Protein AF-A0A962HF66-F1 (afdb_monomer)

Secondary structure (DSSP, 8-state):
-----------------------------HHHHHHHHHHHHHHHHHHHHHHHHHHHHHHHIIIIIHHHHHHHHHHHHHHHHHHHHHHHHHHHHHHHHHHHHHT-HHHHHHHHTT-HHHHHHHHHHHHHHSTTEEEEEEEETT-GGGS---HHHHHHHHHHHTTPPP--EEEEETTEEEEEEEEEEEPSS-TTSEEEEEEEEEEGGGGHHHH-SS-TTSEEEEEEEE-TTSPEEEEEEE-SS---S-TTSSEEEE-TTSSEEEEEEE-HHHHH-----HHHHHHHHHHHHHHHHHHHHHHHHHHHHHHHHHHTTSHHHHHHHHTTTHHHHHHHHHHHHHHHTTTTTSS-------------------------------------------------------------------------PPPPPPPPPPPP--PPPP--GGGB-SSSEEEEHHHHS-HHHHHHHHHHHHHHHHHHT--EEEEEE-SBTTHHHHHHHHHHHHHTTT-EEEE--S--HHHHHHHHHHSS-S-EEEE--TTS-TTEEEEEEEETTEE--THHHHHHHHHHHHT--------EEE---HHHHHHHHHTT----S--EEEEE-TTSGGGGTHHHHHHHTT-EEEEES-S--BT--SS-S-TTSGGGGHHHHHHHHHHT-SEEEEB-TTSS-B-

Solvent-accessible surface area (backbone atoms only — not comparable to full-atom values): 39801 Å² total; per-residue (Å²): 132,85,88,88,81,90,87,86,88,88,92,88,88,91,90,89,87,89,88,93,86,87,82,86,82,96,85,86,55,72,71,58,54,53,51,52,51,49,51,51,49,52,51,50,50,54,52,45,54,51,50,50,53,52,49,51,52,49,47,44,46,58,61,48,52,48,45,41,49,56,48,43,53,50,49,45,45,54,50,20,41,50,34,19,49,40,39,42,52,51,54,52,50,54,54,48,55,49,48,56,57,36,66,31,66,72,52,30,51,22,45,73,68,65,37,59,72,57,26,46,52,50,20,56,49,52,36,74,73,37,87,59,44,78,45,48,44,60,36,47,62,93,47,63,84,83,46,102,58,54,76,68,54,46,50,52,52,56,33,45,78,71,69,44,91,83,63,71,47,77,48,76,54,98,94,42,44,28,37,39,44,74,46,71,18,56,24,86,94,36,92,87,42,66,39,20,37,40,38,39,33,27,42,46,70,72,55,51,60,43,63,58,74,57,69,63,68,44,29,34,40,32,39,31,40,40,53,96,94,51,74,76,41,83,70,47,76,54,58,76,76,79,86,81,90,57,102,78,74,52,38,78,17,72,22,76,91,54,50,37,32,30,34,32,35,72,26,72,59,45,71,66,70,49,88,80,49,67,65,61,59,50,48,55,51,50,52,51,52,52,53,51,49,55,51,51,51,53,51,51,52,59,50,51,55,52,49,57,74,69,55,65,80,59,71,77,69,62,74,79,62,56,79,70,53,72,70,59,58,64,72,57,55,68,70,55,61,62,66,58,72,70,60,84,81,75,75,98,78,86,89,90,88,91,87,90,84,92,85,91,83,91,85,88,87,88,87,88,87,86,85,86,84,85,84,90,86,90,78,90,88,88,90,88,81,88,84,86,86,82,90,81,91,82,88,86,79,91,80,90,80,89,79,84,90,82,87,82,87,89,83,84,86,91,83,90,84,89,80,86,87,79,85,77,80,82,74,78,80,75,78,76,86,53,79,38,49,92,70,77,68,82,31,58,41,54,67,37,34,47,43,43,27,82,85,70,43,37,61,68,49,26,18,44,50,16,21,17,49,26,26,50,33,49,74,75,69,46,52,46,33,37,37,31,17,32,38,38,75,56,32,66,62,40,46,56,25,21,52,55,15,18,23,41,20,41,20,28,36,35,37,46,60,70,39,29,52,55,56,46,55,48,46,31,72,74,55,98,29,37,15,29,37,34,31,38,44,48,44,57,62,56,64,40,26,29,38,44,46,30,48,78,72,40,70,44,43,44,69,52,38,51,47,40,52,48,22,31,50,56,35,63,53,48,72,51,70,38,51,84,46,79,42,88,57,68,61,64,56,46,54,58,48,54,73,72,52,81,68,92,70,80,47,35,32,30,37,36,9,36,13,9,25,28,27,82,43,55,58,60,50,41,43,72,49,48,33,50,70,44,81,36,54,32,64,63,37,29,71,35,89,86,43,68,18,39,54,86,43,68,79,60,40,49,68,54,60,49,49,22,63,75,68,69,35,80,38,62,39,32,28,17,18,22,38,79,52,77,81

Nearest PDB structures (foldseek):
  2fkf-assembly1_A  TM=9.964E-01  e=2.216E-33  Pseudomonas aeruginosa
  4il8-assembly1_A  TM=9.936E-01  e=3.710E-33  Pseudomonas aeruginosa PAO1
  1k2y-assembly1_X  TM=9.898E-01  e=3.929E-33  Pseudomonas aeruginosa
  3c04-assembly1_A  TM=9.955E-01  e=9.820E-33  unclassified
  2fkm-assembly1_X  TM=9.941E-01  e=8.270E-33  Pseudomonas aeruginosa

pLDDT: mean 75.36, std 23.47, range [22.97, 98.88]

Sequence (679 aa):
MKLGKKKQPENAEPQKPASPKATAPIAGDENVIKKEARKSFYNMLGMLTLLTAAMTAALYFLFVIQINNNFTDKLSSELAKAQASSLQTHIRILSAHMQDMAASTNIVSALDQRNYPEALLQAEKLQSEMPYAEKVFIIPAGLADDFILSFSELSMVRKIERKETFIPEAIERDGTWFLNMATPIMSEQSFKAIAGTLFISYRIDLLKQPLLSLDPEMGDTTLIQQFPGGEARVVLTTGKAKPENNLKSGVNASVADSHWTVLLTPSPKLKHMSVSSPMVLAASIALYLIILMVILQRFFQQLSSKLRTEVAPIQIASAKSISKVEKIEKSIEEEAEEELKRRQKLEDASIASPIFQHNDMLDVAETEDSAELDDMEDLSDILNLDDSLPEEFDSGDIFSMEASDSTATANTPAAEKSEKIAPAAPAAPAPASRQGRSINPTIFRDYDIRGNADRFIGNDDAYAIGQAIGSEALSKGEKVIAVGGDGRLSTPRIKEHLIKGIISTGCDVEDIGKVTTPLMYFTTTTTTTMSGVMVTASHNPAEDNGFKIVICGRTLASNDIQNIRQRIESGNINSGSGTLKTLNINSAYMDQIAADIALSGNLKVVIDCANGIAGDFAPKLLEELGCEVVPLYCTVDGSFPNHDPDPSLLSNLDDLVEKVKAENADLGIALDGDGDRIV

Mean predicted aligned error: 22.16 Å

Structure (mmCIF, N/CA/C/O backbone):
data_AF-A0A962HF66-F1
#
_entry.id   AF-A0A962HF66-F1
#
loop_
_atom_site.group_PDB
_atom_site.id
_atom_site.type_symbol
_atom_site.label_atom_id
_atom_site.label_alt_id
_atom_site.label_comp_id
_atom_site.label_asym_id
_atom_site.label_entity_id
_atom_site.label_seq_id
_atom_site.pdbx_PDB_ins_code
_atom_site.Cartn_x
_atom_site.Cartn_y
_atom_site.Cartn_z
_atom_site.occupancy
_atom_site.B_iso_or_equiv
_atom_site.auth_seq_id
_atom_site.auth_comp_id
_atom_site.auth_asym_id
_atom_site.auth_atom_id
_atom_site.pdbx_PDB_model_num
ATOM 1 N N . MET A 1 1 ? -50.854 74.968 -10.217 1.00 33.97 1 MET A N 1
ATOM 2 C CA . MET A 1 1 ? -52.048 74.966 -11.102 1.00 33.97 1 MET A CA 1
ATOM 3 C C . MET A 1 1 ? -52.887 73.744 -10.725 1.00 33.97 1 MET A C 1
ATOM 5 O O . MET A 1 1 ? -52.262 72.715 -10.534 1.00 33.97 1 MET A O 1
ATOM 9 N N . LYS A 1 2 ? -54.229 73.845 -10.625 1.00 32.78 2 LYS A N 1
ATOM 10 C CA . LYS A 1 2 ? -55.178 72.795 -10.143 1.00 32.78 2 LYS A CA 1
ATOM 11 C C . LYS A 1 2 ? -54.998 72.394 -8.649 1.00 32.78 2 LYS A C 1
ATOM 13 O O . LYS A 1 2 ? -53.905 72.051 -8.235 1.00 32.78 2 LYS A O 1
ATOM 18 N N . LEU A 1 3 ? -55.980 72.735 -7.791 1.00 31.53 3 LEU A N 1
ATOM 19 C CA . LEU A 1 3 ? -57.013 71.859 -7.162 1.00 31.53 3 LEU A CA 1
ATOM 20 C C . LEU A 1 3 ? -56.448 71.007 -5.996 1.00 31.53 3 LEU A C 1
ATOM 22 O O . LEU A 1 3 ? -55.490 70.292 -6.220 1.00 31.53 3 LEU A O 1
ATOM 26 N N . GLY A 1 4 ? -56.954 70.986 -4.750 1.00 30.72 4 GLY A N 1
ATOM 27 C CA . GLY A 1 4 ? -58.233 71.408 -4.124 1.00 30.72 4 GLY A CA 1
ATOM 28 C C . GLY A 1 4 ? -58.774 70.225 -3.273 1.00 30.72 4 GLY A C 1
ATOM 29 O O . GLY A 1 4 ? -58.605 69.097 -3.707 1.00 30.72 4 GLY A O 1
ATOM 30 N N . LYS A 1 5 ? -59.433 70.334 -2.102 1.00 34.22 5 LYS A N 1
ATOM 31 C CA . LYS A 1 5 ? -60.215 71.413 -1.451 1.00 34.22 5 LYS A CA 1
ATOM 32 C C . LYS A 1 5 ? -60.353 71.184 0.086 1.00 34.22 5 LYS A C 1
ATOM 34 O O . LYS A 1 5 ? -60.598 70.049 0.465 1.00 34.22 5 LYS A O 1
ATOM 39 N N . LYS A 1 6 ? -60.504 72.280 0.863 1.00 32.97 6 LYS A N 1
ATOM 40 C CA . LYS A 1 6 ? -61.329 72.428 2.111 1.00 32.97 6 LYS A CA 1
ATOM 41 C C . LYS A 1 6 ? -60.903 71.623 3.379 1.00 32.97 6 LYS A C 1
ATOM 43 O O . LYS A 1 6 ? -60.214 70.627 3.261 1.00 32.97 6 LYS A O 1
ATOM 48 N N . LYS A 1 7 ? -61.266 72.019 4.620 1.00 29.12 7 LYS A N 1
ATOM 49 C CA . LYS A 1 7 ? -62.205 73.075 5.099 1.00 29.12 7 LYS A CA 1
ATOM 50 C C . LYS A 1 7 ? -61.757 73.738 6.438 1.00 29.12 7 LYS A C 1
ATOM 52 O O . LYS A 1 7 ? -60.924 73.199 7.148 1.00 29.12 7 LYS A O 1
ATOM 57 N N . GLN A 1 8 ? -62.375 74.880 6.754 1.00 28.44 8 GLN A N 1
ATOM 58 C CA . GLN A 1 8 ? -62.289 75.778 7.940 1.00 28.44 8 GLN A CA 1
ATOM 59 C C . GLN A 1 8 ? -63.761 76.248 8.241 1.00 28.44 8 GLN A C 1
ATOM 61 O O . GLN A 1 8 ? -64.631 75.764 7.495 1.00 28.44 8 GLN A O 1
ATOM 66 N N . PRO A 1 9 ? -64.127 77.210 9.140 1.00 52.78 9 PRO A N 1
ATOM 67 C CA . PRO A 1 9 ? -63.444 77.933 10.244 1.00 52.78 9 PRO A CA 1
ATOM 68 C C . PRO A 1 9 ? -64.341 78.082 11.537 1.00 52.78 9 PRO A C 1
ATOM 70 O O . PRO A 1 9 ? -65.095 77.163 11.826 1.00 52.78 9 PRO A O 1
ATOM 73 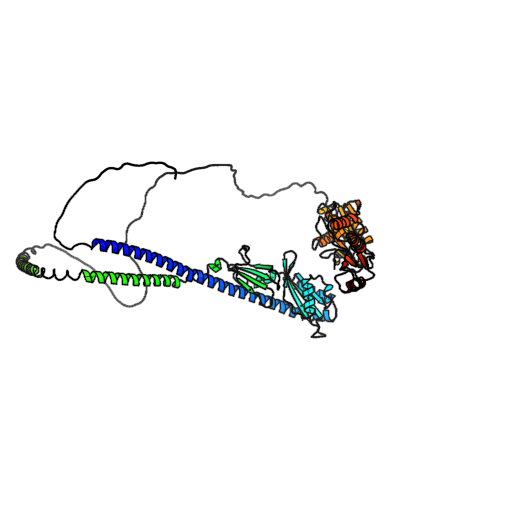N N . GLU A 1 10 ? -64.280 79.250 12.229 1.00 29.16 10 GLU A N 1
ATOM 74 C CA . GLU A 1 10 ? -65.129 79.816 13.334 1.00 29.16 10 GLU A CA 1
ATOM 75 C C . GLU A 1 10 ? -64.719 79.498 14.800 1.00 29.16 10 GLU A C 1
ATOM 77 O O . GLU A 1 10 ? -64.723 78.335 15.181 1.00 29.16 10 GLU A O 1
ATOM 82 N N . ASN A 1 11 ? -64.315 80.412 15.717 1.00 32.66 11 ASN A N 1
ATOM 83 C CA . ASN A 1 11 ? -63.948 81.862 15.754 1.00 32.66 11 ASN A CA 1
ATOM 84 C C . ASN A 1 11 ? -64.965 82.940 16.261 1.00 32.66 11 ASN A C 1
ATOM 86 O O . ASN A 1 11 ? -65.716 83.473 15.451 1.00 32.66 11 ASN A O 1
ATOM 90 N N . ALA A 1 12 ? -64.865 83.347 17.548 1.00 33.12 12 ALA A N 1
ATOM 91 C CA . ALA A 1 12 ? -65.385 84.579 18.217 1.00 33.12 12 ALA A CA 1
ATOM 92 C C . ALA A 1 12 ? -64.882 84.631 19.700 1.00 33.12 12 ALA A C 1
ATOM 94 O O . ALA A 1 12 ? -64.559 83.565 20.218 1.00 33.12 12 ALA A O 1
ATOM 95 N N . GLU A 1 13 ? -64.794 85.721 20.492 1.00 31.36 13 GLU A N 1
ATOM 96 C CA . GLU A 1 13 ? -64.711 87.194 20.299 1.00 31.36 13 GLU A CA 1
ATOM 97 C C . GLU A 1 13 ? -64.068 87.876 21.570 1.00 31.36 13 GLU A C 1
ATOM 99 O O . GLU A 1 13 ? -63.893 87.189 22.578 1.00 31.36 13 GLU A O 1
ATOM 104 N N . PRO A 1 14 ? -63.673 89.181 21.568 1.00 58.03 14 PRO A N 1
ATOM 105 C CA . PRO A 1 14 ? -62.835 89.820 22.620 1.00 58.03 14 PRO A CA 1
ATOM 106 C C . PRO A 1 14 ? -63.481 91.031 23.368 1.00 58.03 14 PRO A C 1
ATOM 108 O O . PRO A 1 14 ? -64.640 91.330 23.096 1.00 58.03 14 PRO A O 1
ATOM 111 N N . GLN A 1 15 ? -62.707 91.760 24.227 1.00 31.69 15 GLN A N 1
ATOM 112 C CA . GLN A 1 15 ? -62.794 93.199 24.700 1.00 31.69 15 GLN A CA 1
ATOM 113 C C . GLN A 1 15 ? -62.517 93.387 26.237 1.00 31.69 15 GLN A C 1
ATOM 115 O O . GLN A 1 15 ? -62.708 92.435 26.979 1.00 31.69 15 GLN A O 1
ATOM 120 N N . LYS A 1 16 ? -62.097 94.539 26.836 1.00 27.66 16 LYS A N 1
ATOM 121 C CA . LYS A 1 16 ? -61.563 95.839 26.318 1.00 27.66 16 LYS A CA 1
ATOM 122 C C . LYS A 1 16 ? -60.378 96.498 27.131 1.00 27.66 16 LYS A C 1
ATOM 124 O O . LYS A 1 16 ? -59.264 96.174 26.729 1.00 27.66 16 LYS A O 1
ATOM 129 N N . PRO A 1 17 ? -60.481 97.465 28.103 1.00 40.75 17 PRO A N 1
ATOM 130 C CA . PRO A 1 17 ? -59.573 98.640 27.992 1.00 40.75 17 PRO A CA 1
ATOM 131 C C . PRO A 1 17 ? -58.904 99.290 29.248 1.00 40.75 17 PRO A C 1
ATOM 133 O O . PRO A 1 17 ? -59.421 99.211 30.355 1.00 40.75 17 PRO A O 1
ATOM 136 N N . ALA A 1 18 ? -57.894 100.147 28.964 1.00 28.78 18 ALA A N 1
ATOM 137 C CA . ALA A 1 18 ? -57.553 101.437 29.635 1.00 28.78 18 ALA A CA 1
ATOM 138 C C . ALA A 1 18 ? -56.916 101.445 31.063 1.00 28.78 18 ALA A C 1
ATOM 140 O O . ALA A 1 18 ? -57.126 100.519 31.828 1.00 28.78 18 ALA A O 1
ATOM 141 N N . SER A 1 19 ? -56.179 102.477 31.548 1.00 22.97 19 SER A N 1
ATOM 142 C CA . SER A 1 19 ? -55.354 103.585 30.962 1.00 22.97 19 SER A CA 1
ATOM 143 C C . SER A 1 19 ? -54.474 104.249 32.107 1.00 22.97 19 SER A C 1
ATOM 145 O O . SER A 1 19 ? -54.393 103.613 33.157 1.00 22.97 19 SER A O 1
ATOM 147 N N . PRO A 1 20 ? -53.732 105.396 31.998 1.00 48.00 20 PRO A N 1
ATOM 148 C CA . PRO A 1 20 ? -52.414 105.541 32.680 1.00 48.00 20 PRO A CA 1
ATOM 149 C C . PRO A 1 20 ? -52.181 106.742 33.649 1.00 48.00 20 PRO A C 1
ATOM 151 O O . PRO A 1 20 ? -52.822 107.780 33.487 1.00 48.00 20 PRO A O 1
ATOM 154 N N . LYS A 1 21 ? -51.140 106.666 34.523 1.00 27.61 21 LYS A N 1
ATOM 155 C CA . LYS A 1 21 ? -50.024 107.661 34.724 1.00 27.61 21 LYS A CA 1
ATOM 156 C C . LYS A 1 21 ? -49.241 107.559 36.070 1.00 27.61 21 LYS A C 1
ATOM 158 O O . LYS A 1 21 ? -49.845 107.469 37.125 1.00 27.61 21 LYS A O 1
ATOM 163 N N . ALA A 1 22 ? -47.922 107.816 35.971 1.00 34.81 22 ALA A N 1
ATOM 164 C CA . ALA A 1 22 ? -47.009 108.502 36.923 1.00 34.81 22 ALA A CA 1
ATOM 165 C C . ALA A 1 22 ? -46.396 107.821 38.190 1.00 34.81 22 ALA A C 1
ATOM 167 O O . ALA A 1 22 ? -47.069 107.210 39.006 1.00 34.81 22 ALA A O 1
ATOM 16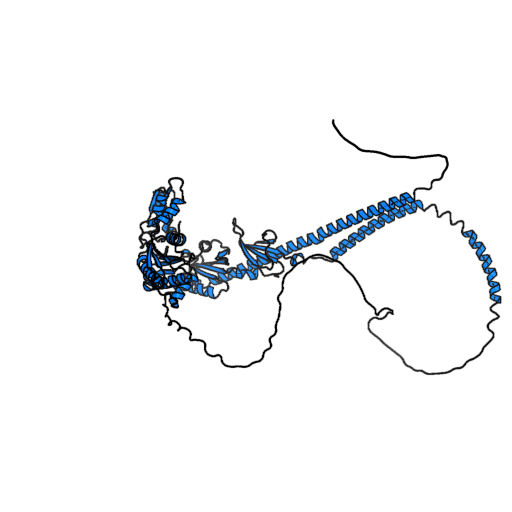8 N N . THR A 1 23 ? -45.087 108.107 38.363 1.00 27.77 23 THR A N 1
ATOM 169 C CA . THR A 1 23 ? -44.240 108.168 39.592 1.00 27.77 23 THR A CA 1
ATOM 170 C C . THR A 1 23 ? -43.978 106.934 40.487 1.00 27.77 23 THR A C 1
ATOM 172 O O . THR A 1 23 ? -44.683 106.741 41.466 1.00 27.77 23 THR A O 1
ATOM 175 N N . ALA A 1 24 ? -42.795 106.315 40.273 1.00 28.36 24 ALA A N 1
ATOM 176 C CA . ALA A 1 24 ? -41.876 105.696 41.268 1.00 28.36 24 ALA A CA 1
ATOM 177 C C . ALA A 1 24 ? -42.369 104.486 42.119 1.00 28.36 24 ALA A C 1
ATOM 179 O O . ALA A 1 24 ? -43.563 104.211 42.152 1.00 28.36 24 ALA A O 1
ATOM 180 N N . PRO A 1 25 ? -41.482 103.761 42.852 1.00 32.31 25 PRO A N 1
ATOM 181 C CA . PRO A 1 25 ? -40.008 103.731 42.835 1.00 32.31 25 PRO A CA 1
ATOM 182 C C . PRO A 1 25 ? -39.431 102.398 42.283 1.00 32.31 25 PRO A C 1
ATOM 184 O O . PRO A 1 25 ? -40.159 101.544 41.784 1.00 32.31 25 PRO A O 1
ATOM 187 N N . ILE A 1 26 ? -38.106 102.211 42.361 1.00 43.31 26 ILE A N 1
ATOM 188 C CA . ILE A 1 26 ? -37.399 101.000 41.896 1.00 43.31 26 ILE A CA 1
ATOM 189 C C . ILE A 1 26 ? -37.459 99.902 42.973 1.00 43.31 26 ILE A C 1
ATOM 191 O O . ILE A 1 26 ? -36.839 100.051 44.023 1.00 43.31 26 ILE A O 1
ATOM 195 N N . ALA A 1 27 ? -38.163 98.797 42.703 1.00 36.41 27 ALA A N 1
ATOM 196 C CA . ALA A 1 27 ? -38.208 97.617 43.578 1.00 36.41 27 ALA A CA 1
ATOM 197 C C . ALA A 1 27 ? -38.634 96.337 42.820 1.00 36.41 27 ALA A C 1
ATOM 199 O O . ALA A 1 27 ? -39.715 95.799 43.056 1.00 36.41 27 ALA A O 1
ATOM 200 N N . GLY A 1 28 ? -37.814 95.837 41.887 1.00 37.09 28 GLY A N 1
ATOM 201 C CA . GLY A 1 28 ? -38.166 94.616 41.151 1.00 37.09 28 GLY A CA 1
ATOM 202 C C . GLY A 1 28 ? -37.052 94.010 40.301 1.00 37.09 28 GLY A C 1
ATOM 203 O O . GLY A 1 28 ? -36.852 94.450 39.178 1.00 37.09 28 GLY A O 1
ATOM 204 N N . ASP A 1 29 ? -36.411 92.959 40.828 1.00 48.25 29 ASP A N 1
ATOM 205 C CA . ASP A 1 29 ? -35.772 91.892 40.022 1.00 48.25 29 ASP A CA 1
ATOM 206 C C . ASP A 1 29 ? -35.498 90.594 40.828 1.00 48.25 29 ASP A C 1
ATOM 208 O O . ASP A 1 29 ? -35.343 89.504 40.279 1.00 48.25 29 ASP A O 1
ATOM 212 N N . GLU A 1 30 ? -35.503 90.676 42.166 1.00 47.72 30 GLU A N 1
ATOM 213 C CA . GLU A 1 30 ? -35.038 89.609 43.071 1.00 47.72 30 GLU A CA 1
ATOM 214 C C . GLU A 1 30 ? -35.613 88.201 42.778 1.00 47.72 30 GLU A C 1
ATOM 216 O O . GLU A 1 30 ? -34.894 87.204 42.847 1.00 47.72 30 GLU A O 1
ATOM 221 N N . ASN A 1 31 ? -36.893 88.094 42.399 1.00 50.28 31 ASN A N 1
ATOM 222 C CA . ASN A 1 31 ? -37.545 86.809 42.105 1.00 50.28 31 ASN A CA 1
ATOM 223 C C . ASN A 1 31 ? -37.284 86.265 40.689 1.00 50.28 31 ASN A C 1
ATOM 225 O O . ASN A 1 31 ? -37.342 85.047 40.500 1.00 50.28 31 ASN A O 1
ATOM 229 N N . VAL A 1 32 ? -36.978 87.117 39.704 1.00 53.56 32 VAL A N 1
ATOM 230 C CA . VAL A 1 32 ? -36.584 86.661 38.359 1.00 53.56 32 VAL A CA 1
ATOM 231 C C . VAL A 1 32 ? -35.153 86.141 38.425 1.00 53.56 32 VAL A C 1
ATOM 233 O O . VAL A 1 32 ? -34.917 84.982 38.079 1.00 53.56 32 VAL A O 1
ATOM 236 N N . ILE A 1 33 ? -34.244 86.917 39.027 1.00 53.72 33 ILE A N 1
ATOM 237 C CA . ILE A 1 33 ? -32.856 86.513 39.294 1.00 53.72 33 ILE A CA 1
ATOM 238 C C . ILE A 1 33 ? -32.809 85.185 40.069 1.00 53.72 33 ILE A C 1
ATOM 240 O O . ILE A 1 33 ? -32.112 84.261 39.649 1.00 53.72 33 ILE A O 1
ATOM 244 N N . LYS A 1 34 ? -33.595 85.017 41.147 1.00 56.00 34 LYS A N 1
ATOM 245 C CA . LYS A 1 34 ? -33.677 83.741 41.894 1.00 56.00 34 LYS A CA 1
ATOM 246 C C . LYS A 1 34 ? -34.153 82.562 41.030 1.00 56.00 34 LYS A C 1
ATOM 248 O O . LYS A 1 34 ? -33.682 81.439 41.225 1.00 56.00 34 LYS A O 1
ATOM 253 N N . LYS A 1 35 ? -35.073 82.779 40.082 1.00 56.94 35 LYS A N 1
ATOM 254 C CA . LYS A 1 35 ? -35.613 81.721 39.209 1.00 56.94 35 LYS A CA 1
ATOM 255 C C . LYS A 1 35 ? -34.636 81.337 38.095 1.00 56.94 35 LYS A C 1
ATOM 257 O O . LYS A 1 35 ? -34.442 80.145 37.853 1.00 56.94 35 LYS A O 1
ATOM 262 N N . GLU A 1 36 ? -33.985 82.310 37.463 1.00 58.72 36 GLU A N 1
ATOM 263 C CA . GLU A 1 36 ? -32.958 82.051 36.449 1.00 58.72 36 GLU A CA 1
ATOM 264 C C . GLU A 1 36 ? -31.686 81.459 37.059 1.00 58.72 36 GLU A C 1
ATOM 266 O O . GLU A 1 36 ? -31.155 80.490 36.518 1.00 58.72 36 GLU A O 1
ATOM 271 N N . ALA A 1 37 ? -31.257 81.932 38.234 1.00 58.56 37 ALA A N 1
ATOM 272 C CA . ALA A 1 37 ? -30.150 81.335 38.979 1.00 58.56 37 ALA A CA 1
ATOM 273 C C . ALA A 1 37 ? -30.424 79.862 39.324 1.00 58.56 37 ALA A C 1
ATOM 275 O O . ALA A 1 37 ? -29.559 79.019 39.098 1.00 58.56 37 ALA A O 1
ATOM 276 N N . ARG A 1 38 ? -31.640 79.520 39.786 1.00 62.00 38 ARG A N 1
ATOM 277 C CA . ARG A 1 38 ? -32.043 78.118 40.012 1.00 62.00 38 ARG A CA 1
ATOM 278 C C . ARG A 1 38 ? -32.038 77.293 38.722 1.00 62.00 38 ARG A C 1
ATOM 280 O O . ARG A 1 38 ? -31.508 76.188 38.728 1.00 62.00 38 ARG A O 1
ATOM 287 N N . LYS A 1 39 ? -32.584 77.807 37.613 1.00 65.62 39 LYS A N 1
ATOM 288 C CA . LYS A 1 39 ? -32.585 77.086 36.324 1.00 65.62 39 LYS A CA 1
ATOM 289 C C . LYS A 1 39 ? -31.162 76.866 35.792 1.00 65.62 39 LYS A C 1
ATOM 291 O O . LYS A 1 39 ? -30.844 75.771 35.343 1.00 65.62 39 LYS A O 1
ATOM 296 N N . SER A 1 40 ? -30.304 77.879 35.891 1.00 64.75 40 SER A N 1
ATOM 297 C CA . SER A 1 40 ? -28.886 77.797 35.530 1.00 64.75 40 SER A CA 1
ATOM 298 C C . SER A 1 40 ? -28.142 76.776 36.400 1.00 64.75 40 SER A C 1
ATOM 300 O O . SER A 1 40 ? -27.431 75.926 35.873 1.00 64.75 40 SER A O 1
ATOM 302 N N . PHE A 1 41 ? -28.392 76.777 37.715 1.00 66.19 41 PHE A N 1
ATOM 303 C CA . PHE A 1 41 ? -27.830 75.808 38.659 1.00 66.19 41 PHE A CA 1
ATOM 304 C C . PHE A 1 41 ? -28.236 74.363 38.333 1.00 66.19 41 PHE A C 1
ATOM 306 O O . PHE A 1 41 ? -27.364 73.507 38.224 1.00 66.19 41 PHE A O 1
ATOM 313 N N . TYR A 1 42 ? -29.525 74.083 38.104 1.00 69.00 42 TYR A N 1
ATOM 314 C CA . TYR A 1 42 ? -29.970 72.731 37.738 1.00 69.00 42 TYR A CA 1
ATOM 315 C C . TYR A 1 42 ? -29.449 72.282 36.366 1.00 69.00 42 TYR A C 1
ATOM 317 O O . TYR A 1 42 ? -29.056 71.126 36.220 1.00 69.00 42 TYR A O 1
ATOM 325 N N . ASN A 1 43 ? -29.365 73.181 35.380 1.00 66.62 43 ASN A N 1
ATOM 326 C CA . ASN A 1 43 ? -28.760 72.867 34.082 1.00 66.62 43 ASN A CA 1
ATOM 327 C C . ASN A 1 43 ? -27.252 72.575 34.209 1.00 66.62 43 ASN A C 1
ATOM 329 O O . ASN A 1 43 ? -26.761 71.627 33.600 1.00 66.62 43 ASN A O 1
ATOM 333 N N . MET A 1 44 ? -26.523 73.353 35.016 1.00 67.44 44 MET A N 1
ATOM 334 C CA . MET A 1 44 ? -25.105 73.119 35.306 1.00 67.44 44 MET A CA 1
ATOM 335 C C . MET A 1 44 ? -24.897 71.796 36.051 1.00 67.44 44 MET A C 1
ATOM 337 O O . MET A 1 44 ? -23.987 71.049 35.708 1.00 67.44 44 MET A O 1
ATOM 341 N N . LEU A 1 45 ? -25.760 71.476 37.019 1.00 66.88 45 LEU A N 1
ATOM 342 C CA . LEU A 1 45 ? -25.721 70.220 37.766 1.00 66.88 45 LEU A CA 1
ATOM 343 C C . LEU A 1 45 ? -26.011 69.011 36.863 1.00 66.88 45 LEU A C 1
ATOM 345 O O . LEU A 1 45 ? -25.291 68.024 36.942 1.00 66.88 45 LEU A O 1
ATOM 349 N N . GLY A 1 46 ? -26.999 69.106 35.965 1.00 67.25 46 GLY A N 1
ATOM 350 C CA . GLY A 1 46 ? -27.308 68.059 34.983 1.00 67.25 46 GLY A CA 1
ATOM 351 C C . GLY A 1 46 ? -26.208 67.856 33.934 1.00 67.25 46 GLY A C 1
ATOM 352 O O . GLY A 1 46 ? -25.897 66.727 33.565 1.00 67.25 46 GLY A O 1
ATOM 353 N N . MET A 1 47 ? -25.568 68.938 33.479 1.00 70.88 47 MET A N 1
ATOM 354 C CA . MET A 1 47 ? -24.411 68.841 32.583 1.00 70.88 47 MET A CA 1
ATOM 355 C C . MET A 1 47 ? -23.184 68.263 33.303 1.00 70.88 47 MET A C 1
ATOM 357 O O . MET A 1 47 ? -22.439 67.485 32.711 1.00 70.88 47 MET A O 1
ATOM 361 N N . LEU A 1 48 ? -22.992 68.601 34.584 1.00 68.62 48 LEU A N 1
ATOM 362 C CA . LEU A 1 48 ? -21.919 68.054 35.410 1.00 68.62 48 LEU A CA 1
ATOM 363 C C . LEU A 1 48 ? -22.115 66.559 35.676 1.00 68.62 48 LEU A C 1
ATOM 365 O O . LEU A 1 48 ? -21.159 65.814 35.504 1.00 68.62 48 LEU A O 1
ATOM 369 N N . THR A 1 49 ? -23.320 66.102 36.035 1.00 71.56 49 THR A N 1
ATOM 370 C CA . THR A 1 49 ? -23.581 64.669 36.266 1.00 71.56 49 THR A CA 1
ATOM 371 C C . THR A 1 49 ? -23.446 63.837 34.991 1.00 71.56 49 THR A C 1
ATOM 373 O O . THR A 1 49 ? -22.931 62.723 35.050 1.00 71.56 49 THR A O 1
ATOM 376 N N . LEU A 1 50 ? -23.816 64.380 33.825 1.00 71.31 50 LEU A N 1
ATOM 377 C CA . LEU A 1 50 ? -23.519 63.758 32.528 1.00 71.31 50 LEU A CA 1
ATOM 378 C C . LEU A 1 50 ? -22.011 63.694 32.243 1.00 71.31 50 LEU A C 1
ATOM 380 O O . LEU A 1 50 ? -21.520 62.651 31.817 1.00 71.31 50 LEU A O 1
ATOM 384 N N . LEU A 1 51 ? -21.263 64.771 32.505 1.00 74.62 51 LEU A N 1
ATOM 385 C CA . LEU A 1 51 ? -19.806 64.790 32.339 1.00 74.62 51 LEU A CA 1
ATOM 386 C C . LEU A 1 51 ? -19.096 63.826 33.295 1.00 74.62 51 LEU A C 1
ATOM 388 O O . LEU A 1 51 ? -18.154 63.155 32.880 1.00 74.62 51 LEU A O 1
ATOM 392 N N . THR A 1 52 ? -19.538 63.713 34.550 1.00 68.75 52 THR A N 1
ATOM 393 C CA . THR A 1 52 ? -18.941 62.773 35.504 1.00 68.75 52 THR A CA 1
ATOM 394 C C . THR A 1 52 ? -19.310 61.333 35.178 1.00 68.75 52 THR A C 1
ATOM 396 O O . THR A 1 52 ? -18.424 60.492 35.254 1.00 68.75 52 THR A O 1
ATOM 399 N N . ALA A 1 53 ? -20.537 61.042 34.729 1.00 71.06 53 ALA A N 1
ATOM 400 C CA . ALA A 1 53 ? -20.919 59.712 34.245 1.00 71.06 53 ALA A CA 1
ATOM 401 C C . ALA A 1 53 ? -20.141 59.300 32.980 1.00 71.06 53 ALA A C 1
ATOM 403 O O . ALA A 1 53 ? -19.655 58.175 32.886 1.00 71.06 53 ALA A O 1
ATOM 404 N N . ALA A 1 54 ? -19.959 60.218 32.024 1.00 73.50 54 ALA A N 1
ATOM 405 C CA . ALA A 1 54 ? -19.134 59.976 30.843 1.00 73.50 54 ALA A CA 1
ATOM 406 C C . ALA A 1 54 ? -17.655 59.760 31.214 1.00 73.50 54 ALA A C 1
ATOM 408 O O . ALA A 1 54 ? -17.000 58.878 30.662 1.00 73.50 54 ALA A O 1
ATOM 409 N N . MET A 1 55 ? -17.131 60.526 32.176 1.00 74.81 55 MET A N 1
ATOM 410 C CA . MET A 1 55 ? -15.742 60.413 32.620 1.00 74.81 55 MET A CA 1
ATOM 411 C C . MET A 1 55 ? -15.488 59.167 33.480 1.00 74.81 55 MET A C 1
ATOM 413 O O . MET A 1 55 ? -14.437 58.554 33.324 1.00 74.81 55 MET A O 1
ATOM 417 N N . THR A 1 56 ? -16.425 58.728 34.329 1.00 71.62 56 THR A N 1
ATOM 418 C CA . THR A 1 56 ? -16.294 57.447 35.047 1.00 71.62 56 THR A CA 1
ATOM 419 C C . THR A 1 56 ? -16.444 56.257 34.107 1.00 71.62 56 THR A C 1
ATOM 421 O O . THR A 1 56 ? -15.672 55.312 34.235 1.00 71.62 56 THR A O 1
ATOM 424 N N . ALA A 1 57 ? -17.336 56.312 33.111 1.00 72.31 57 ALA A N 1
ATOM 425 C CA . ALA A 1 57 ? -17.419 55.290 32.066 1.00 72.31 57 ALA A CA 1
ATOM 426 C C . ALA A 1 57 ? -16.123 55.212 31.234 1.00 72.31 57 ALA A C 1
ATOM 428 O O . ALA A 1 57 ? -15.601 54.121 31.008 1.00 72.31 57 ALA A O 1
ATOM 429 N N . ALA A 1 58 ? -15.556 56.358 30.839 1.00 74.62 58 ALA A N 1
ATOM 430 C CA . ALA A 1 58 ? -14.279 56.417 30.130 1.00 74.62 58 ALA A CA 1
ATOM 431 C C . ALA A 1 58 ? -13.109 55.904 30.988 1.00 74.62 58 ALA A C 1
ATOM 433 O O . ALA A 1 58 ? -12.295 55.121 30.504 1.00 74.62 58 ALA A O 1
ATOM 434 N N . LEU A 1 59 ? -13.037 56.283 32.270 1.00 71.44 59 LEU A N 1
ATOM 435 C CA . LEU A 1 59 ? -12.020 55.772 33.194 1.00 71.44 59 LEU A CA 1
ATOM 436 C C . LEU A 1 59 ? -12.180 54.268 33.442 1.00 71.44 59 LEU A C 1
ATOM 438 O O . LEU A 1 59 ? -11.183 53.559 33.428 1.00 71.44 59 LEU A O 1
ATOM 442 N N . TYR A 1 60 ? -13.401 53.753 33.599 1.00 72.56 60 TYR A N 1
ATOM 443 C CA . TYR A 1 60 ? -13.655 52.315 33.728 1.00 72.56 60 TYR A CA 1
ATOM 444 C C . TYR A 1 60 ? -13.214 51.548 32.471 1.00 72.56 60 TYR A C 1
ATOM 446 O O . TYR A 1 60 ? -12.534 50.526 32.568 1.00 72.56 60 TYR A O 1
ATOM 454 N N . PHE A 1 61 ? -13.512 52.071 31.280 1.00 72.44 61 PHE A N 1
ATOM 455 C CA . PHE A 1 61 ? -13.067 51.476 30.020 1.00 72.44 61 PHE A CA 1
ATOM 456 C C . PHE A 1 61 ? -11.530 51.471 29.887 1.00 72.44 61 PHE A C 1
ATOM 458 O O . PHE A 1 61 ? -10.940 50.436 29.579 1.00 72.44 61 PHE A O 1
ATOM 465 N N . LEU A 1 62 ? -10.868 52.596 30.180 1.00 69.00 62 LEU A N 1
ATOM 466 C CA . LEU A 1 62 ? -9.414 52.753 30.031 1.00 69.00 62 LEU A CA 1
ATOM 467 C C . LEU A 1 62 ? -8.589 52.078 31.146 1.00 69.00 62 LEU A C 1
ATOM 469 O O . LEU A 1 62 ? -7.496 51.591 30.873 1.00 69.00 62 LEU A O 1
ATOM 473 N N . PHE A 1 63 ? -9.080 52.029 32.391 1.00 67.31 63 PHE A N 1
ATOM 474 C CA . PHE A 1 63 ? -8.342 51.469 33.536 1.00 67.31 63 PHE A CA 1
ATOM 475 C C . PHE A 1 63 ? -8.786 50.071 33.968 1.00 67.31 63 PHE A C 1
ATOM 477 O O . PHE A 1 63 ? -7.969 49.357 34.539 1.00 67.31 63 PHE A O 1
ATOM 484 N N . VAL A 1 64 ? -10.032 49.655 33.721 1.00 68.00 64 VAL A N 1
ATOM 485 C CA . VAL A 1 64 ? -10.481 48.291 34.056 1.00 68.00 64 VAL A CA 1
ATOM 486 C C . VAL A 1 64 ? -10.430 47.415 32.813 1.00 68.00 64 VAL A C 1
ATOM 488 O O . VAL A 1 64 ? -9.650 46.471 32.778 1.00 68.00 64 VAL A O 1
ATOM 491 N N . ILE A 1 65 ? -11.185 47.748 31.761 1.00 68.12 65 ILE A N 1
ATOM 492 C CA . ILE A 1 65 ? -11.273 46.890 30.566 1.00 68.12 65 ILE A CA 1
ATOM 493 C C . ILE A 1 65 ? -9.929 46.835 29.827 1.00 68.12 65 ILE A C 1
ATOM 495 O O . ILE A 1 65 ? -9.397 45.749 29.607 1.00 68.12 65 ILE A O 1
ATOM 499 N N . GLN A 1 66 ? -9.334 47.981 29.481 1.00 69.50 66 GLN A N 1
ATOM 500 C CA . GLN A 1 66 ? -8.099 47.988 28.691 1.00 69.50 66 GLN A CA 1
ATOM 501 C C . GLN A 1 66 ? -6.882 47.450 29.466 1.00 69.50 66 GLN A C 1
ATOM 503 O O . GLN A 1 66 ? -6.079 46.723 28.883 1.00 69.50 66 GLN A O 1
ATOM 508 N N . ILE A 1 67 ? -6.746 47.731 30.770 1.00 69.56 67 ILE A N 1
ATOM 509 C CA . ILE A 1 67 ? -5.659 47.141 31.576 1.00 69.56 67 ILE A CA 1
ATOM 510 C C . ILE A 1 67 ? -5.881 45.638 31.769 1.00 69.56 67 ILE A C 1
ATOM 512 O O . ILE A 1 67 ? -4.915 44.886 31.653 1.00 69.56 67 ILE A O 1
ATOM 516 N N . ASN A 1 68 ? -7.119 45.176 31.987 1.00 68.81 68 ASN A N 1
ATOM 517 C CA . ASN A 1 68 ? -7.399 43.743 32.081 1.00 68.81 68 ASN A CA 1
ATOM 518 C C . ASN A 1 68 ? -7.074 43.004 30.782 1.00 68.81 68 ASN A C 1
ATOM 520 O O . ASN A 1 68 ? -6.449 41.950 30.831 1.00 68.81 68 ASN A O 1
ATOM 524 N N . ASN A 1 69 ? -7.452 43.561 29.629 1.00 71.00 69 ASN A N 1
ATOM 525 C CA . ASN A 1 69 ? -7.133 42.972 28.330 1.00 71.00 69 ASN A CA 1
ATOM 526 C C . ASN A 1 69 ? -5.610 42.924 28.130 1.00 71.00 69 ASN A C 1
ATOM 528 O O . ASN A 1 69 ? -5.060 41.845 27.951 1.00 71.00 69 ASN A O 1
ATOM 532 N N . ASN A 1 70 ? -4.904 44.045 28.324 1.00 74.31 70 ASN A N 1
ATOM 533 C CA . ASN A 1 70 ? -3.438 44.092 28.243 1.00 74.31 70 ASN A CA 1
ATOM 534 C C . ASN A 1 70 ? -2.746 43.094 29.199 1.00 74.31 70 ASN A C 1
ATOM 536 O O . ASN A 1 70 ? -1.702 42.535 28.862 1.00 74.31 70 ASN A O 1
ATOM 540 N N . PHE A 1 71 ? -3.297 42.879 30.399 1.00 73.81 71 PHE A N 1
ATOM 541 C CA . PHE A 1 71 ? -2.791 41.907 31.372 1.00 73.81 71 PHE A CA 1
ATOM 542 C C . PHE A 1 71 ? -3.085 40.464 30.942 1.00 73.81 71 PHE A C 1
ATOM 544 O O . PHE A 1 71 ? -2.180 39.636 30.962 1.00 73.81 71 PHE A O 1
ATOM 551 N N . THR A 1 72 ? -4.310 40.188 30.490 1.00 71.44 72 THR A N 1
ATOM 552 C CA . THR A 1 72 ? -4.767 38.899 29.945 1.00 71.44 72 THR A CA 1
ATOM 553 C C . THR A 1 72 ? -3.921 38.483 28.744 1.00 71.44 72 THR A C 1
ATOM 555 O O . THR A 1 72 ? -3.422 37.360 28.708 1.00 71.44 72 THR A O 1
ATOM 558 N N . ASP A 1 73 ? -3.701 39.392 27.794 1.00 75.88 73 ASP A N 1
ATOM 559 C CA . ASP A 1 73 ? -2.932 39.154 26.571 1.00 75.88 73 ASP A CA 1
ATOM 560 C C . ASP A 1 73 ? -1.450 38.926 26.887 1.00 75.88 73 ASP A C 1
ATOM 562 O O . ASP A 1 73 ? -0.836 37.982 26.383 1.00 75.88 73 ASP A O 1
ATOM 566 N N . LYS A 1 74 ? -0.869 39.742 27.781 1.00 80.06 74 LYS A N 1
ATOM 567 C CA . LYS A 1 74 ? 0.524 39.578 28.215 1.00 80.06 74 LYS A CA 1
ATOM 568 C C . LYS A 1 74 ? 0.728 38.277 28.990 1.00 80.06 74 LYS A C 1
ATOM 570 O O . LYS A 1 74 ? 1.683 37.561 28.708 1.00 80.06 74 LYS A O 1
ATOM 575 N N . LEU A 1 75 ? -0.166 37.952 29.925 1.00 77.88 75 LEU A N 1
ATOM 576 C CA . LEU A 1 75 ? -0.127 36.698 30.675 1.00 77.88 75 LEU A CA 1
ATOM 577 C C . LEU A 1 75 ? -0.258 35.506 29.720 1.00 77.88 75 LEU A C 1
ATOM 579 O O . LEU A 1 75 ? 0.590 34.623 29.743 1.00 77.88 75 LEU A O 1
ATOM 583 N N . SER A 1 76 ? -1.235 35.527 28.811 1.00 77.81 76 SER A N 1
ATOM 584 C CA . SER A 1 76 ? -1.413 34.485 27.789 1.00 77.81 76 SER A CA 1
ATOM 585 C C . SER A 1 76 ? -0.178 34.335 26.890 1.00 77.81 76 SER A C 1
ATOM 587 O O . SER A 1 76 ? 0.198 33.217 26.555 1.00 77.81 76 SER A O 1
ATOM 589 N N . SER A 1 77 ? 0.505 35.434 26.548 1.00 82.94 77 SER A N 1
ATOM 590 C CA . SER A 1 77 ? 1.759 35.394 25.785 1.00 82.94 77 SER A CA 1
ATOM 591 C C . SER A 1 77 ? 2.906 34.741 26.559 1.00 82.94 77 SER A C 1
ATOM 593 O O . SER A 1 77 ? 3.600 33.895 25.999 1.00 82.94 77 SER A O 1
ATOM 595 N N . GLU A 1 78 ? 3.108 35.074 27.839 1.00 82.94 78 GLU A N 1
ATOM 596 C CA . GLU A 1 78 ? 4.154 34.425 28.644 1.00 82.94 78 GLU A CA 1
ATOM 597 C C . GLU A 1 78 ? 3.828 32.951 28.952 1.00 82.94 78 GLU A C 1
ATOM 599 O O . GLU A 1 78 ? 4.729 32.115 28.921 1.00 82.94 78 GLU A O 1
ATOM 604 N N . LEU A 1 79 ? 2.553 32.597 29.162 1.00 81.12 79 LEU A N 1
ATOM 605 C CA . LEU A 1 79 ? 2.119 31.203 29.333 1.00 81.12 79 LEU A CA 1
ATOM 606 C C . LEU A 1 79 ? 2.334 30.383 28.047 1.00 81.12 79 LEU A C 1
ATOM 608 O O . LEU A 1 79 ? 2.910 29.297 28.111 1.00 81.12 79 LEU A O 1
ATOM 612 N N . ALA A 1 80 ? 1.975 30.919 26.874 1.00 83.56 80 ALA A N 1
ATOM 613 C CA . ALA A 1 80 ? 2.214 30.259 25.588 1.00 83.56 80 ALA A CA 1
ATOM 614 C C . ALA A 1 80 ? 3.719 30.069 25.301 1.00 83.56 80 ALA A C 1
ATOM 616 O O . ALA A 1 80 ? 4.133 29.003 24.845 1.00 83.56 80 ALA A O 1
ATOM 617 N N . LYS A 1 81 ? 4.567 31.059 25.629 1.00 86.38 81 LYS A N 1
ATOM 618 C CA . LYS A 1 81 ? 6.037 30.921 25.558 1.00 86.38 81 LYS A CA 1
ATOM 619 C C . LYS A 1 81 ? 6.564 29.861 26.525 1.00 86.38 81 LYS A C 1
ATOM 621 O O . LYS A 1 81 ? 7.458 29.104 26.155 1.00 86.38 81 LYS A O 1
ATOM 626 N N . ALA A 1 82 ? 6.027 29.790 27.744 1.00 84.81 82 ALA A N 1
ATOM 627 C CA . ALA A 1 82 ? 6.413 28.777 28.723 1.00 84.81 82 ALA A CA 1
ATOM 628 C C . ALA A 1 82 ? 6.066 27.362 28.230 1.00 84.81 82 ALA A C 1
ATOM 630 O O . ALA A 1 82 ? 6.916 26.476 28.297 1.00 84.81 82 ALA A O 1
ATOM 631 N N . GLN A 1 83 ? 4.879 27.166 27.646 1.00 85.12 83 GLN A N 1
ATOM 632 C CA . GLN A 1 83 ? 4.485 25.902 27.008 1.00 85.12 83 GLN A CA 1
ATOM 633 C C . GLN A 1 83 ? 5.369 25.565 25.799 1.00 85.12 83 GLN A C 1
ATOM 635 O O . GLN A 1 83 ? 5.844 24.437 25.688 1.00 85.12 83 GLN A O 1
ATOM 640 N N . ALA A 1 84 ? 5.666 26.535 24.928 1.00 87.19 84 ALA A N 1
ATOM 641 C CA . ALA A 1 84 ? 6.559 26.330 23.786 1.00 87.19 84 ALA A CA 1
ATOM 642 C C . ALA A 1 84 ? 7.994 25.954 24.216 1.00 87.19 84 ALA A C 1
ATOM 644 O O . ALA A 1 84 ? 8.608 25.073 23.618 1.00 87.19 84 ALA A O 1
ATOM 645 N N . SER A 1 85 ? 8.510 26.567 25.287 1.00 87.56 85 SER A N 1
ATOM 646 C CA . SER A 1 85 ? 9.824 26.263 25.876 1.00 87.56 85 SER A CA 1
ATOM 647 C C . SER A 1 85 ? 9.859 24.900 26.586 1.00 87.56 85 SER A C 1
ATOM 649 O O . SER A 1 85 ? 10.817 24.137 26.431 1.00 87.56 85 SER A O 1
ATOM 651 N N . SER A 1 86 ? 8.786 24.551 27.308 1.00 87.44 86 SER A N 1
ATOM 652 C CA . SER A 1 86 ? 8.564 23.221 27.899 1.00 87.44 86 SER A CA 1
ATOM 653 C C . SER A 1 86 ? 8.592 22.139 26.817 1.00 87.44 86 SER A C 1
ATOM 655 O O . SER A 1 86 ? 9.367 21.183 26.903 1.00 87.44 86 SER A O 1
ATOM 657 N N . LEU A 1 87 ? 7.834 22.345 25.736 1.00 89.06 87 LEU A N 1
ATOM 658 C CA . LEU A 1 87 ? 7.770 21.433 24.600 1.00 89.06 87 LEU A CA 1
ATOM 659 C C . LEU A 1 87 ? 9.124 21.309 23.885 1.00 89.06 87 LEU A C 1
ATOM 661 O O . LEU A 1 87 ? 9.583 20.190 23.669 1.00 89.06 87 LEU A O 1
ATOM 665 N N . GLN A 1 88 ? 9.817 22.421 23.608 1.00 89.44 88 GLN A N 1
ATOM 666 C CA . GLN A 1 88 ? 11.165 22.392 23.026 1.00 89.44 88 GLN A CA 1
ATOM 667 C C . GLN A 1 88 ? 12.150 21.600 23.902 1.00 89.44 88 GLN A C 1
ATOM 669 O O . GLN A 1 88 ? 12.966 20.825 23.402 1.00 89.44 88 GLN A O 1
ATOM 674 N N . THR A 1 89 ? 12.068 21.776 25.222 1.00 90.06 89 THR A N 1
ATOM 675 C CA . THR A 1 89 ? 12.917 21.068 26.187 1.00 90.06 89 THR A CA 1
ATOM 676 C C . THR A 1 89 ? 12.606 19.572 26.208 1.00 90.06 89 THR A C 1
ATOM 678 O O . THR A 1 89 ? 13.534 18.766 26.220 1.00 90.06 89 THR A O 1
ATOM 681 N N . HIS A 1 90 ? 11.331 19.185 26.125 1.00 90.25 90 HIS A N 1
ATOM 682 C CA . HIS A 1 90 ? 10.926 17.782 26.042 1.00 90.25 90 HIS A CA 1
ATOM 683 C C . HIS A 1 90 ? 11.407 17.111 24.744 1.00 90.25 90 HIS A C 1
ATOM 685 O O . HIS A 1 90 ? 12.015 16.044 24.808 1.00 90.25 90 HIS A O 1
ATOM 691 N N . ILE A 1 91 ? 11.245 17.761 23.582 1.00 89.62 91 ILE A N 1
ATOM 692 C CA . ILE A 1 91 ? 11.788 17.271 22.298 1.00 89.62 91 ILE A CA 1
ATOM 693 C C . ILE A 1 91 ? 13.312 17.107 22.393 1.00 89.62 91 ILE A C 1
ATOM 695 O O . ILE A 1 91 ? 13.848 16.086 21.975 1.00 89.62 91 ILE A O 1
ATOM 699 N N . ARG A 1 92 ? 14.022 18.078 22.986 1.00 90.06 92 ARG A N 1
ATOM 700 C CA . ARG A 1 92 ? 15.482 18.017 23.161 1.00 90.06 92 ARG A CA 1
ATOM 701 C C . ARG A 1 92 ? 15.918 16.831 24.031 1.00 90.06 92 ARG A C 1
ATOM 703 O O . ARG A 1 92 ? 16.932 16.214 23.721 1.00 90.06 92 ARG A O 1
ATOM 710 N N . ILE A 1 93 ? 15.157 16.495 25.076 1.00 90.50 93 ILE A N 1
ATOM 711 C CA . ILE A 1 93 ? 15.403 15.313 25.922 1.00 90.50 93 ILE A CA 1
ATOM 712 C C . ILE A 1 93 ? 15.178 14.017 25.130 1.00 90.50 93 ILE A C 1
ATOM 714 O O . ILE A 1 93 ? 16.020 13.124 25.194 1.00 90.50 93 ILE A O 1
ATOM 718 N N . LEU A 1 94 ? 14.099 13.929 24.340 1.00 90.06 94 LEU A N 1
ATOM 719 C CA . LEU A 1 94 ? 13.844 12.779 23.462 1.00 90.06 94 LEU A CA 1
ATOM 720 C C . LEU A 1 94 ? 14.971 12.599 22.432 1.00 90.06 94 LEU A C 1
ATOM 722 O O . LEU A 1 94 ? 15.495 11.498 22.293 1.00 90.06 94 LEU A O 1
ATOM 726 N N . SER A 1 95 ? 15.406 13.678 21.773 1.00 90.06 95 SER A N 1
ATOM 727 C CA . SER A 1 95 ? 16.520 13.648 20.815 1.00 90.06 95 SER A CA 1
ATOM 728 C C . SER A 1 95 ? 17.849 13.237 21.455 1.00 90.06 95 SER A C 1
ATOM 730 O O . SER A 1 95 ? 18.609 12.503 20.831 1.00 90.06 95 SER A O 1
ATOM 732 N N . ALA A 1 96 ? 18.136 13.679 22.685 1.00 90.50 96 ALA A N 1
ATOM 733 C CA . ALA A 1 96 ? 19.347 13.288 23.408 1.00 90.50 96 ALA A CA 1
ATOM 734 C C . ALA A 1 96 ? 19.326 11.794 23.774 1.00 90.50 96 ALA A C 1
ATOM 736 O O . ALA A 1 96 ? 20.251 11.068 23.426 1.00 90.50 96 ALA A O 1
ATOM 737 N N . HIS A 1 97 ? 18.226 11.307 24.358 1.00 90.94 97 HIS A N 1
ATOM 738 C CA . HIS A 1 97 ? 18.051 9.882 24.656 1.00 90.94 97 HIS A CA 1
ATOM 739 C C . HIS A 1 97 ? 18.143 9.015 23.387 1.00 90.94 97 HIS A C 1
ATOM 741 O O . HIS A 1 97 ? 18.735 7.938 23.393 1.00 90.94 97 HIS A O 1
ATOM 747 N N . MET A 1 98 ? 17.611 9.508 22.265 1.00 91.06 98 MET A N 1
ATOM 748 C CA . MET A 1 98 ? 17.718 8.847 20.967 1.00 91.06 98 MET A CA 1
ATOM 749 C C . MET A 1 98 ? 19.164 8.775 20.449 1.00 91.06 98 MET A C 1
ATOM 751 O O . MET A 1 98 ? 19.553 7.754 19.884 1.00 91.06 98 MET A O 1
ATOM 755 N N . GLN A 1 99 ? 19.971 9.818 20.673 1.00 90.12 99 GLN A N 1
ATOM 756 C CA . GLN A 1 99 ? 21.404 9.823 20.359 1.00 90.12 99 GLN A CA 1
ATOM 757 C C . GLN A 1 99 ? 22.187 8.846 21.248 1.00 90.12 99 GLN A C 1
ATOM 759 O O . GLN A 1 99 ? 23.011 8.099 20.725 1.00 90.12 99 GLN A O 1
ATOM 764 N N . ASP A 1 100 ? 21.887 8.780 22.549 1.00 89.25 100 ASP A N 1
ATOM 765 C CA . ASP A 1 100 ? 22.504 7.815 23.472 1.00 89.25 100 ASP A CA 1
ATOM 766 C C . ASP A 1 100 ? 22.219 6.360 23.047 1.00 89.25 100 ASP A C 1
ATOM 768 O O . ASP A 1 100 ? 23.117 5.515 23.051 1.00 89.25 100 ASP A O 1
ATOM 772 N N . MET A 1 101 ? 20.988 6.064 22.608 1.00 90.12 101 MET A N 1
ATOM 773 C CA . MET A 1 101 ? 20.620 4.744 22.076 1.00 90.12 101 MET A CA 1
ATOM 774 C C . MET A 1 101 ? 21.328 4.431 20.748 1.00 90.12 101 MET A C 1
ATOM 776 O O . MET A 1 101 ? 21.846 3.326 20.577 1.00 90.12 101 MET A O 1
ATOM 780 N N . ALA A 1 102 ? 21.409 5.395 19.826 1.00 88.88 102 ALA A N 1
ATOM 781 C CA . ALA A 1 102 ? 22.129 5.242 18.559 1.00 88.88 102 ALA A CA 1
ATOM 782 C C . ALA A 1 102 ? 23.652 5.081 18.738 1.00 88.88 102 ALA A C 1
ATOM 784 O O . ALA A 1 102 ? 24.300 4.457 17.902 1.00 88.88 102 ALA A O 1
ATOM 785 N N . ALA A 1 103 ? 24.217 5.591 19.835 1.00 88.81 103 ALA A N 1
ATOM 786 C CA . ALA A 1 103 ? 25.615 5.399 20.219 1.00 88.81 103 ALA A CA 1
ATOM 787 C C . ALA A 1 103 ? 25.883 4.077 20.972 1.00 88.81 103 ALA A C 1
ATOM 789 O O . ALA A 1 103 ? 27.017 3.825 21.382 1.00 88.81 103 ALA A O 1
ATOM 790 N N . SER A 1 104 ? 24.871 3.225 21.186 1.00 89.31 104 SER A N 1
ATOM 791 C CA . SER A 1 104 ? 25.051 1.973 21.926 1.00 89.31 104 SER A CA 1
ATOM 792 C C . SER A 1 104 ? 25.854 0.934 21.130 1.00 89.31 104 SER A C 1
ATOM 794 O O . SER A 1 104 ? 25.556 0.625 19.974 1.00 89.31 104 SER A O 1
ATOM 796 N N . THR A 1 105 ? 26.867 0.345 21.775 1.00 86.62 105 THR A N 1
ATOM 797 C CA . THR A 1 105 ? 27.832 -0.576 21.144 1.00 86.62 105 THR A CA 1
ATOM 798 C C . THR A 1 105 ? 27.166 -1.759 20.438 1.00 86.62 105 THR A C 1
ATOM 800 O O . THR A 1 105 ? 27.628 -2.170 19.379 1.00 86.62 105 THR A O 1
ATOM 803 N N . ASN A 1 106 ? 26.052 -2.286 20.959 1.00 86.56 106 ASN A N 1
ATOM 804 C CA . ASN A 1 106 ? 25.316 -3.385 20.320 1.00 86.56 106 ASN A CA 1
ATOM 805 C C . ASN A 1 106 ? 24.770 -2.988 18.937 1.00 86.56 106 ASN A C 1
ATOM 807 O O . ASN A 1 106 ? 24.830 -3.776 18.001 1.00 86.56 106 ASN A O 1
ATOM 811 N N . ILE A 1 107 ? 24.252 -1.764 18.799 1.00 87.94 107 ILE A N 1
ATOM 812 C CA . ILE A 1 107 ? 23.655 -1.269 17.552 1.00 87.94 107 ILE A CA 1
ATOM 813 C C . ILE A 1 107 ? 24.750 -0.891 16.551 1.00 87.94 107 ILE A C 1
ATOM 815 O O . ILE A 1 107 ? 24.681 -1.286 15.386 1.00 87.94 107 ILE A O 1
ATOM 819 N N . VAL A 1 108 ? 25.788 -0.182 17.008 1.00 88.62 108 VAL A N 1
ATOM 820 C CA . VAL A 1 108 ? 26.915 0.213 16.150 1.00 88.62 108 VAL A CA 1
ATOM 821 C C . VAL A 1 108 ? 27.665 -1.017 15.634 1.00 88.62 108 VAL A C 1
ATOM 823 O O . VAL A 1 108 ? 27.876 -1.143 14.429 1.00 88.62 108 VAL A O 1
ATOM 826 N N . SER A 1 109 ? 28.004 -1.968 16.511 1.00 86.38 109 SER A N 1
ATOM 827 C CA . SER A 1 109 ? 28.748 -3.171 16.118 1.00 86.38 109 SER A CA 1
ATOM 828 C C . SER A 1 109 ? 27.935 -4.132 15.244 1.00 86.38 109 SER A C 1
ATOM 830 O O . SER A 1 109 ? 28.527 -4.755 14.362 1.00 86.38 109 SER A O 1
ATOM 832 N N . ALA A 1 110 ? 26.608 -4.221 15.410 1.00 86.62 110 ALA A N 1
ATOM 833 C CA . ALA A 1 110 ? 25.749 -4.991 14.507 1.00 86.62 110 ALA A CA 1
ATOM 834 C C . ALA A 1 110 ? 25.741 -4.397 13.086 1.00 86.62 110 ALA A C 1
ATOM 836 O O . ALA A 1 110 ? 25.841 -5.143 12.111 1.00 86.62 110 ALA A O 1
ATOM 837 N N . LEU A 1 111 ? 25.693 -3.065 12.944 1.00 86.75 111 LEU A N 1
ATOM 838 C CA . LEU A 1 111 ? 25.758 -2.406 11.634 1.00 86.75 111 LEU A CA 1
ATOM 839 C C . LEU A 1 111 ? 27.156 -2.467 11.000 1.00 86.75 111 LEU A C 1
ATOM 841 O O . LEU A 1 111 ? 27.268 -2.834 9.830 1.00 86.75 111 LEU A O 1
ATOM 845 N N . ASP A 1 112 ? 28.223 -2.195 11.758 1.00 86.19 112 ASP A N 1
ATOM 846 C CA . ASP A 1 112 ? 29.611 -2.260 11.266 1.00 86.19 112 ASP A CA 1
ATOM 847 C C . ASP A 1 112 ? 30.026 -3.691 10.852 1.00 86.19 112 ASP A C 1
ATOM 849 O O . ASP A 1 112 ? 30.860 -3.860 9.958 1.00 86.19 112 ASP A O 1
ATOM 853 N N . GLN A 1 113 ? 29.423 -4.728 11.450 1.00 86.31 113 GLN A N 1
ATOM 854 C CA . GLN A 1 113 ? 29.579 -6.137 11.047 1.00 86.31 113 GLN A CA 1
ATOM 855 C C . GLN A 1 113 ? 28.574 -6.593 9.972 1.00 86.31 113 GLN A C 1
ATOM 857 O O . GLN A 1 113 ? 28.664 -7.727 9.502 1.00 86.31 113 GLN A O 1
ATOM 862 N N . ARG A 1 114 ? 27.627 -5.733 9.565 1.00 83.38 114 ARG A N 1
ATOM 863 C CA . ARG A 1 114 ? 26.501 -6.048 8.659 1.00 83.38 114 ARG A CA 1
ATOM 864 C C . ARG A 1 114 ? 25.598 -7.193 9.147 1.00 83.38 114 ARG A C 1
ATOM 866 O O . ARG A 1 114 ? 24.982 -7.895 8.347 1.00 83.38 114 ARG A O 1
ATOM 873 N N . ASN A 1 115 ? 25.489 -7.376 10.462 1.00 85.88 115 ASN A N 1
ATOM 874 C CA . ASN A 1 115 ? 24.607 -8.359 11.086 1.00 85.88 115 ASN A CA 1
ATOM 875 C C . ASN A 1 115 ? 23.170 -7.817 11.196 1.00 85.88 115 ASN A C 1
ATOM 877 O O . ASN A 1 115 ? 22.662 -7.534 12.281 1.00 85.88 115 ASN A O 1
ATOM 881 N N . TYR A 1 116 ? 22.506 -7.643 10.051 1.00 84.25 116 TYR A N 1
ATOM 882 C CA . TYR A 1 116 ? 21.159 -7.062 9.981 1.00 84.25 116 TYR A CA 1
ATOM 883 C C . TYR A 1 116 ? 20.094 -7.788 10.838 1.00 84.25 116 TYR A C 1
ATOM 885 O O . TYR A 1 116 ? 19.277 -7.091 11.439 1.00 84.25 116 TYR A O 1
ATOM 893 N N . PRO A 1 117 ? 20.107 -9.132 11.003 1.00 83.50 117 PRO A N 1
ATOM 894 C CA . PRO A 1 117 ? 19.208 -9.813 11.942 1.00 83.50 117 PRO A CA 1
ATOM 895 C C . PRO A 1 117 ? 19.401 -9.398 13.409 1.00 83.50 117 PRO A C 1
ATOM 897 O O . PRO A 1 117 ? 18.432 -9.321 14.159 1.00 83.50 117 PRO A O 1
ATOM 900 N N . GLU A 1 118 ? 20.633 -9.099 13.829 1.00 86.62 118 GLU A N 1
ATOM 901 C CA . GLU A 1 118 ? 20.909 -8.592 15.178 1.00 86.62 118 GLU A CA 1
ATOM 902 C C . GLU A 1 118 ? 20.485 -7.127 15.323 1.00 86.62 118 GLU A C 1
ATOM 904 O O . GLU A 1 118 ? 19.894 -6.767 16.339 1.00 86.62 118 GLU A O 1
ATOM 909 N N . ALA A 1 119 ? 20.694 -6.300 14.293 1.00 83.50 119 ALA A N 1
ATOM 910 C CA . ALA A 1 119 ? 20.187 -4.928 14.267 1.00 83.50 119 ALA A CA 1
ATOM 911 C C . ALA A 1 119 ? 18.648 -4.881 14.376 1.00 83.50 119 ALA A C 1
ATOM 913 O O . ALA A 1 119 ? 18.116 -4.084 15.149 1.00 83.50 119 ALA A O 1
ATOM 914 N N . LEU A 1 120 ? 17.932 -5.777 13.684 1.00 84.69 120 LEU A N 1
ATOM 915 C CA . LEU A 1 120 ? 16.477 -5.917 13.811 1.00 84.69 120 LEU A CA 1
ATOM 916 C C . LEU A 1 120 ? 16.065 -6.324 15.236 1.00 84.69 120 LEU A C 1
ATOM 918 O O . LEU A 1 120 ? 15.178 -5.701 15.813 1.00 84.69 120 LEU A O 1
ATOM 922 N N . LEU A 1 121 ? 16.758 -7.292 15.845 1.00 87.38 121 LEU A N 1
ATOM 923 C CA . LEU A 1 121 ? 16.492 -7.718 17.223 1.00 87.38 121 LEU A CA 1
ATOM 924 C C . LEU A 1 121 ? 16.722 -6.591 18.251 1.00 87.38 121 LEU A C 1
ATOM 926 O O . LEU A 1 121 ? 15.963 -6.475 19.215 1.00 87.38 121 LEU A O 1
ATOM 930 N N . GLN A 1 122 ? 17.729 -5.727 18.055 1.00 88.94 122 GLN A N 1
ATOM 931 C CA . GLN A 1 122 ? 17.892 -4.532 18.897 1.00 88.94 122 GLN A CA 1
ATOM 932 C C . GLN A 1 122 ? 16.751 -3.520 18.674 1.00 88.94 122 GLN A C 1
ATOM 934 O O . GLN A 1 122 ? 16.313 -2.897 19.639 1.00 88.94 122 GLN A O 1
ATOM 939 N N . ALA A 1 123 ? 16.236 -3.370 17.447 1.00 87.00 123 ALA A N 1
ATOM 940 C CA . ALA A 1 123 ? 15.107 -2.480 17.154 1.00 87.00 123 ALA A CA 1
ATOM 941 C C . ALA A 1 123 ? 13.804 -2.960 17.821 1.00 87.00 123 ALA A C 1
ATOM 943 O O . ALA A 1 123 ? 13.151 -2.177 18.512 1.00 87.00 123 ALA A O 1
ATOM 944 N N . GLU A 1 124 ? 13.475 -4.253 17.705 1.00 87.25 124 GLU A N 1
ATOM 945 C CA . GLU A 1 124 ? 12.341 -4.880 18.403 1.00 87.25 124 GLU A CA 1
ATOM 946 C C . GLU A 1 124 ? 12.458 -4.720 19.926 1.00 87.25 124 GLU A C 1
ATOM 948 O O . GLU A 1 124 ? 11.494 -4.347 20.603 1.00 87.25 124 GLU A O 1
ATOM 953 N N . LYS A 1 125 ? 13.662 -4.936 20.478 1.00 89.75 125 LYS A N 1
ATOM 954 C CA . LYS A 1 125 ? 13.926 -4.734 21.906 1.00 89.75 125 LYS A CA 1
ATOM 955 C C . LYS A 1 125 ? 13.672 -3.283 22.319 1.00 89.75 125 LYS A C 1
ATOM 957 O O . LYS A 1 125 ? 12.915 -3.054 23.262 1.00 89.75 125 LYS A O 1
ATOM 962 N N . LEU A 1 126 ? 14.253 -2.316 21.606 1.00 88.50 126 LEU A N 1
ATOM 963 C CA . LEU A 1 126 ? 14.057 -0.888 21.864 1.00 88.50 126 LEU A CA 1
ATOM 964 C C . LEU A 1 126 ? 12.577 -0.485 21.792 1.00 88.50 126 LEU A C 1
ATOM 966 O O . LEU A 1 126 ? 12.118 0.293 22.627 1.00 88.50 126 LEU A O 1
ATOM 970 N N . GLN A 1 127 ? 11.816 -1.041 20.846 1.00 88.25 127 GLN A N 1
ATOM 971 C CA . GLN A 1 127 ? 10.372 -0.827 20.749 1.00 88.25 127 GLN A CA 1
ATOM 972 C C . GLN A 1 127 ? 9.627 -1.370 21.977 1.00 88.25 127 GLN A C 1
ATOM 974 O O . GLN A 1 127 ? 8.734 -0.703 22.491 1.00 88.25 127 GLN A O 1
ATOM 979 N N . SER A 1 128 ? 10.018 -2.542 22.491 1.00 85.25 128 SER A N 1
ATOM 980 C CA . SER A 1 128 ? 9.412 -3.124 23.699 1.00 85.25 128 SER A CA 1
ATOM 981 C C . SER A 1 128 ? 9.743 -2.364 24.994 1.00 85.25 128 SER A C 1
ATOM 983 O O . SER A 1 128 ? 8.952 -2.386 25.937 1.00 85.25 128 SER A O 1
ATOM 985 N N . GLU A 1 129 ? 10.888 -1.673 25.042 1.00 86.56 129 GLU A N 1
ATOM 986 C CA . GLU A 1 129 ? 11.342 -0.893 26.202 1.00 86.56 129 GLU A CA 1
ATOM 987 C C . GLU A 1 129 ? 10.803 0.557 26.204 1.00 86.56 129 GLU A C 1
ATOM 989 O O . GLU A 1 129 ? 10.844 1.220 27.244 1.00 86.56 129 GLU A O 1
ATOM 994 N N . MET A 1 130 ? 10.261 1.059 25.083 1.00 84.81 130 MET A N 1
ATOM 995 C CA . MET A 1 130 ? 9.805 2.450 24.944 1.00 84.81 130 MET A CA 1
ATOM 996 C C . MET A 1 130 ? 8.275 2.630 25.007 1.00 84.81 130 MET A C 1
ATOM 998 O O . MET A 1 130 ? 7.567 2.259 24.069 1.00 84.81 130 MET A O 1
ATOM 1002 N N . PRO A 1 131 ? 7.726 3.314 26.034 1.00 80.44 131 PRO A N 1
ATOM 1003 C CA . PRO A 1 131 ? 6.321 3.705 26.023 1.00 80.44 131 PRO A CA 1
ATOM 1004 C C . PRO A 1 131 ? 6.039 4.709 24.891 1.00 80.44 131 PRO A C 1
ATOM 1006 O O . PRO A 1 131 ? 6.836 5.604 24.618 1.00 80.44 131 PRO A O 1
ATOM 1009 N N . TYR A 1 132 ? 4.865 4.580 24.268 1.00 83.62 132 TYR A N 1
ATOM 1010 C CA . TYR A 1 132 ? 4.383 5.375 23.124 1.00 83.62 132 TYR A CA 1
ATOM 1011 C C . TYR A 1 132 ? 5.136 5.208 21.790 1.00 83.62 132 TYR A C 1
ATOM 1013 O O . TYR A 1 132 ? 4.689 5.801 20.808 1.00 83.62 132 TYR A O 1
ATOM 1021 N N . ALA A 1 133 ? 6.206 4.410 21.699 1.00 88.00 133 ALA A N 1
ATOM 1022 C CA . ALA A 1 133 ? 6.808 4.059 20.410 1.00 88.00 133 ALA A CA 1
ATOM 1023 C C . ALA A 1 133 ? 5.903 3.067 19.653 1.00 88.00 133 ALA A C 1
ATOM 1025 O O . ALA A 1 133 ? 5.580 2.000 20.170 1.00 88.00 133 ALA A O 1
ATOM 1026 N N . GLU A 1 134 ? 5.480 3.415 18.435 1.00 86.00 134 GLU A N 1
ATOM 1027 C CA . GLU A 1 134 ? 4.719 2.513 17.555 1.00 86.00 134 GLU A CA 1
ATOM 1028 C C . GLU A 1 134 ? 5.640 1.735 16.612 1.00 86.00 134 GLU A C 1
ATOM 1030 O O . GLU A 1 134 ? 5.412 0.553 16.369 1.00 86.00 134 GLU A O 1
ATOM 1035 N N . LYS A 1 135 ? 6.680 2.392 16.084 1.00 88.19 135 LYS A N 1
ATOM 1036 C CA . LYS A 1 135 ? 7.652 1.790 15.161 1.00 88.19 135 LYS A CA 1
ATOM 1037 C C . LYS A 1 135 ? 9.061 2.219 15.544 1.00 88.19 135 LYS A C 1
ATOM 1039 O O . LYS A 1 135 ? 9.296 3.413 15.738 1.00 88.19 135 LYS A O 1
ATOM 1044 N N . VAL A 1 136 ? 9.985 1.265 15.612 1.00 91.19 136 VAL A N 1
ATOM 1045 C CA . VAL A 1 136 ? 11.428 1.508 15.744 1.00 91.19 136 VAL A CA 1
ATOM 1046 C C . VAL A 1 136 ? 12.133 0.767 14.615 1.00 91.19 136 VAL A C 1
ATOM 1048 O O . VAL A 1 136 ? 11.939 -0.433 14.451 1.00 91.19 136 VAL A O 1
ATOM 1051 N N . PHE A 1 137 ? 12.971 1.466 13.853 1.00 91.19 137 PHE A N 1
ATOM 1052 C CA . PHE A 1 137 ? 13.789 0.867 12.801 1.00 91.19 137 PHE A CA 1
ATOM 1053 C C . PHE A 1 137 ? 15.256 1.261 12.971 1.00 91.19 137 PHE A C 1
ATOM 1055 O O . PHE A 1 137 ? 15.579 2.421 13.228 1.00 91.19 137 PHE A O 1
ATOM 1062 N N . ILE A 1 138 ? 16.147 0.289 12.792 1.00 91.62 138 ILE A N 1
ATOM 1063 C CA . ILE A 1 138 ? 17.592 0.497 12.674 1.00 91.62 138 ILE A CA 1
ATOM 1064 C C . ILE A 1 138 ? 17.935 0.216 11.214 1.00 91.62 138 ILE A C 1
ATOM 1066 O O . ILE A 1 138 ? 18.007 -0.936 10.793 1.00 91.62 138 ILE A O 1
ATOM 1070 N N . ILE A 1 139 ? 18.060 1.288 10.437 1.00 90.88 139 ILE A N 1
ATOM 1071 C CA . ILE A 1 139 ? 18.140 1.252 8.975 1.00 90.88 139 ILE A CA 1
ATOM 1072 C C . ILE A 1 139 ? 19.616 1.349 8.572 1.00 90.88 139 ILE A C 1
ATOM 1074 O O . ILE A 1 139 ? 20.228 2.385 8.841 1.00 90.88 139 ILE A O 1
ATOM 1078 N N . PRO A 1 140 ? 20.227 0.325 7.952 1.00 88.81 140 PRO A N 1
ATOM 1079 C CA . PRO A 1 140 ? 21.605 0.411 7.473 1.00 88.81 140 PRO A CA 1
ATOM 1080 C C . PRO A 1 140 ? 21.750 1.461 6.366 1.00 88.81 140 PRO A C 1
ATOM 1082 O O . PRO A 1 140 ? 20.851 1.626 5.541 1.00 88.81 140 PRO A O 1
ATOM 1085 N N . ALA A 1 141 ? 22.889 2.154 6.323 1.00 86.06 141 ALA A N 1
ATOM 1086 C CA . ALA A 1 141 ? 23.118 3.210 5.339 1.00 86.06 141 ALA A CA 1
ATOM 1087 C C . ALA A 1 141 ? 23.066 2.660 3.900 1.00 86.06 141 ALA A C 1
ATOM 1089 O O . ALA A 1 141 ? 23.792 1.724 3.558 1.00 86.06 141 ALA A O 1
ATOM 1090 N N . GLY A 1 142 ? 22.218 3.257 3.061 1.00 80.44 142 GLY A N 1
ATOM 1091 C CA . GLY A 1 142 ? 21.962 2.835 1.684 1.00 80.44 142 GLY A CA 1
ATOM 1092 C C . GLY A 1 142 ? 20.939 1.704 1.518 1.00 80.44 142 GLY A C 1
ATOM 1093 O O . GLY A 1 142 ? 20.661 1.348 0.379 1.00 80.44 142 GLY A O 1
ATOM 1094 N N . LEU A 1 143 ? 20.362 1.169 2.603 1.00 83.94 143 LEU A N 1
ATOM 1095 C CA . LEU A 1 143 ? 19.287 0.160 2.571 1.00 83.94 143 LEU A CA 1
ATOM 1096 C C . LEU A 1 143 ? 17.929 0.735 3.020 1.00 83.94 143 LEU A C 1
ATOM 1098 O O . LEU A 1 143 ? 17.052 0.006 3.466 1.00 83.94 143 LEU A O 1
ATOM 1102 N N . ALA A 1 144 ? 17.739 2.056 2.934 1.00 79.44 144 ALA A N 1
ATOM 1103 C CA . ALA A 1 144 ? 16.507 2.717 3.377 1.00 79.44 144 ALA A CA 1
ATOM 1104 C C . ALA A 1 144 ? 15.255 2.307 2.579 1.00 79.44 144 ALA A C 1
ATOM 1106 O O . ALA A 1 144 ? 14.148 2.394 3.105 1.00 79.44 144 ALA A O 1
ATOM 1107 N N . ASP A 1 145 ? 15.440 1.842 1.342 1.00 75.88 145 ASP A N 1
ATOM 1108 C CA . ASP A 1 145 ? 14.364 1.415 0.444 1.00 75.88 145 ASP A CA 1
ATOM 1109 C C . ASP A 1 145 ? 13.863 -0.019 0.740 1.00 75.88 145 ASP A C 1
ATOM 1111 O O . ASP A 1 145 ? 12.750 -0.364 0.355 1.00 75.88 145 ASP A O 1
ATOM 1115 N N . ASP A 1 146 ? 14.616 -0.819 1.513 1.00 75.56 146 ASP A N 1
ATOM 1116 C CA . ASP A 1 146 ? 14.197 -2.157 1.979 1.00 75.56 146 ASP A CA 1
ATOM 1117 C C . ASP A 1 146 ? 13.162 -2.098 3.131 1.00 75.56 146 ASP A C 1
ATOM 1119 O O . ASP A 1 146 ? 12.610 -3.123 3.543 1.00 75.56 146 ASP A O 1
ATOM 1123 N N . PHE A 1 147 ? 12.912 -0.911 3.698 1.00 77.00 147 PHE A N 1
ATOM 1124 C CA . PHE A 1 147 ? 12.059 -0.709 4.874 1.00 77.00 147 PHE A CA 1
ATOM 1125 C C . PHE A 1 147 ? 10.702 -0.104 4.494 1.00 77.00 147 PHE A C 1
ATOM 1127 O O . PHE A 1 147 ? 10.600 0.771 3.637 1.00 77.00 147 PHE A O 1
ATOM 1134 N N . ILE A 1 148 ? 9.640 -0.514 5.199 1.00 76.94 148 ILE A N 1
ATOM 1135 C CA . ILE A 1 148 ? 8.269 -0.021 4.975 1.00 76.94 148 ILE A CA 1
ATOM 1136 C C . ILE A 1 148 ? 8.115 1.390 5.575 1.00 76.94 148 ILE A C 1
ATOM 1138 O O . ILE A 1 148 ? 7.578 1.574 6.670 1.00 76.94 148 ILE A O 1
ATOM 1142 N N . LEU A 1 149 ? 8.619 2.385 4.844 1.00 80.50 149 LEU A N 1
ATOM 1143 C CA . LEU A 1 149 ? 8.634 3.806 5.194 1.00 80.50 149 LEU A CA 1
ATOM 1144 C C . LEU A 1 149 ? 7.688 4.597 4.281 1.00 80.50 149 LEU A C 1
ATOM 1146 O O . LEU A 1 149 ? 7.623 4.353 3.078 1.00 80.50 149 LEU A O 1
ATOM 1150 N N . SER A 1 150 ? 6.983 5.593 4.822 1.00 79.62 150 SER A N 1
ATOM 1151 C CA . SER A 1 150 ? 6.274 6.566 3.980 1.00 79.62 150 SER A CA 1
ATOM 1152 C C . SER A 1 150 ? 7.246 7.550 3.310 1.00 79.62 150 SER A C 1
ATOM 1154 O O . SER A 1 150 ? 8.382 7.718 3.751 1.00 79.62 150 SER A O 1
ATOM 1156 N N . PHE A 1 151 ? 6.797 8.264 2.271 1.00 77.50 151 PHE A N 1
ATOM 1157 C CA . PHE A 1 151 ? 7.630 9.218 1.515 1.00 77.50 151 PHE A CA 1
ATOM 1158 C C . PHE A 1 151 ? 8.349 10.266 2.389 1.00 77.50 151 PHE A C 1
ATOM 1160 O O . PHE A 1 151 ? 9.491 10.635 2.105 1.00 77.50 151 PHE A O 1
ATOM 1167 N N . SER A 1 152 ? 7.705 10.743 3.458 1.00 79.19 152 SER A N 1
ATOM 1168 C CA . SER A 1 152 ? 8.301 11.682 4.414 1.00 79.19 152 SER A CA 1
ATOM 1169 C C . SER A 1 152 ? 9.366 11.019 5.291 1.00 79.19 152 SER A C 1
ATOM 1171 O O . SER A 1 152 ? 10.430 11.602 5.484 1.00 79.19 152 SER A O 1
ATOM 1173 N N . GLU A 1 153 ? 9.138 9.787 5.749 1.00 86.19 153 GLU A N 1
ATOM 1174 C CA . GLU A 1 153 ? 10.104 8.994 6.528 1.00 86.19 153 GLU A CA 1
ATOM 1175 C C . GLU A 1 153 ? 11.336 8.624 5.693 1.00 86.19 153 GLU A C 1
ATOM 1177 O O . GLU A 1 153 ? 12.470 8.801 6.137 1.00 86.19 153 GLU A O 1
ATOM 1182 N N . LEU A 1 154 ? 11.131 8.208 4.442 1.00 85.06 154 LEU A N 1
ATOM 1183 C CA . LEU A 1 154 ? 12.213 7.905 3.510 1.00 85.06 154 LEU A CA 1
ATOM 1184 C C . LEU A 1 154 ? 13.023 9.163 3.144 1.00 85.06 154 LEU A C 1
ATOM 1186 O O . LEU A 1 154 ? 14.253 9.128 3.121 1.00 85.06 154 LEU A O 1
ATOM 1190 N N . SER A 1 155 ? 12.361 10.307 2.921 1.00 83.19 155 SER A N 1
ATOM 1191 C CA . SER A 1 155 ? 13.043 11.598 2.729 1.00 83.19 155 SER A CA 1
ATOM 1192 C C . SER A 1 155 ? 13.876 11.996 3.953 1.00 83.19 155 SER A C 1
ATOM 1194 O O . SER A 1 155 ? 14.994 12.486 3.813 1.00 83.19 155 SER A O 1
ATOM 1196 N N . MET A 1 156 ? 13.347 11.763 5.151 1.00 84.25 156 MET A N 1
ATOM 1197 C CA . MET A 1 156 ? 13.975 12.045 6.440 1.00 84.25 156 MET A CA 1
ATOM 1198 C C . MET A 1 156 ? 15.225 11.190 6.694 1.00 84.25 156 MET A C 1
ATOM 1200 O O . MET A 1 156 ? 16.258 11.738 7.081 1.00 84.25 156 MET A O 1
ATOM 1204 N N . VAL A 1 157 ? 15.184 9.889 6.391 1.00 87.19 157 VAL A N 1
ATOM 1205 C CA . VAL A 1 157 ? 16.366 9.008 6.442 1.00 87.19 157 VAL A CA 1
ATOM 1206 C C . VAL A 1 157 ? 17.410 9.440 5.405 1.00 87.19 157 VAL A C 1
ATOM 1208 O O . VAL A 1 157 ? 18.558 9.705 5.764 1.00 87.19 157 VAL A O 1
ATOM 1211 N N . ARG A 1 158 ? 17.006 9.638 4.141 1.00 85.25 158 ARG A N 1
ATOM 1212 C CA . ARG A 1 158 ? 17.908 10.063 3.052 1.00 85.25 158 ARG A CA 1
ATOM 1213 C C . ARG A 1 158 ? 18.570 11.431 3.313 1.00 85.25 158 ARG A C 1
ATOM 1215 O O . ARG A 1 158 ? 19.713 11.638 2.907 1.00 85.25 158 ARG A O 1
ATOM 1222 N N . LYS A 1 159 ? 17.908 12.362 4.018 1.00 86.12 159 LYS A N 1
ATOM 1223 C CA . LYS A 1 159 ? 18.510 13.628 4.505 1.00 86.12 159 LYS A CA 1
ATOM 1224 C C . LYS A 1 159 ? 19.632 13.372 5.519 1.00 86.12 159 LYS A C 1
ATOM 1226 O O . LYS A 1 159 ? 20.707 13.960 5.408 1.00 86.12 159 LYS A O 1
ATOM 1231 N N . ILE A 1 160 ? 19.407 12.476 6.483 1.00 86.94 160 ILE A N 1
ATOM 1232 C CA . ILE A 1 160 ? 20.391 12.138 7.523 1.00 86.94 160 ILE A CA 1
ATOM 1233 C C . ILE A 1 160 ? 21.630 11.472 6.913 1.00 86.94 160 ILE A C 1
ATOM 1235 O O . ILE A 1 160 ? 22.748 11.878 7.229 1.00 86.94 160 ILE A O 1
ATOM 1239 N N . GLU A 1 161 ? 21.460 10.540 5.971 1.00 85.06 161 GLU A N 1
ATOM 1240 C CA . GLU A 1 161 ? 22.571 9.921 5.225 1.00 85.06 161 GLU A CA 1
ATOM 1241 C C . GLU A 1 161 ? 23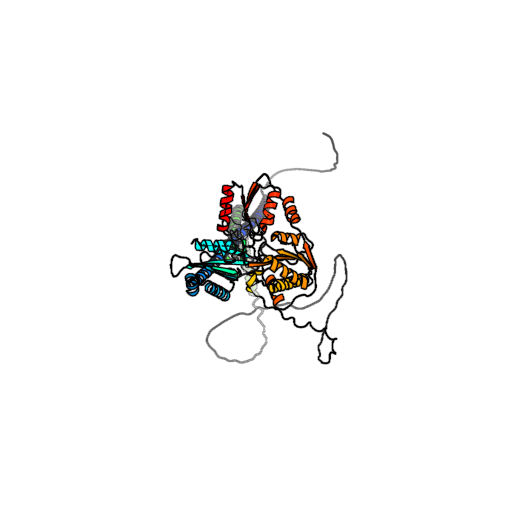.428 10.958 4.475 1.00 85.06 161 GLU A C 1
ATOM 1243 O O . GLU A 1 161 ? 24.660 10.873 4.455 1.00 85.06 161 GLU A O 1
ATOM 1248 N N . ARG A 1 162 ? 22.784 11.995 3.920 1.00 84.38 162 ARG A N 1
ATOM 1249 C CA . ARG A 1 162 ? 23.434 13.145 3.263 1.00 84.38 162 ARG A CA 1
ATOM 1250 C C . ARG A 1 162 ? 24.066 14.147 4.234 1.00 84.38 162 ARG A C 1
ATOM 1252 O O . ARG A 1 162 ? 24.741 15.071 3.783 1.00 84.38 162 ARG A O 1
ATOM 1259 N N . LYS A 1 163 ? 23.906 13.948 5.549 1.00 81.38 163 LYS A N 1
ATOM 1260 C CA . LYS A 1 163 ? 24.333 14.852 6.637 1.00 81.38 163 LYS A CA 1
ATOM 1261 C C . LYS A 1 163 ? 23.628 16.214 6.610 1.00 81.38 163 LYS A C 1
ATOM 1263 O O . LYS A 1 163 ? 24.166 17.208 7.097 1.00 81.38 163 LYS A O 1
ATOM 1268 N N . GLU A 1 164 ? 22.417 16.251 6.060 1.00 80.69 164 GLU A N 1
ATOM 1269 C CA . GLU A 1 164 ? 21.515 17.397 6.140 1.00 80.69 164 GLU A CA 1
ATOM 1270 C C . GLU A 1 164 ? 20.848 17.446 7.528 1.00 80.69 164 GLU A C 1
ATOM 1272 O O . GLU A 1 164 ? 20.637 16.421 8.179 1.00 80.69 164 GLU A O 1
ATOM 1277 N N . THR A 1 165 ? 20.510 18.643 8.011 1.00 70.38 165 THR A N 1
ATOM 1278 C CA . THR A 1 165 ? 19.846 18.815 9.311 1.00 70.38 165 THR A CA 1
ATOM 1279 C C . THR A 1 165 ? 18.373 18.418 9.232 1.00 70.38 165 THR A C 1
ATOM 1281 O O . THR A 1 165 ? 17.603 19.050 8.508 1.00 70.38 165 THR A O 1
ATOM 1284 N N . PHE A 1 166 ? 17.973 17.419 10.018 1.00 76.12 166 PHE A N 1
ATOM 1285 C CA . PHE A 1 166 ? 16.576 17.031 10.211 1.00 76.12 166 PHE A CA 1
ATOM 1286 C C . PHE A 1 166 ? 15.953 17.724 11.442 1.00 76.12 166 PHE A C 1
ATOM 1288 O O . PHE A 1 166 ? 16.644 18.009 12.420 1.00 76.12 166 PHE A O 1
ATOM 1295 N N . ILE A 1 167 ? 14.641 17.974 11.388 1.00 82.44 167 ILE A N 1
ATOM 1296 C CA . ILE A 1 167 ? 13.810 18.582 12.437 1.00 82.44 167 ILE A CA 1
ATOM 1297 C C . ILE A 1 167 ? 12.614 17.645 12.667 1.00 82.44 167 ILE A C 1
ATOM 1299 O O . ILE A 1 167 ? 11.965 17.328 11.679 1.00 82.44 167 ILE A O 1
ATOM 1303 N N . PRO A 1 168 ? 12.278 17.225 13.905 1.00 87.69 168 PRO A N 1
ATOM 1304 C CA . PRO A 1 168 ? 11.141 16.336 14.164 1.00 87.69 168 PRO A CA 1
ATOM 1305 C C . PRO A 1 168 ? 9.813 16.821 13.563 1.00 87.69 168 PRO A C 1
ATOM 1307 O O . PRO A 1 168 ? 9.422 17.977 13.737 1.00 87.69 168 PRO A O 1
ATOM 1310 N N . GLU A 1 169 ? 9.105 15.914 12.889 1.00 89.06 169 GLU A N 1
ATOM 1311 C CA . GLU A 1 169 ? 7.860 16.188 12.162 1.00 89.06 169 GLU A CA 1
ATOM 1312 C C . GLU A 1 169 ? 6.719 15.325 12.714 1.00 89.06 169 GLU A C 1
ATOM 1314 O O . GLU A 1 169 ? 6.888 14.129 12.959 1.00 89.06 169 GLU A O 1
ATOM 1319 N N . ALA A 1 170 ? 5.537 15.920 12.885 1.00 89.44 170 ALA A N 1
ATOM 1320 C CA . ALA A 1 170 ? 4.304 15.197 13.161 1.00 89.44 170 ALA A CA 1
ATOM 1321 C C . ALA A 1 170 ? 3.575 14.856 11.850 1.00 89.44 170 ALA A C 1
ATOM 1323 O O . ALA A 1 170 ? 3.404 15.718 10.984 1.00 89.44 170 ALA A O 1
ATOM 1324 N N . ILE A 1 171 ? 3.137 13.606 11.711 1.00 87.31 171 ILE A N 1
ATOM 1325 C CA . ILE A 1 171 ? 2.469 13.044 10.530 1.00 87.31 171 ILE A CA 1
ATOM 1326 C C . ILE A 1 171 ? 1.202 12.304 10.974 1.00 87.31 171 ILE A C 1
ATOM 1328 O O . ILE A 1 171 ? 1.179 11.664 12.024 1.00 87.31 171 ILE A O 1
ATOM 1332 N N . GLU A 1 172 ? 0.142 12.401 10.177 1.00 84.44 172 GLU A N 1
ATOM 1333 C CA . GLU A 1 172 ? -1.142 11.740 10.420 1.00 84.44 172 GLU A CA 1
ATOM 1334 C C . GLU A 1 172 ? -1.222 10.412 9.652 1.00 84.44 172 GLU A C 1
ATOM 1336 O O . GLU A 1 172 ? -0.868 10.354 8.473 1.00 84.44 172 GLU A O 1
ATOM 1341 N N . ARG A 1 173 ? -1.692 9.352 10.317 1.00 80.94 173 ARG A N 1
ATOM 1342 C CA . ARG A 1 173 ? -2.021 8.041 9.735 1.00 80.94 173 ARG A CA 1
ATOM 1343 C C . ARG A 1 173 ? -3.312 7.547 10.377 1.00 80.94 173 ARG A C 1
ATOM 1345 O O . ARG A 1 173 ? -3.428 7.594 11.598 1.00 80.94 173 ARG A O 1
ATOM 1352 N N . ASP A 1 174 ? -4.286 7.117 9.580 1.00 76.25 174 ASP A N 1
ATOM 1353 C CA . ASP A 1 174 ? -5.551 6.530 10.060 1.00 76.25 174 ASP A CA 1
ATOM 1354 C C . ASP A 1 174 ? -6.279 7.370 11.140 1.00 76.25 174 ASP A C 1
ATOM 1356 O O . ASP A 1 174 ? -6.851 6.850 12.099 1.00 76.25 174 ASP A O 1
ATOM 1360 N N . GLY A 1 175 ? -6.225 8.704 11.007 1.00 76.62 175 GLY A N 1
ATOM 1361 C CA . GLY A 1 175 ? -6.803 9.666 11.960 1.00 76.62 175 GLY A CA 1
ATOM 1362 C C . GLY A 1 175 ? -6.046 9.808 13.290 1.00 76.62 175 GLY A C 1
ATOM 1363 O O . GLY A 1 175 ? -6.542 10.446 14.219 1.00 76.62 175 GLY A O 1
ATOM 1364 N N . THR A 1 176 ? -4.855 9.216 13.406 1.00 84.12 176 THR A N 1
ATOM 1365 C CA . THR A 1 176 ? -3.955 9.319 14.562 1.00 84.12 176 THR A CA 1
ATOM 1366 C C . THR A 1 176 ? -2.673 10.054 14.171 1.00 84.12 176 THR A C 1
ATOM 1368 O O . THR A 1 176 ? -2.117 9.845 13.096 1.00 84.12 176 THR A O 1
ATOM 1371 N N . TRP A 1 177 ? -2.183 10.923 15.054 1.00 88.88 177 TRP A N 1
ATOM 1372 C CA . TRP A 1 177 ? -0.949 11.680 14.839 1.00 88.88 177 TRP A CA 1
ATOM 1373 C C . TRP A 1 177 ? 0.260 11.001 15.488 1.00 88.88 177 TRP A C 1
ATOM 1375 O O . TRP A 1 177 ? 0.195 10.519 16.625 1.00 88.88 177 TRP A O 1
ATOM 1385 N N . PHE A 1 178 ? 1.384 11.036 14.777 1.00 91.12 178 PHE A N 1
ATOM 1386 C CA . PHE A 1 178 ? 2.654 10.429 15.158 1.00 91.12 178 PHE A CA 1
ATOM 1387 C C . PHE A 1 178 ? 3.797 11.429 15.014 1.00 91.12 178 PHE A C 1
ATOM 1389 O O . PHE A 1 178 ? 3.905 12.102 13.994 1.00 91.12 178 PHE A O 1
ATOM 1396 N N . LEU A 1 179 ? 4.653 11.516 16.027 1.00 91.75 179 LEU A N 1
ATOM 1397 C CA . LEU A 1 179 ? 5.911 12.250 16.005 1.00 91.75 179 LEU A CA 1
ATOM 1398 C C . LEU A 1 179 ? 7.016 11.340 15.465 1.00 91.75 179 LEU A C 1
ATOM 1400 O O . LEU A 1 179 ? 7.408 10.381 16.132 1.00 91.75 179 LEU A O 1
ATOM 1404 N N . ASN A 1 180 ? 7.547 11.670 14.293 1.00 92.69 180 ASN A N 1
ATOM 1405 C CA . ASN A 1 180 ? 8.679 10.967 13.708 1.00 92.69 180 ASN A CA 1
ATOM 1406 C C . ASN A 1 180 ? 9.990 11.647 14.121 1.00 92.69 180 ASN A C 1
ATOM 1408 O O . ASN A 1 180 ? 10.169 12.860 13.968 1.00 92.69 180 ASN A O 1
ATOM 1412 N N . MET A 1 181 ? 10.927 10.845 14.626 1.00 91.31 181 MET A N 1
ATOM 1413 C CA . MET A 1 181 ? 12.275 11.252 15.019 1.00 91.31 181 MET A CA 1
ATOM 1414 C C . MET A 1 181 ? 13.304 10.308 14.390 1.00 91.31 181 MET A C 1
ATOM 1416 O O . MET A 1 181 ? 13.039 9.122 14.210 1.00 91.31 181 MET A O 1
ATOM 1420 N N . ALA A 1 182 ? 14.476 10.829 14.027 1.00 91.50 182 ALA A N 1
ATOM 1421 C CA . ALA A 1 182 ? 15.576 10.025 13.505 1.00 91.50 182 ALA A CA 1
ATOM 1422 C C . ALA A 1 182 ? 16.929 10.641 13.859 1.00 91.50 182 ALA A C 1
ATOM 1424 O O . ALA A 1 182 ? 17.051 11.858 14.024 1.00 91.50 182 ALA A O 1
ATOM 1425 N N . THR A 1 183 ? 17.952 9.796 13.969 1.00 91.62 183 THR A N 1
ATOM 1426 C CA . THR A 1 183 ? 19.321 10.208 14.284 1.00 91.62 183 THR A CA 1
ATOM 1427 C C . THR A 1 183 ? 20.341 9.299 13.581 1.00 91.62 183 THR A C 1
ATOM 1429 O O . THR A 1 183 ? 20.085 8.097 13.447 1.00 91.62 183 THR A O 1
ATOM 1432 N N . PRO A 1 184 ? 21.480 9.829 13.095 1.00 92.19 184 PRO A N 1
ATOM 1433 C CA . PRO A 1 184 ? 22.523 9.005 12.494 1.00 92.19 184 PRO A CA 1
ATOM 1434 C C . PRO A 1 184 ? 23.192 8.100 13.533 1.00 92.19 184 PRO A C 1
ATOM 1436 O O . PRO A 1 184 ? 23.564 8.544 14.618 1.00 92.19 184 PRO A O 1
ATOM 1439 N N . ILE A 1 185 ? 23.425 6.850 13.149 1.00 91.44 185 ILE A N 1
ATOM 1440 C CA . ILE A 1 185 ? 24.314 5.913 13.832 1.00 91.44 185 ILE A CA 1
ATOM 1441 C C . ILE A 1 185 ? 25.686 6.033 13.161 1.00 91.44 185 ILE A C 1
ATOM 1443 O O . ILE A 1 185 ? 25.813 5.848 11.947 1.00 91.44 185 ILE A O 1
ATOM 1447 N N . MET A 1 186 ? 26.716 6.368 13.934 1.00 89.38 186 MET A N 1
ATOM 1448 C CA . MET A 1 186 ? 28.079 6.570 13.428 1.00 89.38 186 MET A CA 1
ATOM 1449 C C . MET A 1 186 ? 28.876 5.264 13.508 1.00 89.38 186 MET A C 1
ATOM 1451 O O . MET A 1 186 ? 28.721 4.512 14.464 1.00 89.38 186 MET A O 1
ATOM 1455 N N . SER A 1 187 ? 29.732 5.006 12.520 1.00 83.12 187 SER A N 1
ATOM 1456 C CA . SER A 1 187 ? 30.592 3.813 12.481 1.00 83.12 187 SER A CA 1
ATOM 1457 C C . SER A 1 187 ? 31.744 3.905 13.492 1.00 83.12 187 SER A C 1
ATOM 1459 O O . SER A 1 187 ? 32.427 4.932 13.557 1.00 83.12 187 SER A O 1
ATOM 1461 N N . GLU A 1 188 ? 32.024 2.820 14.223 1.00 77.56 188 GLU A N 1
ATOM 1462 C CA . GLU A 1 188 ? 33.225 2.702 15.069 1.00 77.56 188 GLU A CA 1
ATOM 1463 C C . GLU A 1 188 ? 34.489 2.637 14.198 1.00 77.56 188 GLU A C 1
ATOM 1465 O O . GLU A 1 188 ? 35.515 3.237 14.530 1.00 77.56 188 GLU A O 1
ATOM 1470 N N . GLN A 1 189 ? 34.407 1.975 13.038 1.00 69.56 189 GLN A N 1
ATOM 1471 C CA . GLN A 1 189 ? 35.512 1.884 12.075 1.00 69.56 189 GLN A CA 1
ATOM 1472 C C . GLN A 1 189 ? 35.844 3.230 11.410 1.00 69.56 189 GLN A C 1
ATOM 1474 O O . GLN A 1 189 ? 36.964 3.427 10.930 1.00 69.56 189 GLN A O 1
ATOM 1479 N N . SER A 1 190 ? 34.896 4.174 11.361 1.00 72.44 190 SER A N 1
ATOM 1480 C CA . SER A 1 190 ? 35.114 5.501 10.783 1.00 72.44 190 SER A CA 1
ATOM 1481 C C . SER A 1 190 ? 34.209 6.565 11.404 1.00 72.44 190 SER A C 1
ATOM 1483 O O . SER A 1 190 ? 33.074 6.766 10.979 1.00 72.44 190 SER A O 1
ATOM 1485 N N . PHE A 1 191 ? 34.784 7.375 12.299 1.00 61.50 191 PHE A N 1
ATOM 1486 C CA . PHE A 1 191 ? 34.169 8.534 12.979 1.00 61.50 191 PHE A CA 1
ATOM 1487 C C . PHE A 1 191 ? 33.562 9.633 12.066 1.00 61.50 191 PHE A C 1
ATOM 1489 O O . PHE A 1 191 ? 33.089 10.660 12.553 1.00 61.50 191 PHE A O 1
ATOM 1496 N N . LYS A 1 192 ? 33.608 9.471 10.737 1.00 65.62 192 LYS A N 1
ATOM 1497 C CA . LYS A 1 192 ? 32.968 10.355 9.743 1.00 65.62 192 LYS A CA 1
ATOM 1498 C C . LYS A 1 192 ? 31.998 9.625 8.803 1.00 65.62 192 LYS A C 1
ATOM 1500 O O . LYS A 1 192 ? 31.408 10.283 7.939 1.00 65.62 192 LYS A O 1
ATOM 1505 N N . ALA A 1 193 ? 31.839 8.312 8.935 1.00 79.75 193 ALA A N 1
ATOM 1506 C CA . ALA A 1 193 ? 30.871 7.512 8.196 1.00 79.75 193 ALA A CA 1
ATOM 1507 C C . ALA A 1 193 ? 29.614 7.278 9.044 1.00 79.75 193 ALA A C 1
ATOM 1509 O O . ALA A 1 193 ? 29.694 7.045 10.249 1.00 79.75 193 ALA A O 1
ATOM 1510 N N . ILE A 1 194 ? 28.461 7.335 8.385 1.00 85.12 194 ILE A N 1
ATOM 1511 C CA . ILE A 1 194 ? 27.181 6.922 8.954 1.00 85.12 194 ILE A CA 1
ATOM 1512 C C . ILE A 1 194 ? 27.047 5.429 8.639 1.00 85.12 194 ILE A C 1
ATOM 1514 O O . ILE A 1 194 ? 27.129 5.051 7.472 1.00 85.12 194 ILE A O 1
ATOM 1518 N N . ALA A 1 195 ? 26.902 4.595 9.667 1.00 85.81 195 ALA A N 1
ATOM 1519 C CA . ALA A 1 195 ? 26.658 3.158 9.525 1.00 85.81 195 ALA A CA 1
ATOM 1520 C C . ALA A 1 195 ? 25.171 2.868 9.246 1.00 85.81 195 ALA A C 1
ATOM 1522 O O . ALA A 1 195 ? 24.828 1.895 8.574 1.00 85.81 195 ALA A O 1
ATOM 1523 N N . GLY A 1 196 ? 24.287 3.744 9.729 1.00 89.88 196 GLY A N 1
ATOM 1524 C CA . GLY A 1 196 ? 22.850 3.686 9.498 1.00 89.88 196 GLY A CA 1
ATOM 1525 C C . GLY A 1 196 ? 22.104 4.839 10.160 1.00 89.88 196 GLY A C 1
ATOM 1526 O O . GLY A 1 196 ? 22.710 5.778 10.670 1.00 89.88 196 GLY A O 1
ATOM 1527 N N . THR A 1 197 ? 20.781 4.758 10.179 1.00 92.31 197 THR A N 1
ATOM 1528 C CA . THR A 1 197 ? 19.888 5.708 10.847 1.00 92.31 197 THR A CA 1
ATOM 1529 C C . THR A 1 197 ? 19.006 4.949 11.830 1.00 92.31 197 THR A C 1
ATOM 1531 O O . THR A 1 197 ? 18.328 3.996 11.448 1.00 92.31 197 THR A O 1
ATOM 1534 N N . LEU A 1 198 ? 18.988 5.377 13.094 1.00 92.12 198 LEU A N 1
ATOM 1535 C CA . LEU A 1 198 ? 17.932 4.987 14.025 1.00 92.12 198 LEU A CA 1
ATOM 1536 C C . LEU A 1 198 ? 16.720 5.871 13.719 1.00 92.12 198 LEU A C 1
ATOM 1538 O O . LEU A 1 198 ? 16.844 7.096 13.698 1.00 92.12 198 LEU A O 1
ATOM 1542 N N . PHE A 1 199 ? 15.563 5.262 13.488 1.00 93.12 199 PHE A N 1
ATOM 1543 C CA . PHE A 1 199 ? 14.289 5.927 13.230 1.00 93.12 199 PHE A CA 1
ATOM 1544 C C . PHE A 1 199 ? 13.252 5.457 14.257 1.00 93.12 199 PHE A C 1
ATOM 1546 O O . PHE A 1 199 ? 13.155 4.260 14.532 1.00 93.12 199 PHE A O 1
ATOM 1553 N N . ILE A 1 200 ? 12.470 6.382 14.821 1.00 92.31 200 ILE A N 1
ATOM 1554 C CA . ILE A 1 200 ? 11.392 6.077 15.770 1.00 92.31 200 ILE A CA 1
ATOM 1555 C C . ILE A 1 200 ? 10.152 6.918 15.444 1.00 92.31 200 ILE A C 1
ATOM 1557 O O . ILE A 1 200 ? 10.236 8.133 15.263 1.00 92.31 200 ILE A O 1
ATOM 1561 N N . SER A 1 201 ? 8.989 6.267 15.430 1.00 92.50 201 SER A N 1
ATOM 1562 C CA . SER A 1 201 ? 7.674 6.901 15.325 1.00 92.50 201 SER A CA 1
ATOM 1563 C C . SER A 1 201 ? 6.936 6.761 16.660 1.00 92.50 201 SER A C 1
ATOM 1565 O O . SER A 1 201 ? 6.596 5.650 17.073 1.00 92.50 201 SER A O 1
ATOM 1567 N N . TYR A 1 202 ? 6.713 7.878 17.357 1.00 92.12 202 TYR A N 1
ATOM 1568 C CA . TYR A 1 202 ? 5.999 7.933 18.637 1.00 92.12 202 TYR A CA 1
ATOM 1569 C C . TYR A 1 202 ? 4.555 8.409 18.446 1.00 92.12 202 TYR A C 1
ATOM 1571 O O . TYR A 1 202 ? 4.313 9.366 17.716 1.00 92.12 202 TYR A O 1
ATOM 1579 N N . ARG A 1 203 ? 3.580 7.845 19.165 1.00 91.56 203 ARG A N 1
ATOM 1580 C CA . ARG A 1 203 ? 2.218 8.413 19.238 1.00 91.56 203 ARG A CA 1
ATOM 1581 C C . ARG A 1 203 ? 2.244 9.817 19.845 1.00 91.56 203 ARG A C 1
ATOM 1583 O O . ARG A 1 203 ? 2.786 9.987 20.936 1.00 91.56 203 ARG A O 1
ATOM 1590 N N . ILE A 1 204 ? 1.567 10.792 19.223 1.00 89.56 204 ILE A N 1
ATOM 1591 C CA . ILE A 1 204 ? 1.577 12.209 19.658 1.00 89.56 204 ILE A CA 1
ATOM 1592 C C . ILE A 1 204 ? 1.125 12.427 21.113 1.00 89.56 204 ILE A C 1
ATOM 1594 O O . ILE A 1 204 ? 1.420 13.461 21.712 1.00 89.56 204 ILE A O 1
ATOM 1598 N N . ASP A 1 205 ? 0.426 11.447 21.697 1.00 87.69 205 ASP A N 1
ATOM 1599 C CA . ASP A 1 205 ? 0.031 11.397 23.105 1.00 87.69 205 ASP A CA 1
ATOM 1600 C C . ASP A 1 205 ? 1.166 11.753 24.079 1.00 87.69 205 ASP A C 1
ATOM 1602 O O . ASP A 1 205 ? 0.889 12.384 25.101 1.00 87.69 205 ASP A O 1
ATOM 1606 N N . LEU A 1 206 ? 2.429 11.428 23.756 1.00 87.56 206 LEU A N 1
ATOM 1607 C CA . LEU A 1 206 ? 3.578 11.767 24.606 1.00 87.56 206 LEU A CA 1
ATOM 1608 C C . LEU A 1 206 ? 3.725 13.285 24.847 1.00 87.56 206 LEU A C 1
ATOM 1610 O O . LEU A 1 206 ? 4.131 13.707 25.929 1.00 87.56 206 LEU A O 1
ATOM 1614 N N . LEU A 1 207 ? 3.301 14.121 23.889 1.00 87.69 207 LEU A N 1
ATOM 1615 C CA . LEU A 1 207 ? 3.373 15.584 23.982 1.00 87.69 207 LEU A CA 1
ATOM 1616 C C . LEU A 1 207 ? 2.252 16.204 24.831 1.00 87.69 207 LEU A C 1
ATOM 1618 O O . LEU A 1 207 ? 2.300 17.400 25.122 1.00 87.69 207 LEU A O 1
ATOM 1622 N N . LYS A 1 208 ? 1.257 15.424 25.278 1.00 84.56 208 LYS A N 1
ATOM 1623 C CA . LYS A 1 208 ? 0.175 15.939 26.137 1.00 84.56 208 LYS A CA 1
ATOM 1624 C C . LYS A 1 208 ? 0.709 16.464 27.470 1.00 84.56 208 LYS A C 1
ATOM 1626 O O . LYS A 1 208 ? 0.277 17.519 27.916 1.00 84.56 208 LYS A O 1
ATOM 1631 N N . GLN A 1 209 ? 1.670 15.771 28.085 1.00 81.88 209 GLN A N 1
ATOM 1632 C CA . GLN A 1 209 ? 2.235 16.163 29.383 1.00 81.88 209 GLN A CA 1
ATOM 1633 C C . GLN A 1 209 ? 2.991 17.510 29.354 1.00 81.88 209 GLN A C 1
ATOM 1635 O O . GLN A 1 209 ? 2.648 18.373 30.160 1.00 81.88 209 GLN A O 1
ATOM 1640 N N . PRO A 1 210 ? 3.953 17.771 28.439 1.00 79.25 210 PRO A N 1
ATOM 1641 C CA . PRO A 1 210 ? 4.629 19.073 28.383 1.00 79.25 210 PRO A CA 1
ATOM 1642 C C . PRO A 1 210 ? 3.716 20.246 27.982 1.00 79.25 210 PRO A C 1
ATOM 1644 O O . PRO A 1 210 ? 4.038 21.381 28.331 1.00 79.25 210 PRO A O 1
ATOM 1647 N N . LEU A 1 211 ? 2.592 19.997 27.291 1.00 75.31 211 LEU A N 1
ATOM 1648 C CA . LEU A 1 211 ? 1.566 21.012 26.994 1.00 75.31 211 LEU A CA 1
ATOM 1649 C C . LEU A 1 211 ? 0.651 21.302 28.199 1.00 75.31 211 LEU A C 1
ATOM 1651 O O . LEU A 1 211 ? 0.286 22.455 28.429 1.00 75.31 211 LEU A O 1
ATOM 1655 N N . LEU A 1 212 ? 0.335 20.283 29.007 1.00 69.50 212 LEU A N 1
ATOM 1656 C CA . LEU A 1 212 ? -0.445 20.371 30.252 1.00 69.50 212 LEU A CA 1
ATOM 1657 C C . LEU A 1 212 ? 0.359 20.918 31.453 1.00 69.50 212 LEU A C 1
ATOM 1659 O O . LEU A 1 212 ? -0.032 20.731 32.603 1.00 69.50 212 LEU A O 1
ATOM 1663 N N . SER A 1 213 ? 1.469 21.625 31.222 1.00 57.19 213 SER A N 1
ATOM 1664 C CA . SER A 1 213 ? 2.359 22.150 32.270 1.00 57.19 213 SER A CA 1
ATOM 1665 C C . SER A 1 213 ? 1.782 23.320 33.097 1.00 57.19 213 SER A C 1
ATOM 1667 O O . SER A 1 213 ? 2.523 23.980 33.825 1.00 57.19 213 SER A O 1
ATOM 1669 N N . LEU A 1 214 ? 0.486 23.622 32.958 1.00 58.78 214 LEU A N 1
ATOM 1670 C CA . LEU A 1 214 ? -0.255 24.732 33.572 1.00 58.78 214 LEU A CA 1
ATOM 1671 C C . LEU A 1 214 ? -1.709 24.295 33.859 1.00 58.78 214 LEU A C 1
ATOM 1673 O O . LEU A 1 214 ? -2.193 23.351 33.239 1.00 58.78 214 LEU A O 1
ATOM 1677 N N . ASP A 1 215 ? -2.409 24.984 34.775 1.00 62.72 215 ASP A N 1
ATOM 1678 C CA . ASP A 1 215 ? -3.804 24.677 35.169 1.00 62.72 215 ASP A CA 1
ATOM 1679 C C . ASP A 1 215 ? -4.732 24.532 33.933 1.00 62.72 215 ASP A C 1
ATOM 1681 O O . ASP A 1 215 ? -4.937 25.522 33.222 1.00 62.72 215 ASP A O 1
ATOM 1685 N N . PRO A 1 216 ? -5.341 23.348 33.686 1.00 62.19 216 PRO A N 1
ATOM 1686 C CA . PRO A 1 216 ? -6.259 23.110 32.565 1.00 62.19 216 PRO A CA 1
ATOM 1687 C C . PRO A 1 216 ? -7.521 23.987 32.542 1.00 62.19 216 PRO A C 1
ATOM 1689 O O . PRO A 1 216 ? -8.299 23.916 31.594 1.00 62.19 216 PRO A O 1
ATOM 1692 N N . GLU A 1 217 ? -7.774 24.788 33.578 1.00 63.66 217 GLU A N 1
ATOM 1693 C CA . GLU A 1 217 ? -8.864 25.767 33.611 1.00 63.66 217 GLU A CA 1
ATOM 1694 C C . GLU A 1 217 ? -8.448 27.163 33.106 1.00 63.66 217 GLU A C 1
ATOM 1696 O O . GLU A 1 217 ? -9.292 28.058 33.006 1.00 63.66 217 GLU A O 1
ATOM 1701 N N . MET A 1 218 ? -7.173 27.370 32.756 1.00 65.56 218 MET A N 1
ATOM 1702 C CA . MET A 1 218 ? -6.639 28.648 32.257 1.00 65.56 218 MET A CA 1
ATOM 1703 C C . MET A 1 218 ? -6.906 28.880 30.761 1.00 65.56 218 MET A C 1
ATOM 1705 O O . MET A 1 218 ? -7.013 30.028 30.328 1.00 65.56 218 MET A O 1
ATOM 1709 N N . GLY A 1 219 ? -7.065 27.820 29.966 1.00 71.50 219 GLY A N 1
ATOM 1710 C CA . GLY A 1 219 ? -7.336 27.912 28.531 1.00 71.50 219 GLY A CA 1
ATOM 1711 C C . GLY A 1 219 ? -7.143 26.588 27.797 1.00 71.50 219 GLY A C 1
ATOM 1712 O O . GLY A 1 219 ? -6.645 25.624 28.374 1.00 71.50 219 GLY A O 1
ATOM 1713 N N . ASP A 1 220 ? -7.503 26.566 26.515 1.00 75.44 220 ASP A N 1
ATOM 1714 C CA . ASP A 1 220 ? -7.212 25.437 25.631 1.00 75.44 220 ASP A CA 1
ATOM 1715 C C . ASP A 1 220 ? -5.909 25.708 24.867 1.00 75.44 220 ASP A C 1
ATOM 1717 O O . ASP A 1 220 ? -5.726 26.770 24.263 1.00 75.44 220 ASP A O 1
ATOM 1721 N N . THR A 1 221 ? -5.000 24.738 24.873 1.00 80.31 221 THR A N 1
ATOM 1722 C CA . THR A 1 221 ? -3.729 24.784 24.144 1.00 80.31 221 THR A CA 1
ATOM 1723 C C . THR A 1 221 ? -3.830 23.920 22.894 1.00 80.31 221 THR A C 1
ATOM 1725 O O . THR A 1 221 ? -4.203 22.752 22.977 1.00 80.31 221 THR A O 1
ATOM 1728 N N . THR A 1 222 ? -3.496 24.474 21.731 1.00 83.88 222 THR A N 1
ATOM 1729 C CA . THR A 1 222 ? -3.460 23.745 20.457 1.00 83.88 222 THR A CA 1
ATOM 1730 C C . THR A 1 222 ? -2.066 23.815 19.845 1.00 83.88 222 THR A C 1
ATOM 1732 O O . THR A 1 222 ? -1.529 24.898 19.626 1.00 83.88 222 THR A O 1
ATOM 1735 N N . LEU A 1 223 ? -1.487 22.652 19.563 1.00 86.62 223 LEU A N 1
ATOM 1736 C CA . LEU A 1 223 ? -0.245 22.489 18.824 1.00 86.62 223 LEU A CA 1
ATOM 1737 C C . LEU A 1 223 ? -0.551 22.477 17.323 1.00 86.62 223 LEU A C 1
ATOM 1739 O O . LEU A 1 223 ? -1.328 21.648 16.842 1.00 86.62 223 LEU A O 1
ATOM 1743 N N . ILE A 1 224 ? 0.071 23.399 16.596 1.00 87.44 224 ILE A N 1
ATOM 1744 C CA . ILE A 1 224 ? -0.078 23.577 15.152 1.00 87.44 224 ILE A CA 1
ATOM 1745 C C . ILE A 1 224 ? 1.280 23.338 14.493 1.00 87.44 224 ILE A C 1
ATOM 1747 O O . ILE A 1 224 ? 2.272 23.934 14.910 1.00 87.44 224 ILE A O 1
ATOM 1751 N N . GLN A 1 225 ? 1.327 22.513 13.449 1.00 88.06 225 GLN A N 1
ATOM 1752 C CA . GLN A 1 225 ? 2.502 22.357 12.589 1.00 88.06 225 GLN A CA 1
ATOM 1753 C C . GLN A 1 225 ? 2.284 23.100 11.271 1.00 88.06 225 GLN A C 1
ATOM 1755 O O . GLN A 1 225 ? 1.241 22.943 10.635 1.00 88.06 225 GLN A O 1
ATOM 1760 N N . GLN A 1 226 ? 3.273 23.884 10.843 1.00 85.44 226 GLN A N 1
ATOM 1761 C CA . GLN A 1 226 ? 3.259 24.549 9.544 1.00 85.44 226 GLN A CA 1
ATOM 1762 C C . GLN A 1 226 ? 4.645 24.515 8.890 1.00 85.44 226 GLN A C 1
ATOM 1764 O O . GLN A 1 226 ? 5.624 25.039 9.422 1.00 85.44 226 GLN A O 1
ATOM 1769 N N . PHE A 1 227 ? 4.710 23.923 7.699 1.00 83.75 227 PHE A N 1
ATOM 1770 C CA . PHE A 1 227 ? 5.908 23.920 6.862 1.00 83.75 227 PHE A CA 1
ATOM 1771 C C . PHE A 1 227 ? 6.052 25.240 6.079 1.00 83.75 227 PHE A C 1
ATOM 1773 O O . PHE A 1 227 ? 5.044 25.899 5.808 1.00 83.75 227 PHE A O 1
ATOM 1780 N N . PRO A 1 228 ? 7.269 25.639 5.657 1.00 75.94 228 PRO A N 1
ATOM 1781 C CA . PRO A 1 228 ? 7.471 26.830 4.831 1.00 75.94 228 PRO A CA 1
ATOM 1782 C C . PRO A 1 228 ? 6.661 26.766 3.525 1.00 75.94 228 PRO A C 1
ATOM 1784 O O . PRO A 1 228 ? 6.902 25.911 2.680 1.00 75.94 228 PRO A O 1
ATOM 1787 N N . GLY A 1 229 ? 5.684 27.665 3.370 1.00 70.69 229 GLY A N 1
ATOM 1788 C CA . GLY A 1 229 ? 4.766 27.686 2.221 1.00 70.69 229 GLY A CA 1
ATOM 1789 C C . GLY A 1 229 ? 3.621 26.661 2.268 1.00 70.69 229 GLY A C 1
ATOM 1790 O O . GLY A 1 229 ? 2.802 26.647 1.355 1.00 70.69 229 GLY A O 1
ATOM 1791 N N . GLY A 1 230 ? 3.539 25.833 3.313 1.00 74.62 230 GLY A N 1
ATOM 1792 C CA . GLY A 1 230 ? 2.469 24.853 3.512 1.00 74.62 230 GLY A CA 1
ATOM 1793 C C . GLY A 1 230 ? 1.302 25.371 4.359 1.00 74.62 230 GLY A C 1
ATOM 1794 O O . GLY A 1 230 ? 1.396 26.393 5.047 1.00 74.62 230 GLY A O 1
ATOM 1795 N N . GLU A 1 231 ? 0.197 24.628 4.338 1.00 78.44 231 GLU A N 1
ATOM 1796 C CA . GLU A 1 231 ? -0.953 24.867 5.214 1.00 78.44 231 GLU A CA 1
ATOM 1797 C C . GLU A 1 231 ? -0.643 24.518 6.678 1.00 78.44 231 GLU A C 1
ATOM 1799 O O . GLU A 1 231 ? 0.152 23.623 6.976 1.00 78.44 231 GLU A O 1
ATOM 1804 N N . ALA A 1 232 ? -1.291 25.227 7.603 1.00 82.06 232 ALA A N 1
ATOM 1805 C CA . ALA A 1 232 ? -1.170 24.992 9.036 1.00 82.06 232 ALA A CA 1
ATOM 1806 C C . ALA A 1 232 ? -2.114 23.860 9.478 1.00 82.06 232 ALA A C 1
ATOM 1808 O O . ALA A 1 232 ? -3.331 23.980 9.340 1.00 82.06 232 ALA A O 1
ATOM 1809 N N . ARG A 1 233 ? -1.565 22.773 10.034 1.00 85.19 233 ARG A N 1
ATOM 1810 C CA . ARG A 1 233 ? -2.328 21.605 10.506 1.00 85.19 233 ARG A CA 1
ATOM 1811 C C . ARG A 1 233 ? -2.376 21.552 12.029 1.00 85.19 233 ARG A C 1
ATOM 1813 O O . ARG A 1 233 ? -1.363 21.771 12.691 1.00 85.19 233 ARG A O 1
ATOM 1820 N N . VAL A 1 234 ? -3.546 21.238 12.584 1.00 84.75 234 VAL A N 1
ATOM 1821 C CA . VAL A 1 234 ? -3.725 20.997 14.023 1.00 84.75 234 VAL A CA 1
ATOM 1822 C C . VAL A 1 234 ? -3.276 19.574 14.344 1.00 84.75 234 VAL A C 1
ATOM 1824 O O . VAL A 1 234 ? -3.836 18.622 13.815 1.00 84.75 234 VAL A O 1
ATOM 1827 N N . VAL A 1 235 ? -2.270 19.451 15.208 1.00 85.19 235 VAL A N 1
ATOM 1828 C CA . VAL A 1 235 ? -1.606 18.182 15.552 1.00 85.19 235 VAL A CA 1
ATOM 1829 C C . VAL A 1 235 ? -2.129 17.609 16.871 1.00 85.19 235 VAL A C 1
ATOM 1831 O O . VAL A 1 235 ? -2.262 16.398 17.028 1.00 85.19 235 VAL A O 1
ATOM 1834 N N . LEU A 1 236 ? -2.415 18.477 17.848 1.00 83.00 236 LEU A N 1
ATOM 1835 C CA . LEU A 1 236 ? -2.890 18.083 19.175 1.00 83.00 236 LEU A CA 1
ATOM 1836 C C . LEU A 1 236 ? -3.578 19.264 19.872 1.00 83.00 236 LEU A C 1
ATOM 1838 O O . LEU A 1 236 ? -3.031 20.363 19.897 1.00 83.00 236 LEU A O 1
ATOM 1842 N N . THR A 1 237 ? -4.729 19.032 20.503 1.00 79.31 237 THR A N 1
ATOM 1843 C CA . THR A 1 237 ? -5.394 20.007 21.387 1.00 79.31 237 THR A CA 1
ATOM 1844 C C . THR A 1 237 ? -5.534 19.426 22.794 1.00 79.31 237 THR A C 1
ATOM 1846 O O . THR A 1 237 ? -5.938 18.276 22.965 1.00 79.31 237 THR A O 1
ATOM 1849 N N . THR A 1 238 ? -5.212 20.227 23.809 1.00 72.12 238 THR A N 1
ATOM 1850 C CA . THR A 1 238 ? -5.336 19.899 25.235 1.00 72.12 238 THR A CA 1
ATOM 1851 C C . THR A 1 238 ? -6.069 21.029 25.953 1.00 72.12 238 THR A C 1
ATOM 1853 O O . THR A 1 238 ? -5.587 22.161 25.968 1.00 72.12 238 THR A O 1
ATOM 1856 N N . GLY A 1 239 ? -7.228 20.739 26.543 1.00 67.75 239 GLY A N 1
ATOM 1857 C CA . GLY A 1 239 ? -8.101 21.751 27.137 1.00 67.75 239 GLY A CA 1
ATOM 1858 C C . GLY A 1 239 ? -9.426 21.169 27.634 1.00 67.75 239 GLY A C 1
ATOM 1859 O O . GLY A 1 239 ? -9.591 19.947 27.684 1.00 67.75 239 GLY A O 1
ATOM 1860 N N . LYS A 1 240 ? -10.366 22.043 28.005 1.00 60.69 240 LYS A N 1
ATOM 1861 C CA . LYS A 1 240 ? -11.713 21.679 28.495 1.00 60.69 240 LYS A CA 1
ATOM 1862 C C . LYS A 1 240 ? -12.848 22.448 27.813 1.00 60.69 240 LYS A C 1
ATOM 1864 O O . LYS A 1 240 ? -13.996 22.021 27.942 1.00 60.69 240 LYS A O 1
ATOM 1869 N N . ALA A 1 241 ? -12.579 23.554 27.119 1.00 50.56 241 ALA A N 1
ATOM 1870 C CA . ALA A 1 241 ? -13.591 24.204 26.296 1.00 50.56 241 ALA A CA 1
ATOM 1871 C C . ALA A 1 241 ? -13.601 23.600 24.877 1.00 50.56 241 ALA A C 1
ATOM 1873 O O . ALA A 1 241 ? -12.724 22.832 24.478 1.00 50.56 241 ALA A O 1
ATOM 1874 N N . LYS A 1 242 ? -14.683 23.862 24.135 1.00 47.62 242 LYS A N 1
ATOM 1875 C CA . LYS A 1 242 ? -14.806 23.454 22.731 1.00 47.62 242 LYS A CA 1
ATOM 1876 C C . LYS A 1 242 ? -14.293 24.592 21.844 1.00 47.62 242 LYS A C 1
ATOM 1878 O O . LYS A 1 242 ? -14.685 25.734 22.085 1.00 47.62 242 LYS A O 1
ATOM 1883 N N . PRO A 1 243 ? -13.500 24.313 20.796 1.00 46.25 243 PRO A N 1
ATOM 1884 C CA . PRO A 1 243 ? -13.053 25.350 19.877 1.00 46.25 243 PRO A CA 1
ATOM 1885 C C . PRO A 1 243 ? -14.226 25.883 19.040 1.00 46.25 243 PRO A C 1
ATOM 1887 O O . PRO A 1 243 ? -14.751 25.188 18.173 1.00 46.25 243 PRO A O 1
ATOM 1890 N N . GLU A 1 244 ? -14.614 27.144 19.249 1.00 41.72 244 GLU A N 1
ATOM 1891 C CA . GLU A 1 244 ? -15.544 27.865 18.365 1.00 41.72 244 GLU A CA 1
ATOM 1892 C C . GLU A 1 244 ? -14.861 28.280 17.044 1.00 41.72 244 GLU A C 1
ATOM 1894 O O . GLU A 1 244 ? -14.603 29.463 16.826 1.00 41.72 244 GLU A O 1
ATOM 1899 N N . ASN A 1 245 ? -14.558 27.308 16.169 1.00 40.28 245 ASN A N 1
ATOM 1900 C CA . ASN A 1 245 ? -14.257 27.414 14.721 1.00 40.28 245 ASN A CA 1
ATOM 1901 C C . ASN A 1 245 ? -13.349 28.561 14.194 1.00 40.28 245 ASN A C 1
ATOM 1903 O O . ASN A 1 245 ? -13.266 28.776 12.986 1.00 40.28 245 ASN A O 1
ATOM 1907 N N . ASN A 1 246 ? -12.628 29.286 15.051 1.00 44.38 246 ASN A N 1
ATOM 1908 C CA . ASN A 1 246 ? -11.850 30.470 14.696 1.00 44.38 246 ASN A CA 1
ATOM 1909 C C . ASN A 1 246 ? -10.409 30.345 15.200 1.00 44.38 246 ASN A C 1
ATOM 1911 O O . ASN A 1 246 ? -10.097 30.748 16.320 1.00 44.38 246 ASN A O 1
ATOM 1915 N N . LEU A 1 247 ? -9.491 29.916 14.324 1.00 48.84 247 LEU A N 1
ATOM 1916 C CA . LEU A 1 247 ? -8.030 29.910 14.549 1.00 48.84 247 LEU A CA 1
ATOM 1917 C C . LEU A 1 247 ? -7.418 31.338 14.646 1.00 48.84 247 LEU A C 1
ATOM 1919 O O . LEU A 1 247 ? -6.266 31.563 14.288 1.00 48.84 247 LEU A O 1
ATOM 1923 N N . LYS A 1 248 ? -8.201 32.340 15.069 1.00 48.84 248 LYS A N 1
ATOM 1924 C CA . LYS A 1 248 ? -7.876 33.778 15.027 1.00 48.84 248 LYS A CA 1
ATOM 1925 C C . LYS A 1 248 ? -7.970 34.488 16.385 1.00 48.84 248 LYS A C 1
ATOM 1927 O O . LYS A 1 248 ? -7.736 35.690 16.432 1.00 48.84 248 LYS A O 1
ATOM 1932 N N . SER A 1 249 ? -8.339 33.788 17.464 1.00 56.53 249 SER A N 1
ATOM 1933 C CA . SER A 1 249 ? -8.683 34.405 18.762 1.00 56.53 249 SER A CA 1
ATOM 1934 C C . SER A 1 249 ? -7.840 33.921 19.958 1.00 56.53 249 SER A C 1
ATOM 1936 O O . SER A 1 249 ? -8.283 34.028 21.104 1.00 56.53 249 SER A O 1
ATOM 1938 N N . GLY A 1 250 ? -6.636 33.398 19.711 1.00 65.50 250 GLY A N 1
ATOM 1939 C CA . GLY A 1 250 ? -5.675 33.008 20.749 1.00 65.50 250 GLY A CA 1
ATOM 1940 C C . GLY A 1 250 ? -4.273 33.559 20.475 1.00 65.50 250 GLY A C 1
ATOM 1941 O O . GLY A 1 250 ? -4.022 34.148 19.423 1.00 65.50 250 GLY A O 1
ATOM 1942 N N . VAL A 1 251 ? -3.360 33.382 21.431 1.00 77.44 251 VAL A N 1
ATOM 1943 C CA . VAL A 1 251 ? -1.983 33.892 21.355 1.00 77.44 251 VAL A CA 1
ATOM 1944 C C . VAL A 1 251 ? -1.039 32.801 20.854 1.00 77.44 251 VAL A C 1
ATOM 1946 O O . VAL A 1 251 ? -1.007 31.705 21.409 1.00 77.44 251 VAL A O 1
ATOM 1949 N N . ASN A 1 252 ? -0.253 33.122 19.824 1.00 83.94 252 ASN A N 1
ATOM 1950 C CA . ASN A 1 252 ? 0.728 32.219 19.222 1.00 83.94 252 ASN A CA 1
ATOM 1951 C C . ASN A 1 252 ? 2.116 32.367 19.865 1.00 83.94 252 ASN A C 1
ATOM 1953 O O . ASN A 1 252 ? 2.625 33.482 20.001 1.00 83.94 252 ASN A O 1
ATOM 1957 N N . ALA A 1 253 ? 2.768 31.242 20.153 1.00 83.94 253 ALA A N 1
ATOM 1958 C CA . ALA A 1 253 ? 4.188 31.153 20.481 1.00 83.94 253 ALA A CA 1
ATOM 1959 C C . ALA A 1 253 ? 4.867 30.092 19.600 1.00 83.94 253 ALA A C 1
ATOM 1961 O O . ALA A 1 253 ? 4.479 28.926 19.613 1.00 83.94 253 ALA A O 1
ATOM 1962 N N . SER A 1 254 ? 5.878 30.493 18.826 1.00 86.56 254 SER A N 1
ATOM 1963 C CA . SER A 1 254 ? 6.661 29.562 18.003 1.00 86.56 254 SER A CA 1
ATOM 1964 C C . SER A 1 254 ? 7.606 28.731 18.875 1.00 86.56 254 SER A C 1
ATOM 1966 O O . SER A 1 254 ? 8.245 29.263 19.787 1.00 86.56 254 SER A O 1
ATOM 1968 N N . VAL A 1 255 ? 7.702 27.433 18.593 1.00 84.69 255 VAL A N 1
ATOM 1969 C CA . VAL A 1 255 ? 8.644 26.510 19.231 1.00 84.69 255 VAL A CA 1
ATOM 1970 C C . VAL A 1 255 ? 9.948 26.563 18.436 1.00 84.69 255 VAL A C 1
ATOM 1972 O O . VAL A 1 255 ? 9.991 26.173 17.269 1.00 84.69 255 VAL A O 1
ATOM 1975 N N . ALA A 1 256 ? 11.018 27.070 19.050 1.00 81.06 256 ALA A N 1
ATOM 1976 C CA . ALA A 1 256 ? 12.306 27.225 18.375 1.00 81.06 256 ALA A CA 1
ATOM 1977 C C . ALA A 1 256 ? 12.886 25.875 17.906 1.00 81.06 256 ALA A C 1
ATOM 1979 O O . ALA A 1 256 ? 12.652 24.837 18.523 1.00 81.06 256 ALA A O 1
ATOM 1980 N N . ASP A 1 257 ? 13.656 25.909 16.816 1.00 78.31 257 ASP A N 1
ATOM 1981 C CA . ASP A 1 257 ? 14.242 24.735 16.149 1.00 78.31 257 ASP A CA 1
ATOM 1982 C C . ASP A 1 257 ? 13.200 23.709 15.641 1.00 78.31 257 ASP A C 1
ATOM 1984 O O . ASP A 1 257 ? 13.491 22.519 15.534 1.00 78.31 257 ASP A O 1
ATOM 1988 N N . SER A 1 258 ? 11.973 24.156 15.330 1.00 84.50 258 SER A N 1
ATOM 1989 C CA . SER A 1 258 ? 10.876 23.294 14.868 1.00 84.50 258 SER A CA 1
ATOM 1990 C C . SER A 1 258 ? 9.935 23.969 13.856 1.00 84.50 258 SER A C 1
ATOM 1992 O O . SER A 1 258 ? 9.987 25.181 13.644 1.00 84.50 258 SER A O 1
ATOM 1994 N N . HIS A 1 259 ? 9.019 23.186 13.277 1.00 85.50 259 HIS A N 1
ATOM 1995 C CA . HIS A 1 259 ? 7.894 23.673 12.465 1.00 85.50 259 HIS A CA 1
ATOM 1996 C C . HIS A 1 259 ? 6.611 23.930 13.283 1.00 85.50 259 HIS A C 1
ATOM 1998 O O . HIS A 1 259 ? 5.515 23.965 12.718 1.00 85.50 259 HIS A O 1
ATOM 2004 N N . TRP A 1 260 ? 6.710 24.054 14.613 1.00 88.38 260 TRP A N 1
ATOM 2005 C CA . TRP A 1 260 ? 5.554 24.070 15.514 1.00 88.38 260 TRP A CA 1
ATOM 2006 C C . TRP A 1 260 ? 5.256 25.442 16.121 1.00 88.38 260 TRP A C 1
ATOM 2008 O O . TRP A 1 260 ? 6.141 26.207 16.497 1.00 88.38 260 TRP A O 1
ATOM 2018 N N . THR A 1 261 ? 3.966 25.731 16.274 1.00 87.12 261 THR A N 1
ATOM 2019 C CA . THR A 1 261 ? 3.432 26.886 17.000 1.00 87.12 261 THR A CA 1
ATOM 2020 C C . THR A 1 261 ? 2.412 26.410 18.027 1.00 87.12 261 THR A C 1
ATOM 2022 O O . THR A 1 261 ? 1.517 25.626 17.717 1.00 87.12 261 THR A O 1
ATOM 2025 N N . VAL A 1 262 ? 2.538 26.907 19.254 1.00 86.19 262 VAL A N 1
ATOM 2026 C CA . VAL A 1 262 ? 1.557 26.735 20.325 1.00 86.19 262 VAL A CA 1
ATOM 2027 C C . VAL A 1 262 ? 0.568 27.898 20.264 1.00 86.19 262 VAL A C 1
ATOM 2029 O O . VAL A 1 262 ? 0.960 29.052 20.432 1.00 86.19 262 VAL A O 1
ATOM 2032 N N . LEU A 1 263 ? -0.707 27.592 20.027 1.00 84.38 263 LEU A N 1
ATOM 2033 C CA . LEU A 1 263 ? -1.837 28.518 20.097 1.00 84.38 263 LEU A CA 1
ATOM 2034 C C . LEU A 1 263 ? -2.540 28.338 21.450 1.00 84.38 263 LEU A C 1
ATOM 2036 O O . LEU A 1 263 ? -3.149 27.295 21.694 1.00 84.38 263 LEU A O 1
ATOM 2040 N N . LEU A 1 264 ? -2.490 29.351 22.318 1.00 82.00 264 LEU A N 1
ATOM 2041 C CA . LEU A 1 264 ? -3.214 29.363 23.594 1.00 82.00 264 LEU A CA 1
ATOM 2042 C C . LEU A 1 264 ? -4.492 30.205 23.486 1.00 82.00 264 LEU A C 1
ATOM 2044 O O . LEU A 1 264 ? -4.433 31.400 23.194 1.00 82.00 264 LEU A O 1
ATOM 2048 N N . THR A 1 265 ? -5.645 29.597 23.766 1.00 78.44 265 THR A N 1
ATOM 2049 C CA . THR A 1 265 ? -6.953 30.273 23.798 1.00 78.44 265 THR A CA 1
ATOM 2050 C C . THR A 1 265 ? -7.393 30.469 25.256 1.00 78.44 265 THR A C 1
ATOM 2052 O O . THR A 1 265 ? -7.741 29.484 25.910 1.00 78.44 265 THR A O 1
ATOM 2055 N N . PRO A 1 266 ? -7.363 31.700 25.808 1.00 70.75 266 PRO A N 1
ATOM 2056 C CA . PRO A 1 266 ? -7.582 31.933 27.236 1.00 70.75 266 PRO A CA 1
ATOM 2057 C C . PRO A 1 266 ? -9.047 31.752 27.650 1.00 70.75 266 PRO A C 1
ATOM 2059 O O . PRO A 1 266 ? -9.967 32.284 27.017 1.00 70.75 266 PRO A O 1
ATOM 2062 N N . SER A 1 267 ? -9.257 31.043 28.761 1.00 69.50 267 SER A N 1
ATOM 2063 C CA . SER A 1 267 ? -10.587 30.736 29.290 1.00 69.50 267 SER A CA 1
ATOM 2064 C C . SER A 1 267 ? -11.288 31.972 29.887 1.00 69.50 267 SER A C 1
ATOM 2066 O O . SER A 1 267 ? -10.643 32.981 30.202 1.00 69.50 267 SER A O 1
ATOM 2068 N N . PRO A 1 268 ? -12.613 31.908 30.131 1.00 65.25 268 PRO A N 1
ATOM 2069 C CA . PRO A 1 268 ? -13.314 32.934 30.903 1.00 65.25 268 PRO A CA 1
ATOM 2070 C C . PRO A 1 268 ? -12.722 33.142 32.308 1.00 65.25 268 PRO A C 1
ATOM 2072 O O . PRO A 1 268 ? -12.649 34.277 32.771 1.00 65.25 268 PRO A O 1
ATOM 2075 N N . LYS A 1 269 ? -12.231 32.077 32.966 1.00 63.28 269 LYS A N 1
ATOM 2076 C CA . LYS A 1 269 ? -11.596 32.142 34.298 1.00 63.28 269 LYS A CA 1
ATOM 2077 C C . LYS A 1 269 ? -10.367 33.058 34.280 1.00 63.28 269 LYS A C 1
ATOM 2079 O O . LYS A 1 269 ? -10.220 33.885 35.175 1.00 63.28 269 LYS A O 1
ATOM 2084 N N . LEU A 1 270 ? -9.541 32.979 33.232 1.00 64.94 270 LEU A N 1
ATOM 2085 C CA . LEU A 1 270 ? -8.354 33.827 33.072 1.00 64.94 270 LEU A CA 1
ATOM 2086 C C . LEU A 1 270 ? -8.739 35.300 32.838 1.00 64.94 270 LEU A C 1
ATOM 2088 O O . LEU A 1 270 ? -8.182 36.184 33.483 1.00 64.94 270 LEU A O 1
ATOM 2092 N N . LYS A 1 271 ? -9.773 35.565 32.024 1.00 60.66 271 LYS A N 1
ATOM 2093 C CA . LYS A 1 271 ? -10.326 36.921 31.799 1.00 60.66 271 LYS A CA 1
ATOM 2094 C C . LYS A 1 271 ? -10.934 37.552 33.061 1.00 60.66 271 LYS A C 1
ATOM 2096 O O . LYS A 1 271 ? -10.986 38.779 33.162 1.00 60.66 271 LYS A O 1
ATOM 2101 N N . HIS A 1 272 ? -11.390 36.735 34.013 1.00 56.59 272 HIS A N 1
ATOM 2102 C CA . HIS A 1 272 ? -11.928 37.176 35.304 1.00 56.59 272 HIS A CA 1
ATOM 2103 C C . HIS A 1 272 ? -10.893 37.221 36.440 1.00 56.59 272 HIS A C 1
ATOM 2105 O O . HIS A 1 272 ? -11.193 37.789 37.487 1.00 56.59 272 HIS A O 1
ATOM 2111 N N . MET A 1 273 ? -9.658 36.745 36.236 1.00 57.66 273 MET A N 1
ATOM 2112 C CA . MET A 1 273 ? -8.540 36.866 37.193 1.00 57.66 273 MET A CA 1
ATOM 2113 C C . MET A 1 273 ? -7.939 38.293 37.217 1.00 57.66 273 MET A C 1
ATOM 2115 O O . MET A 1 273 ? -6.738 38.497 37.386 1.00 57.66 273 MET A O 1
ATOM 2119 N N . SER A 1 274 ? -8.787 39.299 36.996 1.00 53.41 274 SER A N 1
ATOM 2120 C CA . SER A 1 274 ? -8.405 40.694 36.812 1.00 53.41 274 SER A CA 1
ATOM 2121 C C . SER A 1 274 ? -8.061 41.387 38.124 1.00 53.41 274 SER A C 1
ATOM 2123 O O . SER A 1 274 ? -8.699 41.166 39.154 1.00 53.41 274 SER A O 1
ATOM 2125 N N . VAL A 1 275 ? -7.118 42.327 38.067 1.00 54.53 275 VAL A N 1
ATOM 2126 C CA . VAL A 1 275 ? -6.788 43.212 39.188 1.00 54.53 275 VAL A CA 1
ATOM 2127 C C . VAL A 1 275 ? -7.860 44.300 39.334 1.00 54.53 275 VAL A C 1
ATOM 2129 O O . VAL A 1 275 ? -7.632 45.474 39.040 1.00 54.53 275 VAL A O 1
ATOM 2132 N N . SER A 1 276 ? -9.026 43.938 39.873 1.00 54.06 276 SER A N 1
ATOM 2133 C CA . SER A 1 276 ? -9.989 44.894 40.434 1.00 54.06 276 SER A CA 1
ATOM 2134 C C . SER A 1 276 ? -9.475 45.438 41.776 1.00 54.06 276 SER A C 1
ATOM 2136 O O . SER A 1 276 ? -10.110 45.272 42.818 1.00 54.06 276 SER A O 1
ATOM 2138 N N . SER A 1 277 ? -8.282 46.047 41.774 1.00 56.97 277 SER A N 1
ATOM 2139 C CA . SER A 1 277 ? -7.680 46.611 42.983 1.00 56.97 277 SER A CA 1
ATOM 2140 C C . SER A 1 277 ? -8.598 47.697 43.552 1.00 56.97 277 SER A C 1
ATOM 2142 O O . SER A 1 277 ? -8.873 48.677 42.844 1.00 56.97 277 SER A O 1
ATOM 2144 N N . PRO A 1 278 ? -9.034 47.593 44.825 1.00 61.06 278 PRO A N 1
ATOM 2145 C CA . PRO A 1 278 ? -9.889 48.599 45.450 1.00 61.06 278 PRO A CA 1
ATOM 2146 C C . PRO A 1 278 ? -9.294 50.010 45.388 1.00 61.06 278 PRO A C 1
ATOM 2148 O O . PRO A 1 278 ? -10.039 50.983 45.327 1.00 61.06 278 PRO A O 1
ATOM 2151 N N . MET A 1 279 ? -7.961 50.130 45.316 1.00 59.44 279 MET A N 1
ATOM 2152 C CA . MET A 1 279 ? -7.262 51.408 45.163 1.00 59.44 279 MET A CA 1
ATOM 2153 C C . MET A 1 279 ? -7.619 52.150 43.869 1.00 59.44 279 MET A C 1
ATOM 2155 O O . MET A 1 279 ? -7.685 53.374 43.894 1.00 59.44 279 MET A O 1
ATOM 2159 N N . VAL A 1 280 ? -7.857 51.459 42.747 1.00 63.44 280 VAL A N 1
ATOM 2160 C CA . VAL A 1 280 ? -8.185 52.121 41.466 1.00 63.44 280 VAL A CA 1
ATOM 2161 C C . VAL A 1 280 ? -9.601 52.692 41.517 1.00 63.44 280 VAL A C 1
ATOM 2163 O O . VAL A 1 280 ? -9.827 53.845 41.142 1.00 63.44 280 VAL A O 1
ATOM 2166 N N . LEU A 1 281 ? -10.545 51.921 42.067 1.00 62.28 281 LEU A N 1
ATOM 2167 C CA . LEU A 1 281 ? -11.913 52.382 42.291 1.00 62.28 281 LEU A CA 1
ATOM 2168 C C . LEU A 1 281 ? -11.932 53.547 43.297 1.00 62.28 281 LEU A C 1
ATOM 2170 O O . LEU A 1 281 ? -12.473 54.609 42.990 1.00 62.28 281 LEU A O 1
ATOM 2174 N N . ALA A 1 282 ? -11.257 53.400 44.441 1.00 65.19 282 ALA A N 1
ATOM 2175 C CA . ALA A 1 282 ? -11.136 54.440 45.462 1.00 65.19 282 ALA A CA 1
ATOM 2176 C C . ALA A 1 282 ? -10.460 55.718 44.936 1.00 65.19 282 ALA A C 1
ATOM 2178 O O . ALA A 1 282 ? -10.930 56.812 45.234 1.00 65.19 282 ALA A O 1
ATOM 2179 N N . ALA A 1 283 ? -9.419 55.610 44.103 1.00 69.12 283 ALA A N 1
ATOM 2180 C CA . ALA A 1 283 ? -8.777 56.762 43.469 1.00 69.12 283 ALA A CA 1
ATOM 2181 C C . ALA A 1 283 ? -9.721 57.489 42.495 1.00 69.12 283 ALA A C 1
ATOM 2183 O O . ALA A 1 283 ? -9.748 58.720 42.479 1.00 69.12 283 ALA A O 1
ATOM 2184 N N . SER A 1 284 ? -10.541 56.756 41.729 1.00 66.56 284 SER A N 1
ATOM 2185 C CA . SER A 1 284 ? -11.551 57.364 40.848 1.00 66.56 284 SER A CA 1
ATOM 2186 C C . SER A 1 284 ? -12.648 58.099 41.638 1.00 66.56 284 SER A C 1
ATOM 2188 O O . SER A 1 284 ? -13.036 59.210 41.270 1.00 66.56 284 SER A O 1
ATOM 2190 N N . ILE A 1 285 ? -13.075 57.540 42.778 1.00 69.94 285 ILE A N 1
ATOM 2191 C CA . ILE A 1 285 ? -14.039 58.158 43.701 1.00 69.94 285 ILE A CA 1
ATOM 2192 C C . ILE A 1 285 ? -13.426 59.395 44.376 1.00 69.94 285 ILE A C 1
ATOM 2194 O O . ILE A 1 285 ? -14.060 60.448 44.424 1.00 69.94 285 ILE A O 1
ATOM 2198 N N . ALA A 1 286 ? -12.176 59.315 44.838 1.00 73.94 286 ALA A N 1
ATOM 2199 C CA . ALA A 1 286 ? -11.463 60.444 45.432 1.00 73.94 286 ALA A CA 1
ATOM 2200 C C . ALA A 1 286 ? -11.284 61.599 44.432 1.00 73.94 286 ALA A C 1
ATOM 2202 O O . ALA A 1 286 ? -11.534 62.755 44.775 1.00 73.94 286 ALA A O 1
ATOM 2203 N N . LEU A 1 287 ? -10.931 61.301 43.176 1.00 75.62 287 LEU A N 1
ATOM 2204 C CA . LEU A 1 287 ? -10.820 62.303 42.115 1.00 75.62 287 LEU A CA 1
ATOM 2205 C C . LEU A 1 287 ? -12.173 62.976 41.819 1.00 75.62 287 LEU A C 1
ATOM 2207 O O . LEU A 1 287 ? -12.228 64.199 41.680 1.00 75.62 287 LEU A O 1
ATOM 2211 N N . TYR A 1 288 ? -13.268 62.209 41.790 1.00 74.25 288 TYR A N 1
ATOM 2212 C CA . TYR A 1 288 ? -14.626 62.750 41.675 1.00 74.25 288 TYR A CA 1
ATOM 2213 C C . TYR A 1 288 ? -14.972 63.700 42.837 1.00 74.25 288 TYR A C 1
ATOM 2215 O O . TYR A 1 288 ? -15.443 64.813 42.595 1.00 74.25 288 TYR A O 1
ATOM 2223 N N . LEU A 1 289 ? -14.682 63.310 44.085 1.00 76.44 289 LEU A N 1
ATOM 2224 C CA . LEU A 1 289 ? -14.924 64.143 45.269 1.00 76.44 289 LEU A CA 1
ATOM 2225 C C . LEU A 1 289 ? -14.105 65.445 45.246 1.00 76.44 289 LEU A C 1
ATOM 2227 O O . LEU A 1 289 ? -14.642 66.506 45.561 1.00 76.44 289 LEU A O 1
ATOM 2231 N N . ILE A 1 290 ? -12.841 65.396 44.810 1.00 78.81 290 ILE A N 1
ATOM 2232 C CA . ILE A 1 290 ? -11.982 66.582 44.652 1.00 78.81 290 ILE A CA 1
ATOM 2233 C C . ILE A 1 290 ? -12.555 67.540 43.595 1.00 78.81 290 ILE A C 1
ATOM 2235 O O . ILE A 1 290 ? -12.652 68.744 43.839 1.00 78.81 290 ILE A O 1
ATOM 2239 N N . ILE A 1 291 ? -12.984 67.026 42.437 1.00 75.25 291 ILE A N 1
ATOM 2240 C CA . ILE A 1 291 ? -13.586 67.845 41.371 1.00 75.25 291 ILE A CA 1
ATOM 2241 C C . ILE A 1 291 ? -14.894 68.491 41.856 1.00 75.25 291 ILE A C 1
ATOM 2243 O O . ILE A 1 291 ? -15.095 69.694 41.670 1.00 75.25 291 ILE A O 1
ATOM 2247 N N . LEU A 1 292 ? -15.753 67.725 42.535 1.00 75.00 292 LEU A N 1
ATOM 2248 C CA . LEU A 1 292 ? -17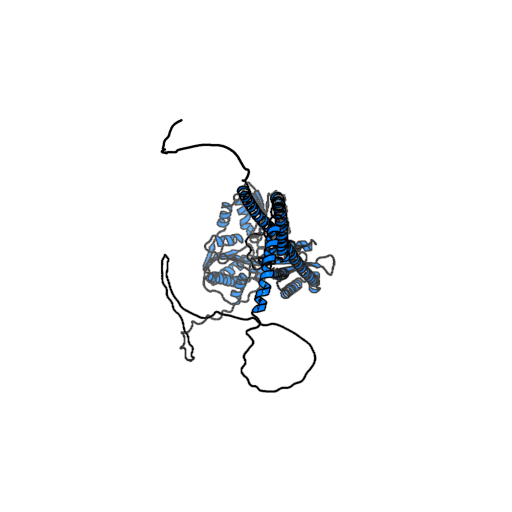.000 68.220 43.121 1.00 75.00 292 LEU A CA 1
ATOM 2249 C C . LEU A 1 292 ? -16.742 69.320 44.167 1.00 75.00 292 LEU A C 1
ATOM 2251 O O . LEU A 1 292 ? -17.398 70.363 44.136 1.00 75.00 292 LEU A O 1
ATOM 2255 N N . MET A 1 293 ? -15.747 69.133 45.041 1.00 75.81 293 MET A N 1
ATOM 2256 C CA . MET A 1 293 ? -15.335 70.114 46.050 1.00 75.81 293 MET A CA 1
ATOM 2257 C C . MET A 1 293 ? -14.858 71.431 45.418 1.00 75.81 293 MET A C 1
ATOM 2259 O O . MET A 1 293 ? -15.297 72.501 45.840 1.00 75.81 293 MET A O 1
ATOM 2263 N N . VAL A 1 294 ? -14.012 71.379 44.382 1.00 77.81 294 VAL A N 1
ATOM 2264 C CA . VAL A 1 294 ? -13.514 72.581 43.681 1.00 77.81 294 VAL A CA 1
ATOM 2265 C C . VAL A 1 294 ? -14.652 73.350 42.995 1.00 77.81 294 VAL A C 1
ATOM 2267 O O . VAL A 1 294 ? -14.671 74.585 43.014 1.00 77.81 294 VAL A O 1
ATOM 2270 N N . ILE A 1 295 ? -15.630 72.644 42.419 1.00 73.00 295 ILE A N 1
ATOM 2271 C CA . ILE A 1 295 ? -16.805 73.263 41.787 1.00 73.00 295 ILE A CA 1
ATOM 2272 C C . ILE A 1 295 ? -17.714 73.910 42.841 1.00 73.00 295 ILE A C 1
ATOM 2274 O O . ILE A 1 295 ? -18.087 75.075 42.683 1.00 73.00 295 ILE A O 1
ATOM 2278 N N . LEU A 1 296 ? -18.008 73.214 43.946 1.00 73.81 296 LEU A N 1
ATOM 2279 C CA . LEU A 1 296 ? -18.769 73.769 45.072 1.00 73.81 296 LEU A CA 1
ATOM 2280 C C . LEU A 1 296 ? -18.080 75.007 45.663 1.00 73.81 296 LEU A C 1
ATOM 2282 O O . LEU A 1 296 ? -18.737 76.024 45.883 1.00 73.81 296 LEU A O 1
ATOM 2286 N N . GLN A 1 297 ? -16.758 74.971 45.847 1.00 75.62 297 GLN A N 1
ATOM 2287 C CA . GLN A 1 297 ? -15.983 76.108 46.344 1.00 75.62 297 GLN A CA 1
ATOM 2288 C C . GLN A 1 297 ? -16.104 77.328 45.416 1.00 75.62 297 GLN A C 1
ATOM 2290 O O . GLN A 1 297 ? -16.354 78.437 45.893 1.00 75.62 297 GLN A O 1
ATOM 2295 N N . ARG A 1 298 ? -15.998 77.141 44.091 1.00 75.50 298 ARG A N 1
ATOM 2296 C CA . ARG A 1 298 ? -16.196 78.231 43.117 1.00 75.50 298 ARG A CA 1
ATOM 2297 C C . ARG A 1 298 ? -17.637 78.745 43.088 1.00 75.50 298 ARG A C 1
ATOM 2299 O O . ARG A 1 298 ? -17.835 79.954 42.981 1.00 75.50 298 ARG A O 1
ATOM 2306 N N . PHE A 1 299 ? -18.635 77.874 43.239 1.00 76.19 299 PHE A N 1
ATOM 2307 C CA . PHE A 1 299 ? -20.035 78.290 43.354 1.00 76.19 299 PHE A CA 1
ATOM 2308 C C . PHE A 1 299 ? -20.271 79.142 44.612 1.00 76.19 299 PHE A C 1
ATOM 2310 O O . PHE A 1 299 ? -20.827 80.237 44.518 1.00 76.19 299 PHE A O 1
ATOM 2317 N N . PHE A 1 300 ? -19.763 78.720 45.775 1.00 71.31 300 PHE A N 1
ATOM 2318 C CA . PHE A 1 300 ? -19.833 79.508 47.010 1.00 71.31 300 PHE A CA 1
ATOM 2319 C C . PHE A 1 300 ? -19.068 80.837 46.917 1.00 71.31 300 PHE A C 1
ATOM 2321 O O . PHE A 1 300 ? -19.538 81.842 47.453 1.00 71.31 300 PHE A O 1
ATOM 2328 N N . GLN A 1 301 ? -17.943 80.904 46.198 1.00 73.38 301 GLN A N 1
ATOM 2329 C CA . 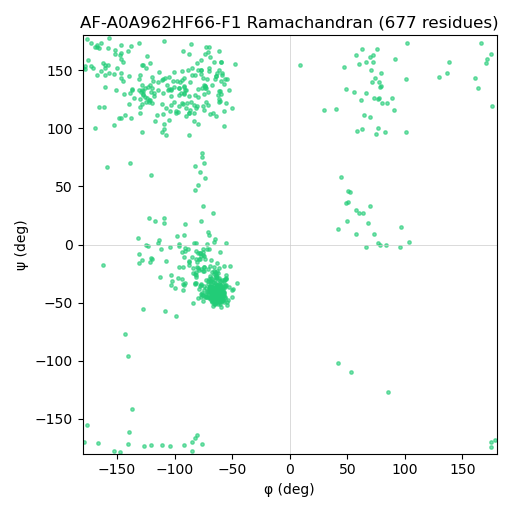GLN A 1 301 ? -17.241 82.167 45.917 1.00 73.38 301 GLN A CA 1
ATOM 2330 C C . GLN A 1 301 ? -18.084 83.119 45.044 1.00 73.38 301 GLN A C 1
ATOM 2332 O O . GLN A 1 301 ? -18.171 84.312 45.341 1.00 73.38 301 GLN A O 1
ATOM 2337 N N . GLN A 1 302 ? -18.764 82.614 44.009 1.00 73.38 302 GLN A N 1
ATOM 2338 C CA . GLN A 1 302 ? -19.669 83.422 43.177 1.00 73.38 302 GLN A CA 1
ATOM 2339 C C . GLN A 1 302 ? -20.940 83.862 43.924 1.00 73.38 302 GLN A C 1
ATOM 2341 O O . GLN A 1 302 ? -21.420 84.977 43.724 1.00 73.38 302 GLN A O 1
ATOM 2346 N N . LEU A 1 303 ? -21.477 83.020 44.810 1.00 70.44 303 LEU A N 1
ATOM 2347 C CA . LEU A 1 303 ? -22.661 83.345 45.605 1.00 70.44 303 LEU A CA 1
ATOM 2348 C C . LEU A 1 303 ? -22.341 84.361 46.714 1.00 70.44 303 LEU A C 1
ATOM 2350 O O . LEU A 1 303 ? -23.059 85.343 46.885 1.00 70.44 303 LEU A O 1
ATOM 2354 N N . SER A 1 304 ? -21.234 84.167 47.437 1.00 66.56 304 SER A N 1
ATOM 2355 C CA . SER A 1 304 ? -20.816 85.062 48.527 1.00 66.56 304 SER A CA 1
ATOM 2356 C C . SER A 1 304 ? -20.326 86.428 48.045 1.00 66.56 304 SER A C 1
ATOM 2358 O O . SER A 1 304 ? -20.554 87.419 48.737 1.00 66.56 304 SER A O 1
ATOM 2360 N N . SER A 1 305 ? -19.715 86.519 46.858 1.00 67.81 305 SER A N 1
ATOM 2361 C CA . SER A 1 305 ? -19.378 87.814 46.247 1.00 67.81 305 SER A CA 1
ATOM 2362 C C . SER A 1 305 ? -20.636 88.621 45.908 1.00 67.81 305 SER A C 1
ATOM 2364 O O . SER A 1 305 ? -20.715 89.779 46.313 1.00 67.81 305 SER A O 1
ATOM 2366 N N . LYS A 1 306 ? -21.654 88.001 45.290 1.00 67.31 306 LYS A N 1
ATOM 2367 C CA . LYS A 1 306 ? -22.952 88.651 45.016 1.00 67.31 306 LYS A CA 1
ATOM 2368 C C . LYS A 1 306 ? -23.684 89.088 46.291 1.00 67.31 306 LYS A C 1
ATOM 2370 O O . LYS A 1 306 ? -24.082 90.246 46.402 1.00 67.31 306 LYS A O 1
ATOM 2375 N N . LEU A 1 307 ? -23.785 88.206 47.290 1.00 58.88 307 LEU A N 1
ATOM 2376 C CA . LEU A 1 307 ? -24.421 88.528 48.576 1.00 58.88 307 LEU A CA 1
ATOM 2377 C C . LEU A 1 307 ? -23.719 89.690 49.303 1.00 58.88 307 LEU A C 1
ATOM 2379 O O . LEU A 1 307 ? -24.386 90.549 49.878 1.00 58.88 307 LEU A O 1
ATOM 2383 N N . ARG A 1 308 ? -22.380 89.767 49.247 1.00 59.50 308 ARG A N 1
ATOM 2384 C CA . ARG A 1 308 ? -21.622 90.880 49.845 1.00 59.50 308 ARG A CA 1
ATOM 2385 C C . ARG A 1 308 ? -21.871 92.222 49.154 1.00 59.50 308 ARG A C 1
ATOM 2387 O O . ARG A 1 308 ? -21.854 93.238 49.842 1.00 59.50 308 ARG A O 1
ATOM 2394 N N . THR A 1 309 ? -22.123 92.245 47.843 1.00 60.38 309 THR A N 1
ATOM 2395 C CA . THR A 1 309 ? -22.470 93.486 47.125 1.00 60.38 309 THR A CA 1
ATOM 2396 C C . THR A 1 309 ? -23.893 93.983 47.388 1.00 60.38 309 THR A C 1
ATOM 2398 O O . THR A 1 309 ? -24.132 95.177 47.242 1.00 60.38 309 THR A O 1
ATOM 2401 N N . GLU A 1 310 ? -24.824 93.119 47.807 1.00 59.94 310 GLU A N 1
ATOM 2402 C CA . GLU A 1 310 ? -26.244 93.482 47.968 1.00 59.94 310 GLU A CA 1
ATOM 2403 C C . GLU A 1 310 ? -26.667 93.734 49.431 1.00 59.94 310 GLU A C 1
ATOM 2405 O O . GLU A 1 310 ? -27.522 94.581 49.681 1.00 59.94 310 GLU A O 1
ATOM 2410 N N . VAL A 1 311 ? -26.057 93.064 50.420 1.00 55.62 311 VAL A N 1
ATOM 2411 C CA . VAL A 1 311 ? -26.487 93.141 51.840 1.00 55.62 311 VAL A CA 1
ATOM 2412 C C . VAL A 1 311 ? -25.850 94.308 52.621 1.00 55.62 311 VAL A C 1
ATOM 2414 O O . VAL A 1 311 ? -26.375 94.731 53.654 1.00 55.62 311 VAL A O 1
ATOM 2417 N N . ALA A 1 312 ? -24.755 94.887 52.116 1.00 51.94 312 ALA A N 1
ATOM 2418 C CA . ALA A 1 312 ? -23.979 95.934 52.792 1.00 51.94 312 ALA A CA 1
ATOM 2419 C C . ALA A 1 312 ? -24.766 97.156 53.348 1.00 51.94 312 ALA A C 1
ATOM 2421 O O . ALA A 1 312 ? -24.423 97.599 54.446 1.00 51.94 312 ALA A O 1
ATOM 2422 N N . PRO A 1 313 ? -25.800 97.724 52.685 1.00 54.00 313 PRO A N 1
ATOM 2423 C CA . PRO A 1 313 ? -26.434 98.958 53.166 1.00 54.00 313 PRO A CA 1
ATOM 2424 C C . PRO A 1 313 ? -27.403 98.781 54.351 1.00 54.00 313 PRO A C 1
ATOM 2426 O O . PRO A 1 313 ? -27.836 99.778 54.925 1.00 54.00 313 PRO A O 1
ATOM 2429 N N . ILE A 1 314 ? -27.766 97.551 54.739 1.00 54.94 314 ILE A N 1
ATOM 2430 C CA . ILE A 1 314 ? -28.872 97.312 55.691 1.00 54.94 314 ILE A CA 1
ATOM 2431 C C . ILE A 1 314 ? -28.439 97.463 57.164 1.00 54.94 314 ILE A C 1
ATOM 2433 O O . ILE A 1 314 ? -29.213 97.945 57.993 1.00 54.94 314 ILE A O 1
ATOM 2437 N N . GLN A 1 315 ? -27.199 97.103 57.515 1.00 49.75 315 GLN A N 1
ATOM 2438 C CA . GLN A 1 315 ? -26.764 97.000 58.921 1.00 49.75 315 GLN A CA 1
ATOM 2439 C C . GLN A 1 315 ? -26.642 98.343 59.669 1.00 49.75 315 GLN A C 1
ATOM 2441 O O . GLN A 1 315 ? -26.648 98.360 60.897 1.00 49.75 315 GLN A O 1
ATOM 2446 N N . ILE A 1 316 ? -26.563 99.473 58.961 1.00 54.53 316 ILE A N 1
ATOM 2447 C CA . ILE A 1 316 ? -26.356 100.799 59.575 1.00 54.53 316 ILE A CA 1
ATOM 2448 C C . ILE A 1 316 ? -27.650 101.346 60.220 1.00 54.53 316 ILE A C 1
ATOM 2450 O O . ILE A 1 316 ? -27.592 102.198 61.107 1.00 54.53 316 ILE A O 1
ATOM 2454 N N . ALA A 1 317 ? -28.826 100.852 59.816 1.00 47.44 317 ALA A N 1
ATOM 2455 C CA . ALA A 1 317 ? -30.113 101.407 60.239 1.00 47.44 317 ALA A CA 1
ATOM 2456 C C . ALA A 1 317 ? -30.607 100.921 61.620 1.00 47.44 317 ALA A C 1
ATOM 2458 O O . ALA A 1 317 ? -31.266 101.679 62.330 1.00 47.44 317 ALA A O 1
ATOM 2459 N N . SER A 1 318 ? -30.313 99.678 62.015 1.00 47.88 318 SER A N 1
ATOM 2460 C CA . SER A 1 318 ? -30.943 99.028 63.180 1.00 47.88 318 SER A CA 1
ATOM 2461 C C . SER A 1 318 ? -30.333 99.410 64.533 1.00 47.88 318 SER A C 1
ATOM 2463 O O . SER A 1 318 ? -31.053 99.522 65.527 1.00 47.88 318 SER A O 1
ATOM 2465 N N . ALA A 1 319 ? -29.021 99.661 64.585 1.00 50.66 319 ALA A N 1
ATOM 2466 C CA . ALA A 1 319 ? -28.279 99.882 65.831 1.00 50.66 319 ALA A CA 1
ATOM 2467 C C . ALA A 1 319 ? -28.749 101.104 66.651 1.00 50.66 319 ALA A C 1
ATOM 2469 O O . ALA A 1 319 ? -28.487 101.190 67.849 1.00 50.66 319 ALA A O 1
ATOM 2470 N N . LYS A 1 320 ? -29.448 102.058 66.024 1.00 53.12 320 LYS A N 1
ATOM 2471 C CA . LYS A 1 320 ? -29.832 103.337 66.645 1.00 53.12 320 LYS A CA 1
ATOM 2472 C C . LYS A 1 320 ? -31.123 103.282 67.474 1.00 53.12 320 LYS A C 1
ATOM 2474 O O . LYS A 1 320 ? -31.423 104.244 68.176 1.00 53.12 320 LYS A O 1
ATOM 2479 N N . SER A 1 321 ? -31.878 102.186 67.383 1.00 52.31 321 SER A N 1
ATOM 2480 C CA . SER A 1 321 ? -33.194 102.037 68.027 1.00 52.31 321 SER A CA 1
ATOM 2481 C C . SER A 1 321 ? -33.132 101.371 69.406 1.00 52.31 321 SER A C 1
ATOM 2483 O O . SER A 1 321 ? -33.970 101.648 70.260 1.00 52.31 321 SER A O 1
ATOM 2485 N N . ILE A 1 322 ? -32.151 100.489 69.620 1.00 56.09 322 ILE A N 1
ATOM 2486 C CA . ILE A 1 322 ? -32.140 99.510 70.722 1.00 56.09 322 ILE A CA 1
ATOM 2487 C C . ILE A 1 322 ? -31.817 100.169 72.075 1.00 56.09 322 ILE A C 1
ATOM 2489 O O . ILE A 1 322 ? -32.530 99.955 73.053 1.00 56.09 322 ILE A O 1
ATOM 2493 N N . SER A 1 323 ? -30.825 101.065 72.113 1.00 58.16 323 SER A N 1
ATOM 2494 C CA . SER A 1 323 ? -30.316 101.721 73.335 1.00 58.16 323 SER A CA 1
ATOM 2495 C C . SER A 1 323 ? -31.300 102.665 74.049 1.00 58.16 323 SER A C 1
ATOM 2497 O O . SER A 1 323 ? -30.949 103.301 75.044 1.00 58.16 323 SER A O 1
ATOM 2499 N N . LYS A 1 324 ? -32.536 102.789 73.547 1.00 54.50 324 LYS A N 1
ATOM 2500 C CA . LYS A 1 324 ? -33.614 103.565 74.174 1.00 54.50 324 LYS A CA 1
ATOM 2501 C C . LYS A 1 324 ? -34.558 102.709 75.033 1.00 54.50 324 LYS A C 1
ATOM 2503 O O . LYS A 1 324 ? -35.258 103.274 75.868 1.00 54.50 324 LYS A O 1
ATOM 2508 N N . VAL A 1 325 ? -34.584 101.387 74.838 1.00 60.66 325 VAL A N 1
ATOM 2509 C CA . VAL A 1 325 ? -35.471 100.456 75.568 1.00 60.66 325 VAL A CA 1
ATOM 2510 C C . VAL A 1 325 ? -34.854 100.057 76.912 1.00 60.66 325 VAL A C 1
ATOM 2512 O O . VAL A 1 325 ? -35.464 100.254 77.959 1.00 60.66 325 VAL A O 1
ATOM 2515 N N . GLU A 1 326 ? -33.589 99.637 76.871 1.00 64.19 326 GLU A N 1
ATOM 2516 C CA . GLU A 1 326 ? -32.745 99.133 77.974 1.00 64.19 326 GLU A CA 1
ATOM 2517 C C . GLU A 1 326 ? -32.675 100.048 79.221 1.00 64.19 326 GLU A C 1
ATOM 2519 O O . GLU A 1 326 ? -32.326 99.613 80.316 1.00 64.19 326 GLU A O 1
ATOM 2524 N N . LYS A 1 327 ? -33.027 101.335 79.084 1.00 61.19 327 LYS A N 1
ATOM 2525 C CA . LYS A 1 327 ? -33.065 102.308 80.191 1.00 61.19 327 LYS A CA 1
ATOM 2526 C C . LYS A 1 327 ? -34.376 102.365 80.980 1.00 61.19 327 LYS A C 1
ATOM 2528 O O . LYS A 1 327 ? -34.381 102.993 82.033 1.00 61.19 327 LYS A O 1
ATOM 2533 N N . ILE A 1 328 ? -35.464 101.790 80.470 1.00 63.81 328 ILE A N 1
ATOM 2534 C CA . ILE A 1 328 ? -36.783 101.796 81.134 1.00 63.81 328 ILE A CA 1
ATOM 2535 C C . ILE A 1 328 ? -36.956 100.537 81.993 1.00 63.81 328 ILE A C 1
ATOM 2537 O O . ILE A 1 328 ? -37.559 100.582 83.059 1.00 63.81 328 ILE A O 1
ATOM 2541 N N . GLU A 1 329 ? -36.381 99.427 81.539 1.00 64.62 329 GLU A N 1
ATOM 2542 C CA . GLU A 1 329 ? -36.461 98.102 82.161 1.00 64.62 329 GLU A CA 1
ATOM 2543 C C . GLU A 1 329 ? -35.880 98.109 83.590 1.00 64.62 329 GLU A C 1
ATOM 2545 O O . GLU A 1 329 ? -36.547 97.715 84.546 1.00 64.62 329 GLU A O 1
ATOM 2550 N N . LYS A 1 330 ? -34.693 98.708 83.763 1.00 67.56 330 LYS A N 1
ATOM 2551 C CA . LYS A 1 330 ? -33.970 98.746 85.045 1.00 67.56 330 LYS A CA 1
ATOM 2552 C C . LYS A 1 330 ? -34.649 99.484 86.199 1.00 67.56 330 LYS A C 1
ATOM 2554 O O . LYS A 1 330 ? -34.317 99.201 87.342 1.00 67.56 330 LYS A O 1
ATOM 2559 N N . SER A 1 331 ? -35.567 100.419 85.945 1.00 63.94 331 SER A N 1
ATOM 2560 C CA . SER A 1 331 ? -36.280 101.111 87.034 1.00 63.94 331 SER A CA 1
ATOM 2561 C C . SER A 1 331 ? -37.463 100.316 87.595 1.00 63.94 331 SER A C 1
ATOM 2563 O O . SER A 1 331 ? -38.087 100.772 88.544 1.00 63.94 331 SER A O 1
ATOM 2565 N N . ILE A 1 332 ? -37.798 99.166 87.000 1.00 67.25 332 ILE A N 1
ATOM 2566 C CA . ILE A 1 332 ? -38.923 98.318 87.424 1.00 67.25 332 ILE A CA 1
ATOM 2567 C C . ILE A 1 332 ? -38.437 97.179 88.340 1.00 67.25 332 ILE A C 1
ATOM 2569 O O . ILE A 1 332 ? -39.177 96.735 89.214 1.00 67.25 332 ILE A O 1
ATOM 2573 N N . GLU A 1 333 ? -37.187 96.728 88.187 1.00 68.12 333 GLU A N 1
ATOM 2574 C CA . GLU A 1 333 ? -36.615 95.635 88.989 1.00 68.12 333 GLU A CA 1
ATOM 2575 C C . GLU A 1 333 ? -36.376 96.032 90.460 1.00 68.12 333 GLU A C 1
ATOM 2577 O O . GLU A 1 333 ? -36.725 95.269 91.360 1.00 68.12 333 GLU A O 1
ATOM 2582 N N . GLU A 1 334 ? -35.838 97.231 90.725 1.00 70.00 334 GLU A N 1
ATOM 2583 C CA . GLU A 1 334 ? -35.511 97.677 92.095 1.00 70.00 334 GLU A CA 1
ATOM 2584 C C . GLU A 1 334 ? -36.756 97.788 93.000 1.00 70.00 334 GLU A C 1
ATOM 2586 O O . GLU A 1 334 ? -36.691 97.458 94.184 1.00 70.00 334 GLU A O 1
ATOM 2591 N N . GLU A 1 335 ? -37.909 98.183 92.448 1.00 67.50 335 GLU A N 1
ATOM 2592 C CA . GLU A 1 335 ? -39.165 98.354 93.198 1.00 67.50 335 GLU A CA 1
ATOM 2593 C C . GLU A 1 335 ? -39.821 97.004 93.576 1.00 67.50 335 GLU A C 1
ATOM 2595 O O . GLU A 1 335 ? -40.610 96.927 94.518 1.00 67.50 335 GLU A O 1
ATOM 2600 N N . ALA A 1 336 ? -39.458 95.906 92.897 1.00 66.62 336 ALA A N 1
ATOM 2601 C CA . ALA A 1 336 ? -39.977 94.562 93.172 1.00 66.62 336 ALA A CA 1
ATOM 2602 C C . ALA A 1 336 ? -39.232 93.827 94.310 1.00 66.62 336 ALA A C 1
ATOM 2604 O O . ALA A 1 336 ? -39.791 92.936 94.956 1.00 66.62 336 ALA A O 1
ATOM 2605 N N . GLU A 1 337 ? -37.974 94.190 94.576 1.00 68.62 337 GLU A N 1
ATOM 2606 C CA . GLU A 1 337 ? -37.096 93.488 95.523 1.00 68.62 337 GLU A CA 1
ATOM 2607 C C . GLU A 1 337 ? -37.400 93.744 97.011 1.00 68.62 337 GLU A C 1
ATOM 2609 O O . GLU A 1 337 ? -37.000 92.940 97.867 1.00 68.62 337 GLU A O 1
ATOM 2614 N N . GLU A 1 338 ? -38.058 94.855 97.357 1.00 67.69 338 GLU A N 1
ATOM 2615 C CA . GLU A 1 338 ? -38.398 95.173 98.753 1.00 67.69 338 GLU A CA 1
ATOM 2616 C C . GLU A 1 338 ? -39.587 94.346 99.265 1.00 67.69 338 GLU A C 1
ATOM 2618 O O . GLU A 1 338 ? -39.549 93.824 100.383 1.00 67.69 338 GLU A O 1
ATOM 2623 N N . GLU A 1 339 ? -40.624 94.164 98.444 1.00 67.12 339 GLU A N 1
ATOM 2624 C CA . GLU A 1 339 ? -41.876 93.520 98.867 1.00 67.12 339 GLU A CA 1
ATOM 2625 C C . GLU A 1 339 ? -41.700 92.006 99.118 1.00 67.12 339 GLU A C 1
ATOM 2627 O O . GLU A 1 339 ? -42.333 91.435 100.012 1.00 67.12 339 GLU A O 1
ATOM 2632 N N . LEU A 1 340 ? -40.773 91.350 98.405 1.00 65.50 340 LEU A N 1
ATOM 2633 C CA . LEU A 1 340 ? -40.476 89.919 98.569 1.00 65.50 340 LEU A CA 1
ATOM 2634 C C . LEU A 1 340 ? -39.940 89.586 99.975 1.00 65.50 340 LEU A C 1
ATOM 2636 O O . LEU A 1 340 ? -40.385 88.623 100.609 1.00 65.50 340 LEU A O 1
ATOM 2640 N N . LYS A 1 341 ? -39.035 90.425 100.500 1.00 69.56 341 LYS A N 1
ATOM 2641 C CA . LYS A 1 341 ? -38.383 90.258 101.816 1.00 69.56 341 LYS A CA 1
ATOM 2642 C C . LYS A 1 341 ? -39.382 90.306 102.983 1.00 69.56 341 LYS A C 1
ATOM 2644 O O . LYS A 1 341 ? -39.076 89.859 104.087 1.00 69.56 341 LYS A O 1
ATOM 2649 N N . ARG A 1 342 ? -40.599 90.808 102.743 1.00 62.28 342 ARG A N 1
ATOM 2650 C CA . ARG A 1 342 ? -41.673 90.935 103.737 1.00 62.28 342 ARG A CA 1
ATOM 2651 C C . ARG A 1 342 ? -42.422 89.626 104.014 1.00 62.28 342 ARG A C 1
ATOM 2653 O O . ARG A 1 342 ? -43.032 89.509 105.075 1.00 62.28 342 ARG A O 1
ATOM 2660 N N . ARG A 1 343 ? -42.389 88.653 103.090 1.00 57.94 343 ARG A N 1
ATOM 2661 C CA . ARG A 1 343 ? -43.184 87.409 103.178 1.00 57.94 343 ARG A CA 1
ATOM 2662 C C . ARG A 1 343 ? -42.472 86.239 103.859 1.00 57.94 343 ARG A C 1
ATOM 2664 O O . ARG A 1 343 ? -43.119 85.510 104.599 1.00 57.94 343 ARG A O 1
ATOM 2671 N N . GLN A 1 344 ? -41.156 86.096 103.692 1.00 63.66 344 GLN A N 1
ATOM 2672 C CA . GLN A 1 344 ? -40.367 84.938 104.167 1.00 63.66 344 GLN A CA 1
ATOM 2673 C C . GLN A 1 344 ? -40.292 84.748 105.701 1.00 63.66 344 GLN A C 1
ATOM 2675 O O . GLN A 1 344 ? -39.558 83.891 106.178 1.00 63.66 344 GLN A O 1
ATOM 2680 N N . LYS A 1 345 ? -41.005 85.546 106.504 1.00 58.28 345 LYS A N 1
ATOM 2681 C CA . LYS A 1 345 ? -40.871 85.583 107.971 1.00 58.28 345 LYS A CA 1
ATOM 2682 C C . LYS A 1 345 ? -42.069 84.988 108.728 1.00 58.28 345 LYS A C 1
ATOM 2684 O O . LYS A 1 345 ? -42.268 85.329 109.892 1.00 58.28 345 LYS A O 1
ATOM 2689 N N . LEU A 1 346 ? -42.898 84.179 108.059 1.00 53.47 346 LEU A N 1
ATOM 2690 C CA . LEU A 1 346 ? -44.248 83.831 108.531 1.00 53.47 346 LEU A CA 1
ATOM 2691 C C . LEU A 1 346 ? -44.626 82.335 108.528 1.00 53.47 346 LEU A C 1
ATOM 2693 O O . LEU A 1 346 ? -45.682 82.026 109.073 1.00 53.47 346 LEU A O 1
ATOM 2697 N N . GLU A 1 347 ? -43.821 81.424 107.963 1.00 53.25 347 GLU A N 1
ATOM 2698 C CA . GLU A 1 347 ? -44.267 80.032 107.708 1.00 53.25 347 GLU A CA 1
ATOM 2699 C C . GLU A 1 347 ? -43.573 78.927 108.545 1.00 53.25 347 GLU A C 1
ATOM 2701 O O . GLU A 1 347 ? -44.222 77.931 108.862 1.00 53.25 347 GLU A O 1
ATOM 2706 N N . ASP A 1 348 ? -42.324 79.097 108.999 1.00 49.72 348 ASP A N 1
ATOM 2707 C CA . ASP A 1 348 ? -41.535 78.034 109.671 1.00 49.72 348 ASP A CA 1
ATOM 2708 C C . ASP A 1 348 ? -41.877 77.801 111.167 1.00 49.72 348 ASP A C 1
ATOM 2710 O O . ASP A 1 348 ? -41.002 77.806 112.037 1.00 49.72 348 ASP A O 1
ATOM 2714 N N . ALA A 1 349 ? -43.159 77.613 111.506 1.00 42.22 349 ALA A N 1
ATOM 2715 C CA . ALA A 1 349 ? -43.615 77.505 112.899 1.00 42.22 349 ALA A CA 1
ATOM 2716 C C . ALA A 1 349 ? -44.689 76.423 113.172 1.00 42.22 349 ALA A C 1
ATOM 2718 O O . ALA A 1 349 ? -45.817 76.764 113.520 1.00 42.22 349 ALA A O 1
ATOM 2719 N N . SER A 1 350 ? -44.339 75.125 113.098 1.00 36.59 350 SER A N 1
ATOM 2720 C CA . SER A 1 350 ? -44.913 74.018 113.916 1.00 36.59 350 SER A CA 1
ATOM 2721 C C . SER A 1 350 ? -44.240 72.661 113.604 1.00 36.59 350 SER A C 1
ATOM 2723 O O . SER A 1 350 ? -43.733 72.474 112.502 1.00 36.59 350 SER A O 1
ATOM 2725 N N . ILE A 1 351 ? -44.217 71.708 114.554 1.00 40.19 351 ILE A N 1
ATOM 2726 C CA . ILE A 1 351 ? -43.456 70.432 114.493 1.00 40.19 351 ILE A CA 1
ATOM 2727 C C . ILE A 1 351 ? -44.224 69.275 115.174 1.00 40.19 351 ILE A C 1
ATOM 2729 O O . ILE A 1 351 ? -44.756 69.487 116.262 1.00 40.19 351 ILE A O 1
ATOM 2733 N N . ALA A 1 352 ? -44.191 68.053 114.604 1.00 32.19 352 ALA A N 1
ATOM 2734 C CA . ALA A 1 352 ? -44.305 66.734 115.286 1.00 32.19 352 ALA A CA 1
ATOM 2735 C C . ALA A 1 352 ? -44.165 65.560 114.269 1.00 32.19 352 ALA A C 1
ATOM 2737 O O . ALA A 1 352 ? -44.608 65.729 113.139 1.00 32.19 352 ALA A O 1
ATOM 2738 N N . SER A 1 353 ? -43.674 64.336 114.550 1.00 31.67 353 SER A N 1
ATOM 2739 C CA . SER A 1 353 ? -42.832 63.750 115.628 1.00 31.67 353 SER A CA 1
ATOM 2740 C C . SER A 1 353 ? -42.348 62.311 115.217 1.00 31.67 353 SER A C 1
ATOM 2742 O O . SER A 1 353 ? -42.819 61.824 114.191 1.00 31.67 353 SER A O 1
ATOM 2744 N N . PRO A 1 354 ? -41.403 61.633 115.927 1.00 50.22 354 PRO A N 1
ATOM 2745 C CA . PRO A 1 354 ? -40.408 60.715 115.298 1.00 50.22 354 PRO A CA 1
ATOM 2746 C C . PRO A 1 354 ? -40.314 59.263 115.866 1.00 50.22 354 PRO A C 1
ATOM 2748 O O . PRO A 1 354 ? -41.095 58.937 116.755 1.00 50.22 354 PRO A O 1
ATOM 2751 N N . ILE A 1 355 ? -39.331 58.431 115.414 1.00 28.72 355 ILE A N 1
ATOM 2752 C CA . ILE A 1 355 ? -38.388 57.555 116.209 1.00 28.72 355 ILE A CA 1
ATOM 2753 C C . ILE A 1 355 ? -37.531 56.559 115.339 1.00 28.72 355 ILE A C 1
ATOM 2755 O O . ILE A 1 355 ? -37.851 56.310 114.183 1.00 28.72 355 ILE A O 1
ATOM 2759 N N . PHE A 1 356 ? -36.403 56.079 115.908 1.00 32.78 356 PHE A N 1
ATOM 2760 C CA . PHE A 1 356 ? -35.254 55.258 115.408 1.00 32.78 356 PHE A CA 1
ATOM 2761 C C . PHE A 1 356 ? -35.530 53.709 115.228 1.00 32.78 356 PHE A C 1
ATOM 2763 O O . PHE A 1 356 ? -36.687 53.329 115.367 1.00 32.78 356 PHE A O 1
ATOM 2770 N N . GLN A 1 357 ? -34.614 52.732 114.941 1.00 32.44 357 GLN A N 1
ATOM 2771 C CA . GLN A 1 357 ? -33.146 52.562 115.205 1.00 32.44 357 GLN A CA 1
ATOM 2772 C C . GLN A 1 357 ? -32.446 51.319 114.523 1.00 32.44 357 GLN A C 1
ATOM 2774 O O . GLN A 1 357 ? -33.109 50.299 114.394 1.00 32.44 357 GLN A O 1
ATOM 2779 N N . HIS A 1 358 ? -31.109 51.375 114.259 1.00 32.16 358 HIS A N 1
ATOM 2780 C CA . HIS A 1 358 ? -30.061 50.278 114.214 1.00 32.16 358 HIS A CA 1
ATOM 2781 C C . HIS A 1 358 ? -30.162 49.063 113.210 1.00 32.16 358 HIS A C 1
ATOM 2783 O O . HIS A 1 358 ? -31.261 48.729 112.794 1.00 32.16 358 HIS A O 1
ATOM 2789 N N . ASN A 1 359 ? -29.101 48.324 112.771 1.00 29.14 359 ASN A N 1
ATOM 2790 C CA . ASN A 1 359 ? -27.625 48.352 113.004 1.00 29.14 359 ASN A CA 1
ATOM 2791 C C . ASN A 1 359 ? -26.738 47.551 111.976 1.00 29.14 359 ASN A C 1
ATOM 2793 O O . ASN A 1 359 ? -27.266 46.737 111.228 1.00 29.14 359 ASN A O 1
ATOM 2797 N N . ASP A 1 360 ? -25.400 47.704 112.111 1.00 30.64 360 ASP A N 1
ATOM 2798 C CA . ASP A 1 360 ? -24.248 46.780 111.836 1.00 30.64 360 ASP A CA 1
ATOM 2799 C C . ASP A 1 360 ? -23.759 46.390 110.398 1.00 30.64 360 ASP A C 1
ATOM 2801 O O . ASP A 1 360 ? -24.517 46.455 109.438 1.00 30.64 360 ASP A O 1
ATOM 2805 N N . MET A 1 361 ? -22.528 45.838 110.219 1.00 29.52 361 MET A N 1
ATOM 2806 C CA . MET A 1 361 ? -21.177 46.486 110.108 1.00 29.52 361 MET A CA 1
ATOM 2807 C C . MET A 1 361 ? -20.087 45.492 109.560 1.00 29.52 361 MET A C 1
ATOM 2809 O O . MET A 1 361 ? -20.326 44.289 109.592 1.00 29.52 361 MET A O 1
ATOM 2813 N N . LEU A 1 362 ? -18.878 45.993 109.198 1.00 30.70 362 LEU A N 1
ATOM 2814 C CA . LEU A 1 362 ? -17.552 45.307 109.018 1.00 30.70 362 LEU A CA 1
ATOM 2815 C C . LEU A 1 362 ? -17.260 44.507 107.703 1.00 30.70 362 LEU A C 1
ATOM 2817 O O . LEU A 1 362 ? -18.167 43.865 107.190 1.00 30.70 362 LEU A O 1
ATOM 2821 N N . ASP A 1 363 ? -16.024 44.398 107.147 1.00 29.95 363 ASP A N 1
ATOM 2822 C CA . ASP A 1 363 ? -14.780 45.236 107.184 1.00 29.95 363 ASP A CA 1
ATOM 2823 C C . ASP A 1 363 ? -13.654 44.738 106.192 1.00 29.95 363 ASP A C 1
ATOM 2825 O O . ASP A 1 363 ? -13.760 43.641 105.653 1.00 29.95 363 ASP A O 1
ATOM 2829 N N . VAL A 1 364 ? -12.554 45.512 106.048 1.00 30.16 364 VAL A N 1
ATOM 2830 C CA . VAL A 1 364 ? -11.155 45.201 105.586 1.00 30.16 364 VAL A CA 1
ATOM 2831 C C . VAL A 1 364 ? -10.799 44.958 104.085 1.00 30.16 364 VAL A C 1
ATOM 2833 O O . VAL A 1 364 ? -10.787 43.836 103.593 1.00 30.16 364 VAL A O 1
ATOM 2836 N N . ALA A 1 365 ? -10.354 46.049 103.435 1.00 28.39 365 ALA A N 1
ATOM 2837 C CA . ALA A 1 365 ? -9.032 46.340 102.804 1.00 28.39 365 ALA A CA 1
ATOM 2838 C C . ALA A 1 365 ? -8.304 45.498 101.693 1.00 28.39 365 ALA A C 1
ATOM 2840 O O . ALA A 1 365 ? -7.949 44.342 101.874 1.00 28.39 365 ALA A O 1
ATOM 2841 N N . GLU A 1 366 ? -7.873 46.262 100.663 1.00 29.09 366 GLU A N 1
ATOM 2842 C CA . GLU A 1 366 ? -6.515 46.387 100.044 1.00 29.09 366 GLU A CA 1
ATOM 2843 C C . GLU A 1 366 ? -5.942 45.520 98.872 1.00 29.09 366 GLU A C 1
ATOM 2845 O O . GLU A 1 366 ? -5.724 44.317 98.960 1.00 29.09 366 GLU A O 1
ATOM 2850 N N . THR A 1 367 ? -5.484 46.276 97.848 1.00 26.75 367 THR A N 1
ATOM 2851 C CA . THR A 1 367 ? -4.331 46.107 96.909 1.00 26.75 367 THR A CA 1
ATOM 2852 C C . THR A 1 367 ? -4.343 45.189 95.659 1.00 26.75 367 THR A C 1
ATOM 2854 O O . THR A 1 367 ? -4.409 43.972 95.742 1.00 26.75 367 THR A O 1
ATOM 2857 N N . GLU A 1 368 ? -4.085 45.864 94.522 1.00 28.38 368 GLU A N 1
ATOM 2858 C CA . GLU A 1 368 ? -3.195 45.526 93.377 1.00 28.38 368 GLU A CA 1
ATOM 2859 C C . GLU A 1 368 ? -3.553 44.477 92.280 1.00 28.38 368 GLU A C 1
ATOM 2861 O O . GLU A 1 368 ? -3.244 43.296 92.373 1.00 28.38 368 GLU A O 1
ATOM 2866 N N . ASP A 1 369 ? -4.001 45.039 91.140 1.00 25.20 369 ASP A N 1
ATOM 2867 C CA . ASP A 1 369 ? -3.362 44.988 89.795 1.00 25.20 369 ASP A CA 1
ATOM 2868 C C . ASP A 1 369 ? -3.854 44.018 88.679 1.00 25.20 369 ASP A C 1
ATOM 2870 O O . ASP A 1 369 ? -4.131 42.838 88.870 1.00 25.20 369 ASP A O 1
ATOM 2874 N N . SER A 1 370 ? -3.813 44.565 87.453 1.00 27.38 370 SER A N 1
ATOM 2875 C CA . SER A 1 370 ? -3.829 43.955 86.108 1.00 27.38 370 SER A CA 1
ATOM 2876 C C . SER A 1 370 ? -5.129 43.437 85.433 1.00 27.38 370 SER A C 1
ATOM 2878 O O . SER A 1 370 ? -5.896 42.657 85.982 1.00 27.38 370 SER A O 1
ATOM 2880 N N . ALA A 1 371 ? -5.224 43.808 84.141 1.00 27.30 371 ALA A N 1
ATOM 2881 C CA . ALA A 1 371 ? -5.803 43.095 82.980 1.00 27.30 371 ALA A CA 1
ATOM 2882 C C . ALA A 1 371 ? -7.323 43.121 82.625 1.00 27.30 371 ALA A C 1
ATOM 2884 O O . ALA A 1 371 ? -8.174 42.614 83.339 1.00 27.30 371 ALA A O 1
ATOM 2885 N N . GLU A 1 372 ? -7.555 43.593 81.385 1.00 27.03 372 GLU A N 1
ATOM 2886 C CA . GLU A 1 372 ? -8.452 43.083 80.314 1.00 27.03 372 GLU A CA 1
ATOM 2887 C C . GLU A 1 372 ? -10.009 43.186 80.325 1.00 27.03 372 GLU A C 1
ATOM 2889 O O . GLU A 1 372 ? -10.702 42.645 81.174 1.00 27.03 372 GLU A O 1
ATOM 2894 N N . LEU A 1 373 ? -10.487 43.762 79.200 1.00 27.88 373 LEU A N 1
ATOM 2895 C CA . LEU A 1 373 ? -11.656 43.438 78.345 1.00 27.88 373 LEU A CA 1
ATOM 2896 C C . LEU A 1 373 ? -13.121 43.808 78.721 1.00 27.88 373 LEU A C 1
ATOM 2898 O O . LEU A 1 373 ? -13.664 43.426 79.748 1.00 27.88 373 LEU A O 1
ATOM 2902 N N . ASP A 1 374 ? -13.724 44.497 77.739 1.00 27.22 374 ASP A N 1
ATOM 2903 C CA . ASP A 1 374 ? -15.046 44.360 77.093 1.00 27.22 374 ASP A CA 1
ATOM 2904 C C . ASP A 1 374 ? -16.409 44.507 77.828 1.00 27.22 374 ASP A C 1
ATOM 2906 O O . ASP A 1 374 ? -16.798 43.723 78.688 1.00 27.22 374 ASP A O 1
ATOM 2910 N N . ASP A 1 375 ? -17.194 45.437 77.252 1.00 28.70 375 ASP A N 1
ATOM 2911 C CA . ASP A 1 375 ? -18.620 45.339 76.870 1.00 28.70 375 ASP A CA 1
ATOM 2912 C C . ASP A 1 375 ? -19.791 45.397 77.884 1.00 28.70 375 ASP A C 1
ATOM 2914 O O . ASP A 1 375 ? -19.648 45.319 79.102 1.00 28.70 375 ASP A O 1
ATOM 2918 N N . MET A 1 376 ? -20.983 45.548 77.269 1.00 29.83 376 MET A N 1
ATOM 2919 C CA . MET A 1 376 ? -22.365 45.549 77.790 1.00 29.83 376 MET A CA 1
ATOM 2920 C C . MET A 1 376 ? -22.805 46.807 78.575 1.00 29.83 376 MET A C 1
ATOM 2922 O O . MET A 1 376 ? -22.033 47.367 79.343 1.00 29.83 376 MET A O 1
ATOM 2926 N N . GLU A 1 377 ? -24.034 47.344 78.524 1.00 31.53 377 GLU A N 1
ATOM 2927 C CA . GLU A 1 377 ? -25.321 47.204 77.783 1.00 31.53 377 GLU A CA 1
ATOM 2928 C C . GLU A 1 377 ? -26.299 48.194 78.498 1.00 31.53 377 GLU A C 1
ATOM 2930 O O . GLU A 1 377 ? -26.025 48.598 79.631 1.00 31.53 377 GLU A O 1
ATOM 2935 N N . ASP A 1 378 ? -27.471 48.631 78.008 1.00 32.56 378 ASP A N 1
ATOM 2936 C CA . ASP A 1 378 ? -27.948 48.923 76.638 1.00 32.56 378 ASP A CA 1
ATOM 2937 C C . ASP A 1 378 ? -28.900 50.165 76.654 1.00 32.56 378 ASP A C 1
ATOM 2939 O O . ASP A 1 378 ? -28.431 51.266 76.371 1.00 32.56 378 ASP A O 1
ATOM 2943 N N . LEU A 1 379 ? -30.184 50.153 77.062 1.00 28.20 379 LEU A N 1
ATOM 2944 C CA . LEU A 1 379 ? -31.055 49.060 77.528 1.00 28.20 379 LEU A CA 1
ATOM 2945 C C . LEU A 1 379 ? -32.548 49.294 77.162 1.00 28.20 379 LEU A C 1
ATOM 2947 O O . LEU A 1 379 ? -33.215 50.072 77.848 1.00 28.20 379 LEU A O 1
ATOM 2951 N N . SER A 1 380 ? -33.096 48.512 76.212 1.00 31.50 380 SER A N 1
ATOM 2952 C CA . SER A 1 380 ? -34.532 48.092 76.105 1.00 31.50 380 SER A CA 1
ATOM 2953 C C . SER A 1 380 ? -35.603 49.160 75.746 1.00 31.50 380 SER A C 1
ATOM 2955 O O . SER A 1 380 ? -35.376 50.355 75.905 1.00 31.50 380 SER A O 1
ATOM 2957 N N . ASP A 1 381 ? -36.834 48.885 75.282 1.00 30.39 381 ASP A N 1
ATOM 2958 C CA . ASP A 1 381 ? -37.578 47.741 74.685 1.00 30.39 381 ASP A CA 1
ATOM 2959 C C . ASP A 1 381 ? -38.690 48.405 73.788 1.00 30.39 381 ASP A C 1
ATOM 2961 O O . ASP A 1 381 ? -38.732 49.633 73.694 1.00 30.39 381 ASP A O 1
ATOM 2965 N N . ILE A 1 382 ? -39.651 47.806 73.064 1.00 28.22 382 ILE A N 1
ATOM 2966 C CA . ILE A 1 382 ? -40.372 46.516 73.058 1.00 28.22 382 ILE A CA 1
ATOM 2967 C C . ILE A 1 382 ? -40.816 46.259 71.596 1.00 28.22 382 ILE A C 1
ATOM 2969 O O . ILE A 1 382 ? -41.202 47.224 70.936 1.00 28.22 382 ILE A O 1
ATOM 2973 N N . LEU A 1 383 ? -40.875 45.001 71.119 1.00 27.72 383 LEU A N 1
ATOM 2974 C CA . LEU A 1 383 ? -42.025 44.437 70.359 1.00 27.72 383 LEU A CA 1
ATOM 2975 C C . LEU A 1 383 ? -41.772 43.008 69.848 1.00 27.72 383 LEU A C 1
ATOM 2977 O O . LEU A 1 383 ? -40.906 42.782 69.009 1.00 27.72 383 LEU A O 1
ATOM 2981 N N . ASN A 1 384 ? -42.606 42.065 70.296 1.00 27.58 384 ASN A N 1
ATOM 2982 C CA . ASN A 1 384 ? -42.853 40.780 69.636 1.00 27.58 384 ASN A CA 1
ATOM 2983 C C . ASN A 1 384 ? -44.112 40.124 70.228 1.00 27.58 384 ASN A C 1
ATOM 2985 O O . ASN A 1 384 ? -44.103 39.817 71.419 1.00 27.58 384 ASN A O 1
ATOM 2989 N N . LEU A 1 385 ? -45.149 39.903 69.407 1.00 29.45 385 LEU A N 1
ATOM 2990 C CA . LEU A 1 385 ? -45.887 38.630 69.236 1.00 29.45 385 LEU A CA 1
ATOM 2991 C C . LEU A 1 385 ? -47.247 38.826 68.534 1.00 29.45 385 LEU A C 1
ATOM 2993 O O . LEU A 1 385 ? -48.001 39.710 68.918 1.00 29.45 385 LEU A O 1
ATOM 2997 N N . ASP A 1 386 ? -47.503 37.933 67.569 1.00 27.75 386 ASP A N 1
ATOM 2998 C CA . ASP A 1 386 ? -48.784 37.460 66.992 1.00 27.75 386 ASP A CA 1
ATOM 2999 C C . ASP A 1 386 ? -49.882 38.446 66.524 1.00 27.75 386 ASP A C 1
ATOM 3001 O O . ASP A 1 386 ? -50.304 39.343 67.247 1.00 27.75 386 ASP A O 1
ATOM 3005 N N . ASP A 1 387 ? -50.440 38.215 65.324 1.00 30.12 387 ASP A N 1
ATOM 3006 C CA . ASP A 1 387 ? -51.662 37.390 65.135 1.00 30.12 387 ASP A CA 1
ATOM 3007 C C . ASP A 1 387 ? -52.202 37.494 63.676 1.00 30.12 387 ASP A C 1
ATOM 3009 O O . ASP A 1 387 ? -52.054 38.514 63.003 1.00 30.12 387 ASP A O 1
ATOM 3013 N N . SER A 1 388 ? -52.948 36.471 63.246 1.00 30.47 388 SER A N 1
ATOM 3014 C CA . SER A 1 388 ? -54.023 36.475 62.231 1.00 30.47 388 SER A CA 1
ATOM 3015 C C . SER A 1 388 ? -53.741 36.507 60.703 1.00 30.47 388 SER A C 1
ATOM 3017 O O . SER A 1 388 ? -52.872 37.190 60.170 1.00 30.47 388 SER A O 1
ATOM 3019 N N . LEU A 1 389 ? -54.573 35.710 60.011 1.00 26.53 389 LEU A N 1
ATOM 3020 C CA . LEU A 1 389 ? -54.837 35.580 58.556 1.00 26.53 389 LEU A CA 1
ATOM 3021 C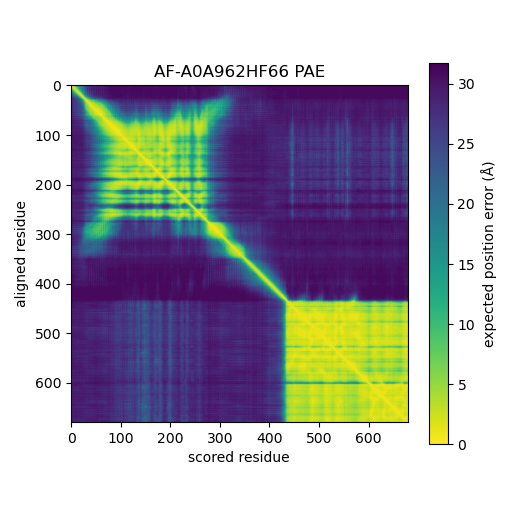 C . LEU A 1 389 ? -55.896 36.647 58.111 1.00 26.53 389 LEU A C 1
ATOM 3023 O O . LEU A 1 389 ? -56.255 37.447 58.978 1.00 26.53 389 LEU A O 1
ATOM 3027 N N . PRO A 1 390 ? -56.505 36.674 56.886 1.00 42.12 390 PRO A N 1
ATOM 3028 C CA . PRO A 1 390 ? -56.422 35.794 55.692 1.00 42.12 390 PRO A CA 1
ATOM 3029 C C . PRO A 1 390 ? -56.404 36.546 54.314 1.00 42.12 390 PRO A C 1
ATOM 3031 O O . PRO A 1 390 ? -56.178 37.749 54.281 1.00 42.12 390 PRO A O 1
ATOM 3034 N N . GLU A 1 391 ? -56.725 35.827 53.211 1.00 29.42 391 GLU A N 1
ATOM 3035 C CA . GLU A 1 391 ? -57.515 36.307 52.031 1.00 29.42 391 GLU A CA 1
ATOM 3036 C C . GLU A 1 391 ? -56.886 37.348 51.038 1.00 29.42 391 GLU A C 1
ATOM 3038 O O . GLU A 1 391 ? -56.044 38.150 51.419 1.00 29.42 391 GLU A O 1
ATOM 3043 N N . GLU A 1 392 ? -57.199 37.424 49.723 1.00 28.31 392 GLU A N 1
ATOM 3044 C CA . GLU A 1 392 ? -57.937 36.562 48.755 1.00 28.31 392 GLU A CA 1
ATOM 3045 C C . GLU A 1 392 ? -57.734 37.048 47.275 1.00 28.31 392 GLU A C 1
ATOM 3047 O O . GLU A 1 392 ? -57.274 38.171 47.082 1.00 28.31 392 GLU A O 1
ATOM 3052 N N . PHE A 1 393 ? -58.162 36.257 46.261 1.00 26.33 393 PHE A N 1
ATOM 3053 C CA . PHE A 1 393 ? -58.330 36.566 44.802 1.00 26.33 393 PHE A CA 1
ATOM 3054 C C . PHE A 1 393 ? -57.091 37.079 43.982 1.00 26.33 393 PHE A C 1
ATOM 3056 O O . PHE A 1 393 ? -56.129 37.588 44.541 1.00 26.33 393 PHE A O 1
ATOM 3063 N N . ASP A 1 394 ? -57.021 37.069 42.633 1.00 28.09 394 ASP A N 1
ATOM 3064 C CA . ASP A 1 394 ? -57.513 36.183 41.539 1.00 28.09 394 ASP A CA 1
ATOM 3065 C C . ASP A 1 394 ? -56.985 36.699 40.161 1.00 28.09 394 ASP A C 1
ATOM 3067 O O . ASP A 1 394 ? -56.360 37.760 40.090 1.00 28.09 394 ASP A O 1
ATOM 3071 N N . SER A 1 395 ? -57.286 35.984 39.064 1.00 35.84 395 SER A N 1
ATOM 3072 C CA . SER A 1 395 ? -56.895 36.169 37.653 1.00 35.84 395 SER A CA 1
ATOM 3073 C C . SER A 1 395 ? -55.417 35.861 37.359 1.00 35.84 395 SER A C 1
ATOM 3075 O O . SER A 1 395 ? -54.529 36.183 38.139 1.00 35.84 395 SER A O 1
ATOM 3077 N N . GLY A 1 396 ? -55.047 35.216 36.250 1.00 29.28 396 GLY A N 1
ATOM 3078 C CA . GLY A 1 396 ? -55.782 34.861 35.024 1.00 29.28 396 GLY A CA 1
ATOM 3079 C C . GLY A 1 396 ? -54.866 35.151 33.817 1.00 29.28 396 GLY A C 1
ATOM 3080 O O . GLY A 1 396 ? -54.056 36.069 33.882 1.00 29.28 396 GLY A O 1
ATOM 3081 N N . ASP A 1 397 ? -54.898 34.436 32.693 1.00 34.00 397 ASP A N 1
ATOM 3082 C CA . ASP A 1 397 ? -55.855 33.431 32.214 1.00 34.00 397 ASP A CA 1
ATOM 3083 C C . ASP A 1 397 ? -55.246 32.673 30.992 1.00 34.00 397 ASP A C 1
ATOM 3085 O O . ASP A 1 397 ? -54.246 33.143 30.453 1.00 34.00 397 ASP A O 1
ATOM 3089 N N . ILE A 1 398 ? -55.891 31.595 30.501 1.00 31.11 398 ILE A N 1
ATOM 3090 C CA . ILE A 1 398 ? -55.802 31.046 29.108 1.00 31.11 398 ILE A CA 1
ATOM 3091 C C . ILE A 1 398 ? -54.432 30.446 28.630 1.00 31.11 398 ILE A C 1
ATOM 3093 O O . ILE A 1 398 ? -53.397 31.093 28.706 1.00 31.11 398 ILE A O 1
ATOM 3097 N N . PHE A 1 399 ? -54.297 29.238 28.033 1.00 27.28 399 PHE A N 1
ATOM 3098 C CA . PHE A 1 399 ? -55.240 28.180 27.588 1.00 27.28 399 PHE A CA 1
ATOM 3099 C C . PHE A 1 399 ? -54.556 26.780 27.462 1.00 27.28 399 PHE A C 1
ATOM 3101 O O . PHE A 1 399 ? -53.362 26.704 27.197 1.00 27.28 399 PHE A O 1
ATOM 3108 N N . SER A 1 400 ? -55.362 25.709 27.597 1.00 28.36 400 SER A N 1
ATOM 3109 C CA . SER A 1 400 ? -55.374 24.354 26.952 1.00 28.36 400 SER A CA 1
ATOM 3110 C C . SER A 1 400 ? -54.205 23.855 26.043 1.00 28.36 400 SER A C 1
ATOM 3112 O O . SER A 1 400 ? -53.640 24.648 25.301 1.00 28.36 400 SER A O 1
ATOM 3114 N N . MET A 1 401 ? -53.912 22.548 25.857 1.00 28.62 401 MET A N 1
ATOM 3115 C CA . MET A 1 401 ? -54.668 21.303 26.149 1.00 28.62 401 MET A CA 1
ATOM 3116 C C . MET A 1 401 ? -53.779 20.031 26.031 1.00 28.62 401 MET A C 1
ATOM 3118 O O . MET A 1 401 ? -52.958 19.998 25.125 1.00 28.62 401 MET A O 1
ATOM 3122 N N . GLU A 1 402 ? -54.036 19.010 26.874 1.00 30.45 402 GLU A N 1
ATOM 3123 C CA . GLU A 1 402 ? -54.013 17.527 26.646 1.00 30.45 402 GLU A CA 1
ATOM 3124 C C . GLU A 1 402 ? -52.823 16.810 25.919 1.00 30.45 402 GLU A C 1
ATOM 3126 O O . GLU A 1 402 ? -52.115 17.383 25.105 1.00 30.45 402 GLU A O 1
ATOM 3131 N N . ALA A 1 403 ? -52.510 15.520 26.153 1.00 29.83 403 ALA A N 1
ATOM 3132 C CA . ALA A 1 403 ? -53.251 14.423 26.806 1.00 29.83 403 ALA A CA 1
ATOM 3133 C C . ALA A 1 403 ? -52.346 13.402 27.559 1.00 29.83 403 ALA A C 1
ATOM 3135 O O . ALA A 1 403 ? -51.155 13.320 27.282 1.00 29.83 403 ALA A O 1
ATOM 3136 N N . SER A 1 404 ? -52.971 12.604 28.448 1.00 29.70 404 SER A N 1
ATOM 3137 C CA . SER A 1 404 ? -52.602 11.263 28.994 1.00 29.70 404 SER A CA 1
ATOM 3138 C C . SER A 1 404 ? -51.112 10.869 29.128 1.00 29.70 404 SER A C 1
ATOM 3140 O O . SER A 1 404 ? -50.422 10.721 28.124 1.00 29.70 404 SER A O 1
ATOM 3142 N N . ASP A 1 405 ? -50.525 10.636 30.308 1.00 28.00 405 ASP A N 1
ATOM 3143 C CA . ASP A 1 405 ? -50.912 9.773 31.456 1.00 28.00 405 ASP A CA 1
ATOM 3144 C C . ASP A 1 405 ? -50.821 8.248 31.219 1.00 28.00 405 ASP A C 1
ATOM 3146 O O . ASP A 1 405 ? -51.667 7.661 30.548 1.00 28.00 405 ASP A O 1
ATOM 3150 N N . SER A 1 406 ? -49.836 7.614 31.871 1.00 30.77 406 SER A N 1
ATOM 3151 C CA . SER A 1 406 ? -50.090 6.467 32.762 1.00 30.77 406 SER A CA 1
ATOM 3152 C C . SER A 1 406 ? -48.907 6.239 33.719 1.00 30.77 406 SER A C 1
ATOM 3154 O O . SER A 1 406 ? -47.794 5.930 33.286 1.00 30.77 406 SER A O 1
ATOM 3156 N N . THR A 1 407 ? -49.151 6.343 35.024 1.00 26.78 407 THR A N 1
ATOM 3157 C CA . THR A 1 407 ? -48.268 5.825 36.098 1.00 26.78 407 THR A CA 1
ATOM 3158 C C . THR A 1 407 ? -48.583 4.314 36.349 1.00 26.78 407 THR A C 1
ATOM 3160 O O . THR A 1 407 ? -49.374 3.745 35.604 1.00 26.78 407 THR A O 1
ATOM 3163 N N . ALA A 1 408 ? -48.015 3.530 37.284 1.00 30.58 408 ALA A N 1
ATOM 3164 C CA . ALA A 1 408 ? -47.199 3.833 38.460 1.00 30.58 408 ALA A CA 1
ATOM 3165 C C . ALA A 1 408 ? -46.358 2.627 38.981 1.00 30.58 408 ALA A C 1
ATOM 3167 O O . ALA A 1 408 ? -46.798 1.483 38.971 1.00 30.58 408 ALA A O 1
ATOM 3168 N N . THR A 1 409 ? -45.165 2.934 39.502 1.00 26.77 409 THR A N 1
ATOM 3169 C CA . THR A 1 409 ? -44.584 2.503 40.803 1.00 26.77 409 THR A CA 1
ATOM 3170 C C . THR A 1 409 ? -44.732 1.066 41.384 1.00 26.77 409 THR A C 1
ATOM 3172 O O . THR A 1 409 ? -45.752 0.726 41.975 1.00 26.77 409 THR A O 1
ATOM 3175 N N . ALA A 1 410 ? -43.567 0.403 41.512 1.00 29.14 410 ALA A N 1
ATOM 3176 C CA . ALA A 1 410 ? -42.875 0.094 42.792 1.00 29.14 410 ALA A CA 1
ATOM 3177 C C . ALA A 1 410 ? -43.085 -1.220 43.606 1.00 29.14 410 ALA A C 1
ATOM 3179 O O . ALA A 1 410 ? -44.099 -1.904 43.552 1.00 29.14 410 ALA A O 1
ATOM 3180 N N . ASN A 1 411 ? -42.062 -1.447 44.454 1.00 29.88 411 ASN A N 1
ATOM 3181 C CA . ASN A 1 411 ? -41.946 -2.275 45.670 1.00 29.88 411 ASN A CA 1
ATOM 3182 C C . ASN A 1 411 ? -41.661 -3.792 45.581 1.00 29.88 411 ASN A C 1
ATOM 3184 O O . ASN A 1 411 ? -42.550 -4.639 45.571 1.00 29.88 411 ASN A O 1
ATOM 3188 N N . THR A 1 412 ? -40.371 -4.114 45.738 1.00 27.31 412 THR A N 1
ATOM 3189 C CA . THR A 1 412 ? -39.850 -5.324 46.408 1.00 27.31 412 THR A CA 1
ATOM 3190 C C . THR A 1 412 ? -40.306 -5.383 47.881 1.00 27.31 412 THR A C 1
ATOM 3192 O O . THR A 1 412 ? -40.556 -4.339 48.487 1.00 27.31 412 THR A O 1
ATOM 3195 N N . PRO A 1 413 ? -40.349 -6.576 48.506 1.00 38.00 413 PRO A N 1
ATOM 3196 C CA . PRO A 1 413 ? -39.243 -6.930 49.414 1.00 38.00 413 PRO A CA 1
ATOM 3197 C C . PRO A 1 413 ? -38.775 -8.396 49.279 1.00 38.00 413 PRO A C 1
ATOM 3199 O O . PRO A 1 413 ? -39.384 -9.199 48.578 1.00 38.00 413 PRO A O 1
ATOM 3202 N N . ALA A 1 414 ? -37.662 -8.741 49.935 1.00 29.62 414 ALA A N 1
ATOM 3203 C CA . ALA A 1 414 ? -36.980 -10.030 49.782 1.00 29.62 414 ALA A CA 1
ATOM 3204 C C . ALA A 1 414 ? -37.271 -11.040 50.912 1.00 29.62 414 ALA A C 1
ATOM 3206 O O . ALA A 1 414 ? -37.394 -10.660 52.075 1.00 29.62 414 ALA A O 1
ATOM 3207 N N . ALA A 1 415 ? -37.272 -12.333 50.568 1.00 27.20 415 ALA A N 1
ATOM 3208 C CA . ALA A 1 415 ? -37.052 -13.459 51.481 1.00 27.20 415 ALA A CA 1
ATOM 3209 C C . ALA A 1 415 ? -36.559 -14.692 50.693 1.00 27.20 415 ALA A C 1
ATOM 3211 O O . ALA A 1 415 ? -36.938 -14.890 49.540 1.00 27.20 415 ALA A O 1
ATOM 3212 N N . GLU A 1 416 ? -35.714 -15.523 51.303 1.00 31.97 416 GLU A N 1
ATOM 3213 C CA . GLU A 1 416 ? -35.095 -16.689 50.656 1.00 31.97 416 GLU A CA 1
ATOM 3214 C C . GLU A 1 416 ? -35.989 -17.942 50.684 1.00 31.97 416 GLU A C 1
ATOM 3216 O O . GLU A 1 416 ? -36.616 -18.227 51.710 1.00 31.97 416 GLU A O 1
ATOM 3221 N N . LYS A 1 417 ? -35.919 -18.777 49.630 1.00 28.55 417 LYS A N 1
ATOM 3222 C CA . LYS A 1 417 ? -35.703 -20.239 49.758 1.00 28.55 417 LYS A CA 1
ATOM 3223 C C . LYS A 1 417 ? -35.435 -20.945 48.425 1.00 28.55 417 LYS A C 1
ATOM 3225 O O . LYS A 1 417 ? -35.874 -20.515 47.366 1.00 28.55 417 LYS A O 1
ATOM 3230 N N . SER A 1 418 ? -34.696 -22.048 48.518 1.00 27.00 418 SER A N 1
ATOM 3231 C CA . SER A 1 418 ? -34.314 -22.936 47.412 1.00 27.00 418 SER A CA 1
ATOM 3232 C C . SER A 1 418 ? -35.380 -24.006 47.152 1.00 27.00 418 SER A C 1
ATOM 3234 O O . SER A 1 418 ? -35.877 -24.583 48.117 1.00 27.00 418 SER A O 1
ATOM 3236 N N . GLU A 1 419 ? -35.672 -24.321 45.882 1.00 28.19 419 GLU A N 1
ATOM 3237 C CA . GLU A 1 419 ? -35.328 -25.633 45.290 1.00 28.19 419 GLU A CA 1
ATOM 3238 C C . GLU A 1 419 ? -35.748 -25.799 43.806 1.00 28.19 419 GLU A C 1
ATOM 3240 O O . GLU A 1 419 ? -36.763 -25.276 43.364 1.00 28.19 419 GLU A O 1
ATOM 3245 N N . LYS A 1 420 ? -34.985 -26.643 43.087 1.00 28.17 420 LYS A N 1
ATOM 3246 C CA . LYS A 1 420 ? -35.378 -27.481 41.924 1.00 28.17 420 LYS A CA 1
ATOM 3247 C C . LYS A 1 420 ? -35.955 -26.802 40.665 1.00 28.17 420 LYS A C 1
ATOM 3249 O O . LYS A 1 420 ? -37.161 -26.673 40.488 1.00 28.17 420 LYS A O 1
ATOM 3254 N N . ILE A 1 421 ? -35.071 -26.587 39.684 1.00 30.52 421 ILE A N 1
ATOM 3255 C CA . ILE A 1 421 ? -35.421 -26.466 38.257 1.00 30.52 421 ILE A CA 1
ATOM 3256 C C . ILE A 1 421 ? -35.375 -27.863 37.607 1.00 30.52 421 ILE A C 1
ATOM 3258 O O . ILE A 1 421 ? -34.408 -28.602 37.796 1.00 30.52 421 ILE A O 1
ATOM 3262 N N . ALA A 1 422 ? -36.408 -28.224 36.838 1.00 31.48 422 ALA A N 1
ATOM 3263 C CA . ALA A 1 422 ? -36.438 -29.427 35.996 1.00 31.48 422 ALA A CA 1
ATOM 3264 C C . ALA A 1 422 ? -35.778 -29.153 34.620 1.00 31.48 422 ALA A C 1
ATOM 3266 O O . ALA A 1 422 ? -35.766 -28.003 34.180 1.00 31.48 422 ALA A O 1
ATOM 3267 N N . PRO A 1 423 ? -35.191 -30.160 33.943 1.00 35.22 423 PRO A N 1
ATOM 3268 C CA . PRO A 1 423 ? -34.219 -29.916 32.877 1.00 35.22 423 PRO A CA 1
ATOM 3269 C C . PRO A 1 423 ? -34.828 -29.349 31.588 1.00 35.22 423 PRO A C 1
ATOM 3271 O O . PRO A 1 423 ? -35.889 -29.776 31.134 1.00 35.22 423 PRO A O 1
ATOM 3274 N N . ALA A 1 424 ? -34.084 -28.438 30.956 1.00 34.12 424 ALA A N 1
ATOM 3275 C CA . ALA A 1 424 ? -34.328 -28.017 29.582 1.00 34.12 424 ALA A CA 1
ATOM 3276 C C . ALA A 1 424 ? -34.076 -29.170 28.590 1.00 34.12 424 ALA A C 1
ATOM 3278 O O . ALA A 1 424 ? -33.323 -30.106 28.875 1.00 34.12 424 ALA A O 1
ATOM 3279 N N . ALA A 1 425 ? -34.694 -29.087 27.408 1.00 37.28 425 ALA A N 1
ATOM 3280 C CA . ALA A 1 425 ? -34.479 -30.042 26.323 1.00 37.28 425 ALA A CA 1
ATOM 3281 C C . ALA A 1 425 ? -32.993 -30.088 25.896 1.00 37.28 425 ALA A C 1
ATOM 3283 O O . ALA A 1 425 ? -32.308 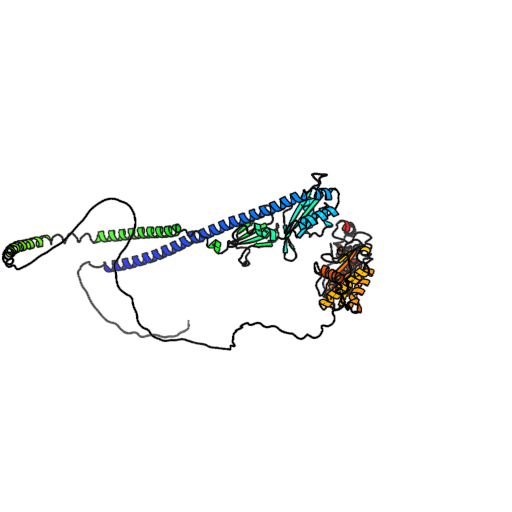-29.063 25.971 1.00 37.28 425 ALA A O 1
ATOM 3284 N N . PRO A 1 426 ? -32.476 -31.250 25.447 1.00 36.84 426 PRO A N 1
ATOM 3285 C CA . PRO A 1 426 ? -31.068 -31.388 25.097 1.00 36.84 426 PRO A CA 1
ATOM 3286 C C . PRO A 1 426 ? -30.697 -30.465 23.934 1.00 36.84 426 PRO A C 1
ATOM 3288 O O . PRO A 1 426 ? -31.331 -30.489 22.878 1.00 36.84 426 PRO A O 1
ATOM 3291 N N . ALA A 1 427 ? -29.638 -29.677 24.124 1.00 40.59 427 ALA A N 1
ATOM 3292 C CA . ALA A 1 427 ? -29.020 -28.929 23.039 1.00 40.59 427 ALA A CA 1
ATOM 3293 C C . ALA A 1 427 ? -28.543 -29.893 21.938 1.00 40.59 427 ALA A C 1
ATOM 3295 O O . ALA A 1 427 ? -28.094 -31.007 22.226 1.00 40.59 427 ALA A O 1
ATOM 3296 N N . ALA A 1 428 ? -28.620 -29.454 20.680 1.00 39.75 428 ALA A N 1
ATOM 3297 C CA . ALA A 1 428 ? -28.042 -30.200 19.567 1.00 39.75 428 ALA A CA 1
ATOM 3298 C C . ALA A 1 428 ? -26.536 -30.437 19.819 1.00 39.75 428 ALA A C 1
ATOM 3300 O O . ALA A 1 428 ? -25.871 -29.551 20.366 1.00 39.75 428 ALA A O 1
ATOM 3301 N N . PRO A 1 429 ? -25.986 -31.610 19.452 1.00 36.34 429 PRO A N 1
ATOM 3302 C CA . PRO A 1 429 ? -24.585 -31.915 19.707 1.00 36.34 429 PRO A CA 1
ATOM 3303 C C . PRO A 1 429 ? -23.687 -30.893 19.008 1.00 36.34 429 PRO A C 1
ATOM 3305 O O . PRO A 1 429 ? -23.844 -30.633 17.813 1.00 36.34 429 PRO A O 1
ATOM 3308 N N . ALA A 1 430 ? -22.740 -30.324 19.756 1.00 37.34 430 ALA A N 1
ATOM 3309 C CA . ALA A 1 430 ? -21.741 -29.428 19.191 1.00 37.34 430 ALA A CA 1
ATOM 3310 C C . ALA A 1 430 ? -20.970 -30.149 18.065 1.00 37.34 430 ALA A C 1
ATOM 3312 O O . ALA A 1 430 ? -20.632 -31.329 18.225 1.00 37.34 430 ALA A O 1
ATOM 3313 N N . PRO A 1 431 ? -20.688 -29.480 16.931 1.00 41.91 431 PRO A N 1
ATOM 3314 C CA . PRO A 1 431 ? -19.903 -30.083 15.863 1.00 41.91 431 PRO A CA 1
ATOM 3315 C C . PRO A 1 431 ? -18.517 -30.467 16.392 1.00 41.91 431 PRO A C 1
ATOM 3317 O O . PRO A 1 431 ? -17.922 -29.739 17.189 1.00 41.91 431 PRO A O 1
ATOM 3320 N N . ALA A 1 432 ? -18.013 -31.622 15.953 1.00 40.28 432 ALA A N 1
ATOM 3321 C CA . ALA A 1 432 ? -16.724 -32.141 16.398 1.00 40.28 432 ALA A CA 1
ATOM 3322 C C . ALA A 1 432 ? -15.600 -31.115 16.175 1.00 40.28 432 ALA A C 1
ATOM 3324 O O . ALA A 1 432 ? -15.586 -30.410 15.164 1.00 40.28 432 ALA A O 1
ATOM 3325 N N . SER A 1 433 ? -14.653 -31.057 17.115 1.00 42.62 433 SER A N 1
ATOM 3326 C CA . SER A 1 433 ? -13.536 -30.110 17.105 1.00 42.62 433 SER A CA 1
ATOM 3327 C C . SER A 1 433 ? -12.716 -30.232 15.819 1.00 42.62 433 SER A C 1
ATOM 3329 O O . SER A 1 433 ? -11.903 -31.149 15.671 1.00 42.62 433 SER A O 1
ATOM 3331 N N . ARG A 1 434 ? -12.925 -29.295 14.891 1.00 57.50 434 ARG A N 1
ATOM 3332 C CA . ARG A 1 434 ? -12.125 -29.158 13.674 1.00 57.50 434 ARG A CA 1
ATOM 3333 C C . ARG A 1 434 ? -10.718 -28.737 14.079 1.00 57.50 434 ARG A C 1
ATOM 3335 O O . ARG A 1 434 ? -10.528 -27.647 14.605 1.00 57.50 434 ARG A O 1
ATOM 3342 N N . GLN A 1 435 ? -9.743 -29.615 13.868 1.00 71.31 435 GLN A N 1
ATOM 3343 C CA . GLN A 1 435 ? -8.339 -29.262 14.048 1.00 71.31 435 GLN A CA 1
ATOM 3344 C C . GLN A 1 435 ? -7.936 -28.315 12.912 1.00 71.31 435 GLN A C 1
ATOM 3346 O O . GLN A 1 435 ? -8.078 -28.667 11.741 1.00 71.31 435 GLN A O 1
ATOM 3351 N N . GLY A 1 436 ? -7.495 -27.107 13.262 1.00 78.00 436 GLY A N 1
ATOM 3352 C CA . GLY A 1 436 ? -6.969 -26.143 12.298 1.00 78.00 436 GLY A CA 1
ATOM 3353 C C . GLY A 1 436 ? -5.581 -26.524 11.779 1.00 78.00 436 GLY A C 1
ATOM 3354 O O . GLY A 1 436 ? -4.927 -27.438 12.289 1.00 78.00 436 GLY A O 1
ATOM 3355 N N . ARG A 1 437 ? -5.131 -25.813 10.744 1.00 91.31 437 ARG A N 1
ATOM 3356 C CA . ARG A 1 437 ? -3.835 -26.020 10.085 1.00 91.31 437 ARG A CA 1
ATOM 3357 C C . ARG A 1 437 ? -2.830 -24.978 10.576 1.00 91.31 437 ARG A C 1
ATOM 3359 O O . ARG A 1 437 ? -3.140 -23.793 10.614 1.00 91.31 437 ARG A O 1
ATOM 3366 N N . SER A 1 438 ? -1.608 -25.406 10.889 1.00 90.88 438 SER A N 1
ATOM 3367 C CA . SER A 1 438 ? -0.485 -24.474 11.040 1.00 90.88 438 SER A CA 1
ATOM 3368 C C . SER A 1 438 ? -0.037 -23.995 9.657 1.00 90.88 438 SER A C 1
ATOM 3370 O O . SER A 1 438 ? 0.179 -24.807 8.759 1.00 90.88 438 SER A O 1
ATOM 3372 N N . ILE A 1 439 ? 0.081 -22.680 9.497 1.00 93.81 439 ILE A N 1
ATOM 3373 C CA . ILE A 1 439 ? 0.568 -21.999 8.295 1.00 93.81 439 ILE A CA 1
ATOM 3374 C C . ILE A 1 439 ? 1.675 -21.025 8.716 1.00 93.81 439 ILE A C 1
ATOM 3376 O O . ILE A 1 439 ? 1.712 -20.604 9.874 1.00 93.81 439 ILE A O 1
ATOM 3380 N N . ASN A 1 440 ? 2.602 -20.682 7.818 1.00 90.50 440 ASN A N 1
ATOM 3381 C CA . ASN A 1 440 ? 3.676 -19.747 8.157 1.00 90.50 440 ASN A CA 1
ATOM 3382 C C . ASN A 1 440 ? 3.080 -18.371 8.538 1.00 90.50 440 ASN A C 1
ATOM 3384 O O . ASN A 1 440 ? 2.395 -17.779 7.705 1.00 90.50 440 ASN A O 1
ATOM 3388 N N . PRO A 1 441 ? 3.335 -17.818 9.741 1.00 90.38 441 PRO A N 1
ATOM 3389 C CA . PRO A 1 441 ? 2.839 -16.492 10.099 1.00 90.38 441 PRO A CA 1
ATOM 3390 C C . PRO A 1 441 ? 3.439 -15.373 9.236 1.00 90.38 441 PRO A C 1
ATOM 3392 O O . PRO A 1 441 ? 2.759 -14.382 8.993 1.00 90.38 441 PRO A O 1
ATOM 3395 N N . THR A 1 442 ? 4.677 -15.513 8.739 1.00 90.31 442 THR A N 1
ATOM 3396 C CA . THR A 1 442 ? 5.412 -14.390 8.120 1.00 90.31 442 THR A CA 1
ATOM 3397 C C . THR A 1 442 ? 4.931 -13.995 6.724 1.00 90.31 442 THR A C 1
ATOM 3399 O O . THR A 1 442 ? 5.340 -12.950 6.225 1.00 90.31 442 THR A O 1
ATOM 3402 N N . ILE A 1 443 ? 4.052 -14.784 6.092 1.00 93.12 443 ILE A N 1
ATOM 3403 C CA . ILE A 1 443 ? 3.411 -14.375 4.832 1.00 93.12 443 ILE A CA 1
ATOM 3404 C C . ILE A 1 443 ? 2.230 -13.426 5.055 1.00 93.12 443 ILE A C 1
ATOM 3406 O O . ILE A 1 443 ? 1.850 -12.743 4.114 1.00 93.12 443 ILE A O 1
ATOM 3410 N N . PHE A 1 444 ? 1.651 -13.358 6.258 1.00 95.06 444 PHE A N 1
ATOM 3411 C CA . PHE A 1 444 ? 0.503 -12.499 6.571 1.00 95.06 444 PHE A CA 1
ATOM 3412 C C . PHE A 1 444 ? 0.998 -11.114 7.004 1.00 95.06 444 PHE A C 1
ATOM 3414 O O . PHE A 1 444 ? 1.342 -10.917 8.171 1.00 95.06 444 PHE A O 1
ATOM 3421 N N . ARG A 1 445 ? 1.068 -10.176 6.051 1.00 86.81 445 ARG A N 1
ATOM 3422 C CA . ARG A 1 445 ? 1.583 -8.810 6.239 1.00 86.81 445 ARG A CA 1
ATOM 3423 C C . ARG A 1 445 ? 0.448 -7.841 6.599 1.00 86.81 445 ARG A C 1
ATOM 3425 O O . ARG A 1 445 ? -0.685 -8.256 6.837 1.00 86.81 445 ARG A O 1
ATOM 3432 N N . ASP A 1 446 ? 0.753 -6.544 6.641 1.00 79.06 446 ASP A N 1
ATOM 3433 C CA . ASP A 1 446 ? -0.242 -5.503 6.920 1.00 79.06 446 ASP A CA 1
ATOM 3434 C C . ASP A 1 446 ? -1.259 -5.323 5.783 1.00 79.06 446 ASP A C 1
ATOM 3436 O O . ASP A 1 446 ? -2.449 -5.235 6.051 1.00 79.06 446 ASP A O 1
ATOM 3440 N N . TYR A 1 447 ? -0.839 -5.274 4.517 1.00 78.94 447 TYR A N 1
ATOM 3441 C CA . TYR A 1 447 ? -1.743 -4.921 3.403 1.00 78.94 447 TYR A CA 1
ATOM 3442 C C . TYR A 1 447 ? -2.124 -6.102 2.500 1.00 78.94 447 TYR A C 1
ATOM 3444 O O . TYR A 1 447 ? -3.041 -5.993 1.689 1.00 78.94 447 TYR A O 1
ATOM 3452 N N . ASP A 1 448 ? -1.405 -7.217 2.606 1.00 89.44 448 ASP A N 1
ATOM 3453 C CA . ASP A 1 448 ? -1.584 -8.399 1.771 1.00 89.44 448 ASP A CA 1
ATOM 3454 C C . ASP A 1 448 ? -1.048 -9.666 2.455 1.00 89.44 448 ASP A C 1
ATOM 3456 O O . ASP A 1 448 ? -0.506 -9.644 3.565 1.00 89.44 448 ASP A O 1
ATOM 3460 N N . ILE A 1 449 ? -1.213 -10.798 1.775 1.00 95.75 449 ILE A N 1
ATOM 3461 C CA . ILE A 1 449 ? -0.469 -12.020 2.076 1.00 95.75 449 ILE A CA 1
ATOM 3462 C C . ILE A 1 449 ? 0.618 -12.153 1.004 1.00 95.75 449 ILE A C 1
ATOM 3464 O O . ILE A 1 449 ? 0.262 -12.249 -0.165 1.00 95.75 449 ILE A O 1
ATOM 3468 N N . ARG A 1 450 ? 1.915 -12.173 1.343 1.00 95.38 450 ARG A N 1
ATOM 3469 C CA . ARG A 1 450 ? 3.008 -12.190 0.344 1.00 95.38 450 ARG A CA 1
ATOM 3470 C C . ARG A 1 450 ? 4.285 -12.887 0.826 1.00 95.38 450 ARG A C 1
ATOM 3472 O O . ARG A 1 450 ? 4.817 -12.568 1.894 1.00 95.38 450 ARG A O 1
ATOM 3479 N N . GLY A 1 451 ? 4.839 -13.769 -0.006 1.00 94.19 451 GLY A N 1
ATOM 3480 C CA . GLY A 1 451 ? 6.153 -14.386 0.192 1.00 94.19 451 GLY A CA 1
ATOM 3481 C C . GLY A 1 451 ? 6.490 -15.458 -0.848 1.00 94.19 451 GLY A C 1
ATOM 3482 O O . GLY A 1 451 ? 5.741 -15.681 -1.799 1.00 94.19 451 GLY A O 1
ATOM 3483 N N . ASN A 1 452 ? 7.622 -16.136 -0.649 1.00 96.69 452 ASN A N 1
ATOM 3484 C CA . ASN A 1 452 ? 8.169 -17.076 -1.626 1.00 96.69 452 ASN A CA 1
ATOM 3485 C C . ASN A 1 452 ? 7.173 -18.176 -2.018 1.00 96.69 452 ASN A C 1
ATOM 3487 O O . ASN A 1 452 ? 6.715 -18.953 -1.174 1.00 96.69 452 ASN A O 1
ATOM 3491 N N . ALA A 1 453 ? 6.883 -18.255 -3.315 1.00 95.25 453 ALA A N 1
ATOM 3492 C CA . ALA A 1 453 ? 5.804 -19.052 -3.868 1.00 95.25 453 ALA A CA 1
ATOM 3493 C C . ALA A 1 453 ? 5.939 -20.537 -3.518 1.00 95.25 453 ALA A C 1
ATOM 3495 O O . ALA A 1 453 ? 4.979 -21.148 -3.055 1.00 95.25 453 ALA A O 1
ATOM 3496 N N . ASP A 1 454 ? 7.122 -21.123 -3.702 1.00 91.12 454 ASP A N 1
ATOM 3497 C CA . ASP A 1 454 ? 7.316 -22.570 -3.556 1.00 91.12 454 ASP A CA 1
ATOM 3498 C C . ASP A 1 454 ? 7.765 -22.990 -2.146 1.00 91.12 454 ASP A C 1
ATOM 3500 O O . ASP A 1 454 ? 7.588 -24.149 -1.772 1.00 91.12 454 ASP A O 1
ATOM 3504 N N . ARG A 1 455 ? 8.304 -22.065 -1.333 1.00 90.38 455 ARG A N 1
ATOM 3505 C CA . ARG A 1 455 ? 8.681 -22.335 0.070 1.00 90.38 455 ARG A CA 1
ATOM 3506 C C . ARG A 1 455 ? 7.571 -22.041 1.077 1.00 90.38 455 ARG A C 1
ATOM 3508 O O . ARG A 1 455 ? 7.526 -22.704 2.109 1.00 90.38 455 ARG A O 1
ATOM 3515 N N . PHE A 1 456 ? 6.724 -21.041 0.818 1.00 92.00 456 PHE A N 1
ATOM 3516 C CA . PHE A 1 456 ? 5.754 -20.529 1.798 1.00 92.00 456 PHE A CA 1
ATOM 3517 C C . PHE A 1 456 ? 4.306 -20.440 1.287 1.00 92.00 456 PHE A C 1
ATOM 3519 O O . PHE A 1 456 ? 3.406 -20.293 2.111 1.00 92.00 456 PHE A O 1
ATOM 3526 N N . ILE A 1 457 ? 4.057 -20.552 -0.026 1.00 96.31 457 ILE A N 1
ATOM 3527 C CA . ILE A 1 457 ? 2.704 -20.579 -0.618 1.00 96.31 457 ILE A CA 1
ATOM 3528 C C . ILE A 1 457 ? 2.505 -21.896 -1.392 1.00 96.31 457 ILE A C 1
ATOM 3530 O O . ILE A 1 457 ? 2.280 -21.951 -2.611 1.00 96.31 457 ILE A O 1
ATOM 3534 N N . GLY A 1 458 ? 2.622 -23.004 -0.655 1.00 95.81 458 GLY A N 1
ATOM 3535 C CA . GLY A 1 458 ? 2.375 -24.346 -1.168 1.00 95.81 458 GLY A CA 1
ATOM 3536 C C . GLY A 1 458 ? 0.934 -24.530 -1.655 1.00 95.81 458 GLY A C 1
ATOM 3537 O O . GLY A 1 458 ? 0.046 -23.722 -1.384 1.00 95.81 458 GLY A O 1
ATOM 3538 N N . ASN A 1 459 ? 0.685 -25.616 -2.390 1.00 98.06 459 ASN A N 1
ATOM 3539 C CA . ASN A 1 459 ? -0.641 -25.916 -2.948 1.00 98.06 459 ASN A CA 1
ATOM 3540 C C . ASN A 1 459 ? -1.724 -25.983 -1.858 1.00 98.06 459 ASN A C 1
ATOM 3542 O O . ASN A 1 459 ? -2.789 -25.385 -1.998 1.00 98.06 459 ASN A O 1
ATOM 3546 N N . ASP A 1 460 ? -1.423 -26.658 -0.750 1.00 97.06 460 ASP A N 1
ATOM 3547 C CA . ASP A 1 460 ? -2.291 -26.718 0.423 1.00 97.06 460 ASP A CA 1
ATOM 3548 C C . ASP A 1 460 ? -2.502 -25.351 1.093 1.00 97.06 460 ASP A C 1
ATOM 3550 O O . ASP A 1 460 ? -3.564 -25.105 1.660 1.00 97.06 460 ASP A O 1
ATOM 3554 N N . ASP A 1 461 ? -1.492 -24.478 1.082 1.00 97.81 461 ASP A N 1
ATOM 3555 C CA . ASP A 1 461 ? -1.533 -23.190 1.778 1.00 97.81 461 ASP A CA 1
ATOM 3556 C C . ASP A 1 461 ? -2.386 -22.193 0.993 1.00 97.81 461 ASP A C 1
ATOM 3558 O O . ASP A 1 461 ? -3.268 -21.558 1.563 1.00 97.81 461 ASP A O 1
ATOM 3562 N N . ALA A 1 462 ? -2.227 -22.153 -0.335 1.00 98.50 462 ALA A N 1
ATOM 3563 C CA . ALA A 1 462 ? -3.134 -21.443 -1.235 1.00 98.50 462 ALA A CA 1
ATOM 3564 C C . ALA A 1 462 ? -4.582 -21.959 -1.112 1.00 98.50 462 ALA A C 1
ATOM 3566 O O . ALA A 1 462 ? -5.522 -21.165 -1.067 1.00 98.50 462 ALA A O 1
ATOM 3567 N N . TYR A 1 463 ? -4.771 -23.279 -0.987 1.00 98.69 463 TYR A N 1
ATOM 3568 C CA . TYR A 1 463 ? -6.083 -23.883 -0.739 1.00 98.69 463 TYR A CA 1
ATOM 3569 C C . TYR A 1 463 ? -6.671 -23.469 0.622 1.00 98.69 463 TYR A C 1
ATOM 3571 O O . TYR A 1 463 ? -7.831 -23.063 0.687 1.00 98.69 463 TYR A O 1
ATOM 3579 N N . ALA A 1 464 ? -5.883 -23.501 1.700 1.00 98.38 464 ALA A N 1
ATOM 3580 C CA . ALA A 1 464 ? -6.314 -23.093 3.039 1.00 98.38 464 ALA A CA 1
ATOM 3581 C C . ALA A 1 464 ? -6.631 -21.587 3.127 1.00 98.38 464 ALA A C 1
ATOM 3583 O O . ALA A 1 464 ? -7.614 -21.198 3.758 1.00 98.38 464 ALA A O 1
ATOM 3584 N N . ILE A 1 465 ? -5.853 -20.743 2.442 1.00 98.62 465 ILE A N 1
ATOM 3585 C CA . ILE A 1 465 ? -6.125 -19.307 2.286 1.00 98.62 465 ILE A CA 1
ATOM 3586 C C . ILE A 1 465 ? -7.442 -19.097 1.527 1.00 98.62 465 ILE A C 1
ATOM 3588 O O . ILE A 1 465 ? -8.298 -18.348 1.995 1.00 98.62 465 ILE A O 1
ATOM 3592 N N . GLY A 1 466 ? -7.671 -19.824 0.427 1.00 98.69 466 GLY A N 1
ATOM 3593 C CA . GLY A 1 466 ? -8.945 -19.793 -0.300 1.00 98.69 466 GLY A CA 1
ATOM 3594 C C . GLY A 1 466 ? -10.137 -20.220 0.559 1.00 98.69 466 GLY A C 1
ATOM 3595 O O . GLY A 1 466 ? -11.180 -19.566 0.547 1.00 98.69 466 GLY A O 1
ATOM 3596 N N . GLN A 1 467 ? -9.966 -21.262 1.376 1.00 98.69 467 GLN A N 1
ATOM 3597 C CA . GLN A 1 467 ? -10.967 -21.684 2.354 1.00 98.69 467 GLN A CA 1
ATOM 3598 C C . GLN A 1 467 ? -11.265 -20.599 3.397 1.00 98.69 467 GLN A C 1
ATOM 3600 O O . GLN A 1 467 ? -12.429 -20.359 3.720 1.00 98.69 467 GLN A O 1
ATOM 3605 N N . ALA A 1 468 ? -10.249 -19.917 3.925 1.00 98.50 468 ALA A N 1
ATOM 3606 C CA . ALA A 1 468 ? -10.444 -18.853 4.905 1.00 98.50 468 ALA A CA 1
ATOM 3607 C C . ALA A 1 468 ? -11.118 -17.611 4.297 1.00 98.50 468 ALA A C 1
ATOM 3609 O O . ALA A 1 468 ? -12.066 -17.095 4.890 1.00 98.50 468 ALA A O 1
ATOM 3610 N N . ILE A 1 469 ? -10.714 -17.194 3.091 1.00 98.62 469 ILE A N 1
ATOM 3611 C CA . ILE A 1 469 ? -11.324 -16.078 2.348 1.00 98.62 469 ILE A CA 1
ATOM 3612 C C . ILE A 1 469 ? -12.793 -16.376 2.022 1.00 98.62 469 ILE A C 1
ATOM 3614 O O . ILE A 1 469 ? -13.665 -15.571 2.345 1.00 98.62 469 ILE A O 1
ATOM 3618 N N . GLY A 1 470 ? -13.101 -17.556 1.469 1.00 98.44 470 GLY A N 1
ATOM 3619 C CA . GLY A 1 470 ? -14.484 -17.957 1.191 1.00 98.44 470 GLY A CA 1
ATOM 3620 C C . GLY A 1 470 ? -15.346 -18.085 2.457 1.00 98.44 470 GLY A C 1
ATOM 3621 O O . GLY A 1 470 ? -16.555 -17.877 2.413 1.00 98.44 470 GLY A O 1
ATOM 3622 N N . SER A 1 471 ? -14.743 -18.390 3.609 1.00 98.50 471 SER A N 1
ATOM 3623 C CA . SER A 1 471 ? -15.451 -18.434 4.898 1.00 98.50 471 SER A CA 1
ATOM 3624 C C . SER A 1 471 ? -15.713 -17.039 5.470 1.00 98.50 471 SER A C 1
ATOM 3626 O O . SER A 1 471 ? -16.756 -16.809 6.083 1.00 98.50 471 SER A O 1
ATOM 3628 N N . GLU A 1 472 ? -14.791 -16.098 5.253 1.00 98.06 472 GLU A N 1
ATOM 3629 C CA . GLU A 1 472 ? -14.961 -14.691 5.612 1.00 98.06 472 GLU A CA 1
ATOM 3630 C C . GLU A 1 472 ? -16.048 -14.032 4.750 1.00 98.06 472 GLU A C 1
ATOM 3632 O O . GLU A 1 472 ? -16.992 -13.467 5.303 1.00 98.06 472 GLU A O 1
ATOM 3637 N N . ALA A 1 473 ? -15.994 -14.207 3.425 1.00 97.69 473 ALA A N 1
ATOM 3638 C CA . ALA A 1 473 ? -16.998 -13.719 2.475 1.00 97.69 473 ALA A CA 1
ATOM 3639 C C . ALA A 1 473 ? -18.421 -14.192 2.825 1.00 97.69 473 ALA A C 1
ATOM 3641 O O . ALA A 1 473 ? -19.310 -13.362 3.035 1.00 97.69 473 ALA A O 1
ATOM 3642 N N . LEU A 1 474 ? -18.618 -15.504 3.024 1.00 97.75 474 LEU A N 1
ATOM 3643 C CA . LEU A 1 474 ? -19.911 -16.063 3.445 1.00 97.75 474 LEU A CA 1
ATOM 3644 C C . LEU A 1 474 ? -20.396 -15.491 4.783 1.00 97.75 474 LEU A C 1
ATOM 3646 O O . LEU A 1 474 ? -21.599 -15.307 4.964 1.00 97.75 474 LEU A O 1
ATOM 3650 N N . SER A 1 475 ? -19.489 -15.183 5.718 1.00 96.62 475 SER A N 1
ATOM 3651 C CA . SER A 1 475 ? -19.861 -14.582 7.007 1.00 96.62 475 SER A CA 1
ATOM 3652 C C . SER A 1 475 ? -20.252 -13.101 6.920 1.00 96.62 475 SER A C 1
ATOM 3654 O O . SER A 1 475 ? -20.974 -12.623 7.793 1.00 96.62 475 SER A O 1
ATOM 3656 N N . LYS A 1 476 ? -19.855 -12.397 5.848 1.00 95.44 476 LYS A N 1
ATOM 3657 C CA . LYS A 1 476 ? -20.366 -11.059 5.496 1.00 95.44 476 LYS A CA 1
ATOM 3658 C C . LYS A 1 476 ? -21.594 -11.101 4.567 1.00 95.44 476 LYS A C 1
ATOM 3660 O O . LYS A 1 476 ? -22.202 -10.066 4.319 1.00 95.44 476 LYS A O 1
ATOM 3665 N N . GLY A 1 477 ? -21.988 -12.287 4.094 1.00 95.00 477 GLY A N 1
ATOM 3666 C CA . GLY A 1 477 ? -23.158 -12.514 3.236 1.00 95.00 477 GLY A CA 1
ATOM 3667 C C . GLY A 1 477 ? -22.867 -12.576 1.732 1.00 95.00 477 GLY A C 1
ATOM 3668 O O . GLY A 1 477 ? -23.785 -12.851 0.957 1.00 95.00 477 GLY A O 1
ATOM 3669 N N . GLU A 1 478 ? -21.616 -12.377 1.311 1.00 95.56 478 GLU A N 1
ATOM 3670 C CA . GLU A 1 478 ? -21.208 -12.523 -0.087 1.00 95.56 478 GLU A CA 1
ATOM 3671 C C . GLU A 1 478 ? -21.104 -14.007 -0.470 1.00 95.56 478 GLU A C 1
ATOM 3673 O O . GLU A 1 478 ? -20.701 -14.852 0.331 1.00 95.56 478 GLU A O 1
ATOM 3678 N N . LYS A 1 479 ? -21.489 -14.336 -1.707 1.00 96.44 479 LYS A N 1
ATOM 3679 C CA . LYS A 1 479 ? -21.519 -15.717 -2.222 1.00 96.44 479 LYS A CA 1
ATOM 3680 C C . LYS A 1 479 ? -20.652 -15.944 -3.451 1.00 96.44 479 LYS A C 1
ATOM 3682 O O . LYS A 1 479 ? -20.412 -17.097 -3.782 1.00 96.44 479 LYS A O 1
ATOM 3687 N N . VAL A 1 480 ? -20.212 -14.879 -4.111 1.00 98.12 480 VAL A N 1
ATOM 3688 C CA . VAL A 1 480 ? -19.396 -14.906 -5.328 1.00 98.12 480 VAL A CA 1
ATOM 3689 C C . VAL A 1 480 ? -18.081 -14.198 -5.013 1.00 98.12 480 VAL A C 1
ATOM 3691 O O . VAL A 1 480 ? -18.080 -13.251 -4.232 1.00 98.12 480 VAL A O 1
ATOM 3694 N N . ILE A 1 481 ? -16.966 -14.660 -5.578 1.00 98.56 481 ILE A N 1
ATOM 3695 C CA . ILE A 1 481 ? -15.664 -13.989 -5.471 1.00 98.56 481 ILE A CA 1
ATOM 3696 C C . ILE A 1 481 ? -15.006 -13.966 -6.855 1.00 98.56 481 ILE A C 1
ATOM 3698 O O . ILE A 1 481 ? -14.837 -15.017 -7.478 1.00 98.56 481 ILE A O 1
ATOM 3702 N N . ALA A 1 482 ? -14.615 -12.782 -7.330 1.00 98.62 482 ALA A N 1
ATOM 3703 C CA . ALA A 1 482 ? -13.800 -12.647 -8.537 1.00 98.62 482 ALA A CA 1
ATOM 3704 C C . ALA A 1 482 ? -12.353 -13.080 -8.245 1.00 98.62 482 ALA A C 1
ATOM 3706 O O . ALA A 1 482 ? -11.800 -12.710 -7.211 1.00 98.62 482 ALA A O 1
ATOM 3707 N N . VAL A 1 483 ? -11.709 -13.847 -9.126 1.00 98.75 483 VAL A N 1
ATOM 3708 C CA . VAL A 1 483 ? -10.319 -14.286 -8.908 1.00 98.75 483 VAL A CA 1
ATOM 3709 C C . VAL A 1 483 ? -9.454 -14.007 -10.134 1.00 98.75 483 VAL A C 1
ATOM 3711 O O . VAL A 1 483 ? -9.629 -14.618 -11.187 1.00 98.75 483 VAL A O 1
ATOM 3714 N N . GLY A 1 484 ? -8.504 -13.086 -9.976 1.00 98.56 484 GLY A N 1
ATOM 3715 C CA . GLY A 1 484 ? -7.500 -12.720 -10.977 1.00 98.56 484 GLY A CA 1
ATOM 3716 C C . GLY A 1 484 ? -6.094 -13.195 -10.607 1.00 98.56 484 GLY A C 1
ATOM 3717 O O . GLY A 1 484 ? -5.861 -13.733 -9.522 1.00 98.56 484 GLY A O 1
ATOM 3718 N N . GLY A 1 485 ? -5.140 -12.988 -11.511 1.00 98.50 485 GLY A N 1
ATOM 3719 C CA . GLY A 1 485 ? -3.723 -13.212 -11.236 1.00 98.50 485 GLY A CA 1
ATOM 3720 C C . GLY A 1 485 ? -2.803 -12.520 -12.240 1.00 98.50 485 GLY A C 1
ATOM 3721 O O . GLY A 1 485 ? -3.217 -12.226 -13.363 1.00 98.50 485 GLY A O 1
ATOM 3722 N N . ASP A 1 486 ? -1.569 -12.262 -11.816 1.00 98.25 486 ASP A N 1
ATOM 3723 C CA . ASP A 1 486 ? -0.538 -11.578 -12.600 1.00 98.25 486 ASP A CA 1
ATOM 3724 C C . ASP A 1 486 ? 0.191 -12.491 -13.624 1.00 98.25 486 ASP A C 1
ATOM 3726 O O . ASP A 1 486 ? -0.267 -13.577 -14.005 1.00 98.25 486 ASP A O 1
ATOM 3730 N N . GLY A 1 487 ? 1.341 -12.021 -14.119 1.00 97.38 487 GLY A N 1
ATOM 3731 C CA . GLY A 1 487 ? 2.165 -12.711 -15.111 1.00 97.38 487 GLY A CA 1
ATOM 3732 C C . GLY A 1 487 ? 3.052 -13.841 -14.569 1.00 97.38 487 GLY A C 1
ATOM 3733 O O . GLY A 1 487 ? 3.575 -14.607 -15.382 1.00 97.38 487 GLY A O 1
ATOM 3734 N N . ARG A 1 488 ? 3.225 -13.971 -13.243 1.00 98.31 488 ARG A N 1
ATOM 3735 C CA . ARG A 1 488 ? 4.263 -14.813 -12.617 1.00 98.31 488 ARG A CA 1
ATOM 3736 C C . ARG A 1 488 ? 4.101 -16.295 -12.938 1.00 98.31 488 ARG A C 1
ATOM 3738 O O . ARG A 1 488 ? 2.993 -16.828 -13.007 1.00 98.31 488 ARG A O 1
ATOM 3745 N N . LEU A 1 489 ? 5.228 -17.000 -13.032 1.00 98.12 489 LEU A N 1
ATOM 3746 C CA . LEU A 1 489 ? 5.268 -18.434 -13.350 1.00 98.12 489 LEU A CA 1
ATOM 3747 C C . LEU A 1 489 ? 4.530 -19.302 -12.310 1.00 98.12 489 LEU A C 1
ATOM 3749 O O . LEU A 1 489 ? 3.979 -20.350 -12.648 1.00 98.12 489 LEU A O 1
ATOM 3753 N N . SER A 1 490 ? 4.474 -18.851 -11.054 1.00 98.31 490 SER A N 1
ATOM 3754 C CA . SER A 1 490 ? 3.776 -19.517 -9.945 1.00 98.31 490 SER A CA 1
ATOM 3755 C C . SER A 1 490 ? 2.272 -19.208 -9.868 1.00 98.31 490 SER A C 1
ATOM 3757 O O . SER A 1 490 ? 1.519 -19.994 -9.285 1.00 98.31 490 SER A O 1
ATOM 3759 N N . THR A 1 491 ? 1.805 -18.116 -10.485 1.00 98.44 491 THR A N 1
ATOM 3760 C CA . THR A 1 491 ? 0.410 -17.648 -10.403 1.00 98.44 491 THR A CA 1
ATOM 3761 C C . THR A 1 491 ? -0.613 -18.693 -10.870 1.00 98.44 491 THR A C 1
ATOM 3763 O O . THR A 1 491 ? -1.583 -18.907 -10.142 1.00 98.44 491 THR A O 1
ATOM 3766 N N . PRO A 1 492 ? -0.427 -19.432 -11.987 1.00 98.50 492 PRO A N 1
ATOM 3767 C CA . PRO A 1 492 ? -1.362 -20.487 -12.387 1.00 98.50 492 PRO A CA 1
ATOM 3768 C C . PRO A 1 492 ? -1.544 -21.582 -11.323 1.00 98.50 492 PRO A C 1
ATOM 3770 O O . PRO A 1 492 ? -2.678 -21.952 -11.020 1.00 98.50 492 PRO A O 1
ATOM 3773 N N . ARG A 1 493 ? -0.446 -22.053 -10.705 1.00 98.38 493 ARG A N 1
ATOM 3774 C CA . ARG A 1 493 ? -0.462 -23.069 -9.634 1.00 98.38 493 ARG A CA 1
ATOM 3775 C C . ARG A 1 493 ? -1.225 -22.567 -8.411 1.00 98.38 493 ARG A C 1
ATOM 3777 O O . ARG A 1 493 ? -2.074 -23.278 -7.872 1.00 98.38 493 ARG A O 1
ATOM 3784 N N . ILE A 1 494 ? -0.903 -21.354 -7.969 1.00 98.75 494 ILE A N 1
ATOM 3785 C CA . ILE A 1 494 ? -1.454 -20.760 -6.749 1.00 98.75 494 ILE A CA 1
ATOM 3786 C C . ILE A 1 494 ? -2.938 -20.427 -6.937 1.00 98.75 494 ILE A C 1
ATOM 3788 O O . ILE A 1 494 ? -3.756 -20.807 -6.097 1.00 98.75 494 ILE A O 1
ATOM 3792 N N . LYS A 1 495 ? -3.310 -19.815 -8.068 1.00 98.75 495 LYS A N 1
ATOM 3793 C CA . LYS A 1 495 ? -4.700 -19.468 -8.385 1.00 98.75 495 LYS A CA 1
ATOM 3794 C C . LYS A 1 495 ? -5.594 -20.707 -8.482 1.00 98.75 495 LYS A C 1
ATOM 3796 O O . LYS A 1 495 ? -6.680 -20.709 -7.913 1.00 98.75 495 LYS A O 1
ATOM 3801 N N . GLU A 1 496 ? -5.131 -21.791 -9.112 1.00 98.69 496 GLU A N 1
ATOM 3802 C CA . GLU A 1 496 ? -5.891 -23.050 -9.189 1.00 98.69 496 GLU A CA 1
ATOM 3803 C C . GLU A 1 496 ? -6.258 -23.595 -7.792 1.00 98.69 496 GLU A C 1
ATOM 3805 O O . GLU A 1 496 ? -7.382 -24.045 -7.562 1.00 98.69 496 GLU A O 1
ATOM 3810 N N . HIS A 1 497 ? -5.326 -23.533 -6.837 1.00 98.81 497 HIS A N 1
ATOM 3811 C CA . HIS A 1 497 ? -5.538 -24.047 -5.483 1.00 98.81 497 HIS A CA 1
ATOM 3812 C C . HIS A 1 497 ? -6.363 -23.095 -4.611 1.00 98.81 497 HIS A C 1
ATOM 3814 O O . HIS A 1 497 ? -7.254 -23.562 -3.900 1.00 98.81 497 HIS A O 1
ATOM 3820 N N . LEU A 1 498 ? -6.157 -21.781 -4.743 1.00 98.88 498 LEU A N 1
ATOM 3821 C CA . LEU A 1 498 ? -7.013 -20.747 -4.156 1.00 98.88 498 LEU A CA 1
ATOM 3822 C C . LEU A 1 498 ? -8.484 -20.942 -4.565 1.00 98.88 498 LEU A C 1
ATOM 3824 O O . LEU A 1 498 ? -9.362 -20.992 -3.704 1.00 98.88 498 LEU A O 1
ATOM 3828 N N . ILE A 1 499 ? -8.746 -21.116 -5.865 1.00 98.88 499 ILE A N 1
ATOM 3829 C CA . ILE A 1 499 ? -10.094 -21.313 -6.420 1.00 98.88 499 ILE A CA 1
ATOM 3830 C C . ILE A 1 499 ? -10.744 -22.587 -5.860 1.00 98.88 499 ILE A C 1
ATOM 3832 O O . ILE A 1 499 ? -11.884 -22.537 -5.397 1.00 98.88 499 ILE A O 1
ATOM 3836 N N . LYS A 1 500 ? -10.018 -23.716 -5.821 1.00 98.81 500 LYS A N 1
ATOM 3837 C CA . LYS A 1 500 ? -10.494 -24.956 -5.170 1.00 98.81 500 LYS A CA 1
ATOM 3838 C C . LYS A 1 500 ? -10.838 -24.728 -3.691 1.00 98.81 500 LYS A C 1
ATOM 3840 O O . LYS A 1 500 ? -11.850 -25.241 -3.215 1.00 98.81 500 LYS A O 1
ATOM 3845 N N . GLY A 1 501 ? -10.017 -23.946 -2.985 1.00 98.69 501 GLY A N 1
ATOM 3846 C CA . GLY A 1 501 ? -10.232 -23.568 -1.590 1.00 98.69 501 GLY A CA 1
ATOM 3847 C C . GLY A 1 501 ? -11.544 -22.813 -1.397 1.00 98.69 501 GLY A C 1
ATOM 3848 O O . GLY A 1 501 ? -12.390 -23.256 -0.620 1.00 98.69 501 GLY A O 1
ATOM 3849 N N . ILE A 1 502 ? -11.747 -21.734 -2.160 1.00 98.81 502 ILE A N 1
ATOM 3850 C CA . ILE A 1 502 ? -12.967 -20.909 -2.127 1.00 98.81 502 ILE A CA 1
ATOM 3851 C C . ILE A 1 502 ? -14.208 -21.756 -2.456 1.00 98.81 502 ILE A C 1
ATOM 3853 O O . ILE A 1 502 ? -15.173 -21.752 -1.695 1.00 98.81 502 ILE A O 1
ATOM 3857 N N . ILE A 1 503 ? -14.174 -22.558 -3.524 1.00 98.75 503 ILE A N 1
ATOM 3858 C CA . ILE A 1 503 ? -15.318 -23.391 -3.940 1.00 98.75 503 ILE A CA 1
ATOM 3859 C C . ILE A 1 503 ? -15.726 -24.397 -2.852 1.00 98.75 503 ILE A C 1
ATOM 3861 O O . ILE A 1 503 ? -16.920 -24.646 -2.657 1.00 98.75 503 ILE A O 1
ATOM 3865 N N . SER A 1 504 ? -14.763 -24.931 -2.092 1.00 98.62 504 SER A N 1
ATOM 3866 C CA . SER A 1 504 ? -15.029 -25.883 -1.004 1.00 98.62 504 SER A CA 1
ATOM 3867 C C . SER A 1 504 ? -15.764 -25.284 0.207 1.00 98.62 504 SER A C 1
ATOM 3869 O O . SER A 1 504 ? -16.271 -26.038 1.040 1.00 98.62 504 SER A O 1
ATOM 3871 N N . THR A 1 505 ? -15.870 -23.952 0.320 1.00 98.44 505 THR A N 1
ATOM 3872 C CA . THR A 1 505 ? -16.661 -23.302 1.383 1.00 98.44 505 THR A CA 1
ATOM 3873 C C . THR A 1 505 ? -18.152 -23.246 1.058 1.00 98.44 505 THR A C 1
ATOM 3875 O O . THR A 1 505 ? -18.969 -23.143 1.974 1.00 98.44 505 THR A O 1
ATOM 3878 N N . GLY A 1 506 ? -18.503 -23.312 -0.233 1.00 98.06 506 GLY A N 1
ATOM 3879 C CA . GLY A 1 506 ? -19.815 -22.932 -0.760 1.00 98.06 506 GLY A CA 1
ATOM 3880 C C . GLY A 1 506 ? -19.855 -21.578 -1.488 1.00 98.06 506 GLY A C 1
ATOM 3881 O O . GLY A 1 506 ? -20.936 -21.189 -1.921 1.00 98.06 506 GLY A O 1
ATOM 3882 N N . CYS A 1 507 ? -18.729 -20.869 -1.639 1.00 98.12 507 CYS A N 1
ATOM 3883 C CA . CYS A 1 507 ? -18.627 -19.698 -2.520 1.00 98.12 507 CYS A CA 1
ATOM 3884 C C . CYS A 1 507 ? -18.533 -20.098 -4.000 1.00 98.12 507 CYS A C 1
ATOM 3886 O O . CYS A 1 507 ? -17.722 -20.946 -4.367 1.00 98.12 507 CYS A O 1
ATOM 3888 N N . ASP A 1 508 ? -19.297 -19.423 -4.854 1.00 98.44 508 ASP A N 1
ATOM 3889 C CA . ASP A 1 508 ? -19.053 -19.372 -6.294 1.00 98.44 508 ASP A CA 1
ATOM 3890 C C . ASP A 1 508 ? -17.792 -18.542 -6.603 1.00 98.44 508 ASP A C 1
ATOM 3892 O O . ASP A 1 508 ? -17.447 -17.605 -5.878 1.00 98.44 508 ASP A O 1
ATOM 3896 N N . VAL A 1 509 ? -17.123 -18.863 -7.710 1.00 98.62 509 VAL A N 1
ATOM 3897 C CA . VAL A 1 509 ? -15.934 -18.157 -8.205 1.00 98.62 509 VAL A CA 1
ATOM 3898 C C . VAL A 1 509 ? -16.129 -17.704 -9.647 1.00 98.62 509 VAL A C 1
ATOM 3900 O O . VAL A 1 509 ? -16.541 -18.488 -10.506 1.00 98.62 509 VAL A O 1
ATOM 3903 N N . GLU A 1 510 ? -15.747 -16.458 -9.917 1.00 98.31 510 GLU A N 1
ATOM 3904 C CA . GLU A 1 510 ? -15.644 -15.884 -11.259 1.00 98.31 510 GLU A CA 1
ATOM 3905 C C . GLU A 1 510 ? -14.161 -15.645 -11.584 1.00 98.31 510 GLU A C 1
ATOM 3907 O O . GLU A 1 510 ? -13.555 -14.664 -11.159 1.00 98.31 510 GLU A O 1
ATOM 3912 N N . ASP A 1 511 ? -13.543 -16.591 -12.295 1.00 98.50 511 ASP A N 1
ATOM 3913 C CA . ASP A 1 511 ? -12.150 -16.487 -12.733 1.00 98.50 511 ASP A CA 1
ATOM 3914 C C . ASP A 1 511 ? -12.045 -15.485 -13.894 1.00 98.50 511 ASP A C 1
ATOM 3916 O O . ASP A 1 511 ? -12.586 -15.730 -14.977 1.00 98.50 511 ASP A O 1
ATOM 3920 N N . ILE A 1 512 ? -11.335 -14.374 -13.665 1.00 98.00 512 ILE A N 1
ATOM 3921 C CA . ILE A 1 512 ? -11.089 -13.313 -14.658 1.00 98.00 512 ILE A CA 1
ATOM 3922 C C . ILE A 1 512 ? -9.787 -13.499 -15.458 1.00 98.00 512 ILE A C 1
ATOM 3924 O O . ILE A 1 512 ? -9.398 -12.643 -16.245 1.00 98.00 512 ILE A O 1
ATOM 3928 N N . GLY A 1 513 ? -9.112 -14.642 -15.318 1.00 97.50 513 GLY A N 1
ATOM 3929 C CA . GLY A 1 513 ? -7.972 -15.031 -16.150 1.00 97.50 513 GLY A CA 1
ATOM 3930 C C . GLY A 1 513 ? -6.633 -14.478 -15.656 1.00 97.50 513 GLY A C 1
ATOM 3931 O O . GLY A 1 513 ? -6.243 -14.727 -14.511 1.00 97.50 513 GLY A O 1
ATOM 3932 N N . LYS A 1 514 ? -5.898 -13.803 -16.547 1.00 97.19 514 LYS A N 1
ATOM 3933 C CA . LYS A 1 514 ? -4.712 -12.998 -16.221 1.00 97.19 514 LYS A CA 1
ATOM 3934 C C . LYS A 1 514 ? -5.059 -11.525 -16.430 1.00 97.19 514 LYS A C 1
ATOM 3936 O O . LYS A 1 514 ? -5.605 -11.187 -17.480 1.00 97.19 514 LYS A O 1
ATOM 3941 N N . VAL A 1 515 ? -4.772 -10.683 -15.443 1.00 98.19 515 VAL A N 1
ATOM 3942 C CA . VAL A 1 515 ? -5.246 -9.289 -15.369 1.00 98.19 515 VAL A CA 1
ATOM 3943 C C . VAL A 1 515 ? -4.264 -8.414 -14.591 1.00 98.19 515 VAL A C 1
ATOM 3945 O O . VAL A 1 515 ? -3.435 -8.934 -13.851 1.00 98.19 515 VAL A O 1
ATOM 3948 N N . THR A 1 516 ? -4.372 -7.091 -14.711 1.00 98.31 516 THR A N 1
ATOM 3949 C CA . THR A 1 516 ? -3.736 -6.161 -13.763 1.00 98.31 516 THR A CA 1
ATOM 3950 C C . THR A 1 516 ? -4.528 -6.087 -12.452 1.00 98.31 516 THR A C 1
ATOM 3952 O O . THR A 1 516 ? -5.725 -6.390 -12.402 1.00 98.31 516 THR A O 1
ATOM 3955 N N . THR A 1 517 ? -3.881 -5.647 -11.374 1.00 98.31 517 THR A N 1
ATOM 3956 C CA . THR A 1 517 ? -4.532 -5.458 -10.069 1.00 98.31 517 THR A CA 1
ATOM 3957 C C . THR A 1 517 ? -5.692 -4.445 -10.115 1.00 98.31 517 THR A C 1
ATOM 3959 O O . THR A 1 517 ? -6.765 -4.769 -9.594 1.00 98.31 517 THR A O 1
ATOM 3962 N N . PRO A 1 518 ? -5.589 -3.284 -10.800 1.00 97.88 518 PRO A N 1
ATOM 3963 C CA . PRO A 1 518 ? -6.718 -2.360 -10.937 1.00 97.88 518 PRO A CA 1
ATOM 3964 C C . PRO A 1 518 ? -7.905 -2.937 -11.718 1.00 97.88 518 PRO A C 1
ATOM 3966 O O . PRO A 1 518 ? -9.045 -2.583 -11.428 1.00 97.88 518 PRO A O 1
ATOM 3969 N N . LEU A 1 519 ? -7.674 -3.861 -12.657 1.00 97.88 519 LEU A N 1
ATOM 3970 C CA . LEU A 1 519 ? -8.742 -4.546 -13.391 1.00 97.88 519 LEU A CA 1
ATOM 3971 C C . LEU A 1 519 ? -9.503 -5.534 -12.477 1.00 97.88 519 LEU A C 1
ATOM 3973 O O . LEU A 1 519 ? -10.730 -5.644 -12.560 1.00 97.88 519 LEU A O 1
ATOM 3977 N N . MET A 1 520 ? -8.826 -6.181 -11.520 1.00 98.19 520 MET A N 1
ATOM 3978 C CA . MET A 1 520 ? -9.512 -6.945 -10.465 1.00 98.19 520 MET A CA 1
ATOM 3979 C C . MET A 1 520 ? -10.412 -6.026 -9.616 1.00 98.19 520 MET A C 1
ATOM 3981 O O . MET A 1 520 ? -11.595 -6.322 -9.442 1.00 98.19 520 MET A O 1
ATOM 3985 N N . TYR A 1 521 ? -9.918 -4.858 -9.187 1.00 97.62 521 TYR A N 1
ATOM 3986 C CA . TYR A 1 521 ? -10.734 -3.881 -8.449 1.00 97.62 521 TYR A CA 1
ATOM 3987 C C . TYR A 1 521 ? -11.912 -3.324 -9.278 1.00 97.62 521 TYR A C 1
ATOM 3989 O O . TYR A 1 521 ? -13.028 -3.196 -8.763 1.00 97.62 521 TYR A O 1
ATOM 3997 N N . PHE A 1 522 ? -11.710 -3.073 -10.576 1.00 97.50 522 PHE A N 1
ATOM 3998 C CA . PHE A 1 522 ? -12.773 -2.724 -11.527 1.00 97.50 522 PHE A CA 1
ATOM 3999 C C . PHE A 1 522 ? -13.855 -3.810 -11.597 1.00 97.50 522 PHE A C 1
ATOM 4001 O O . PHE A 1 522 ? -15.049 -3.511 -11.560 1.00 97.50 522 PHE A O 1
ATOM 4008 N N . THR A 1 523 ? -13.457 -5.084 -11.605 1.00 96.94 523 THR A N 1
ATOM 4009 C CA . THR A 1 523 ? -14.395 -6.217 -11.559 1.00 96.94 523 THR A CA 1
ATOM 4010 C C . THR A 1 523 ? -15.264 -6.148 -10.297 1.00 96.94 523 THR A C 1
ATOM 4012 O O . THR A 1 523 ? -16.488 -6.224 -10.391 1.00 96.94 523 THR A O 1
ATOM 4015 N N . THR A 1 524 ? -14.663 -5.904 -9.124 1.00 96.31 524 THR A N 1
ATOM 4016 C CA . THR A 1 524 ? -15.389 -5.800 -7.837 1.00 96.31 524 THR A CA 1
ATOM 4017 C C . THR A 1 524 ? -16.263 -4.547 -7.676 1.00 96.31 524 THR A C 1
ATOM 4019 O O . THR A 1 524 ? -16.940 -4.398 -6.661 1.00 96.31 524 THR A O 1
ATOM 4022 N N . THR A 1 525 ? -16.248 -3.630 -8.648 1.00 93.94 525 THR A N 1
ATOM 4023 C CA . THR A 1 525 ? -17.026 -2.376 -8.623 1.00 93.94 525 THR A CA 1
ATOM 4024 C C . THR A 1 525 ? -18.020 -2.241 -9.781 1.00 93.94 525 THR A C 1
ATOM 4026 O O . THR A 1 525 ? -18.905 -1.391 -9.714 1.00 93.94 525 THR A O 1
ATOM 4029 N N . THR A 1 526 ? -17.931 -3.094 -10.809 1.00 92.31 526 THR A N 1
ATOM 4030 C CA . THR A 1 526 ? -18.808 -3.063 -12.000 1.00 92.31 526 THR A CA 1
ATOM 4031 C C . THR A 1 526 ? -19.613 -4.343 -12.241 1.00 92.31 526 THR A C 1
ATOM 4033 O O . THR A 1 526 ? -20.535 -4.338 -13.057 1.00 92.31 526 THR A O 1
ATOM 4036 N N . THR A 1 527 ? -19.306 -5.436 -11.536 1.00 90.19 527 THR A N 1
ATOM 4037 C CA . THR A 1 527 ? -20.007 -6.726 -11.670 1.00 90.19 527 THR A CA 1
ATOM 4038 C C . THR A 1 527 ? -20.961 -6.994 -10.498 1.00 90.19 527 THR A C 1
ATOM 4040 O O . THR A 1 527 ? -21.200 -6.137 -9.650 1.00 90.19 527 THR A O 1
ATOM 4043 N N . THR A 1 528 ? -21.548 -8.194 -10.444 1.00 84.75 528 THR A N 1
ATOM 4044 C CA . THR A 1 528 ? -22.447 -8.617 -9.357 1.00 84.75 528 THR A CA 1
ATOM 4045 C C . THR A 1 528 ? -21.744 -9.030 -8.062 1.00 84.75 528 THR A C 1
ATOM 4047 O O . THR A 1 528 ? -22.438 -9.281 -7.078 1.00 84.75 528 THR A O 1
ATOM 4050 N N . THR A 1 529 ? -20.410 -9.126 -8.045 1.00 92.81 529 THR A N 1
ATOM 4051 C CA . THR A 1 529 ? -19.619 -9.407 -6.836 1.00 92.81 529 THR A CA 1
ATOM 4052 C C . THR A 1 529 ? -18.923 -8.144 -6.342 1.00 92.81 529 THR A C 1
ATOM 4054 O O . THR A 1 529 ? -18.280 -7.446 -7.122 1.00 92.81 529 THR A O 1
ATOM 4057 N N . MET A 1 530 ? -18.993 -7.882 -5.034 1.00 96.00 530 MET A N 1
ATOM 4058 C CA . MET A 1 530 ? -18.183 -6.849 -4.369 1.00 96.00 530 MET A CA 1
ATOM 4059 C C . MET A 1 530 ? -16.931 -7.439 -3.697 1.00 96.00 530 MET A C 1
ATOM 4061 O O . MET A 1 530 ? -16.223 -6.745 -2.965 1.00 96.00 530 MET A O 1
ATOM 4065 N N . SER A 1 531 ? -16.650 -8.725 -3.921 1.00 98.19 531 SER A N 1
ATOM 4066 C CA . SER A 1 531 ? -15.503 -9.446 -3.368 1.00 98.19 531 SER A CA 1
ATOM 4067 C C . SER A 1 531 ? -14.590 -9.973 -4.472 1.00 98.19 531 SER A C 1
ATOM 4069 O O . SER A 1 531 ? -15.054 -10.479 -5.499 1.00 98.19 531 SER A O 1
ATOM 4071 N N . GLY A 1 532 ? -13.280 -9.901 -4.243 1.00 98.38 532 GLY A N 1
ATOM 4072 C CA . GLY A 1 532 ? -12.284 -10.362 -5.199 1.00 98.38 532 GLY A CA 1
ATOM 4073 C C . GLY A 1 532 ? -10.909 -10.632 -4.591 1.00 98.38 532 GLY A C 1
ATOM 4074 O O . GLY A 1 532 ? -10.538 -10.069 -3.561 1.00 98.38 532 GLY A O 1
ATOM 4075 N N . VAL A 1 533 ? -10.150 -11.517 -5.235 1.00 98.75 533 VAL A N 1
ATOM 4076 C CA . VAL A 1 533 ? -8.765 -11.848 -4.877 1.00 98.75 533 VAL A CA 1
ATOM 4077 C C . VAL A 1 533 ? -7.889 -11.745 -6.115 1.00 98.75 533 VAL A C 1
ATOM 4079 O O . VAL A 1 533 ? -8.199 -12.316 -7.160 1.00 98.75 533 VAL A O 1
ATOM 4082 N N . MET A 1 534 ? -6.764 -11.055 -5.982 1.00 98.81 534 MET A N 1
ATOM 4083 C CA . MET A 1 534 ? -5.743 -10.955 -7.014 1.00 98.81 534 MET A CA 1
ATOM 4084 C C . MET A 1 534 ? -4.497 -11.715 -6.563 1.00 98.81 534 MET A C 1
ATOM 4086 O O . MET A 1 534 ? -3.940 -11.406 -5.510 1.00 98.81 534 MET A O 1
ATOM 4090 N N . VAL A 1 535 ? -4.080 -12.716 -7.343 1.00 98.81 535 VAL A N 1
ATOM 4091 C CA . VAL A 1 535 ? -2.858 -13.498 -7.096 1.00 98.81 535 VAL A CA 1
ATOM 4092 C C . VAL A 1 535 ? -1.655 -12.742 -7.666 1.00 98.81 535 VAL A C 1
ATOM 4094 O O . VAL A 1 535 ? -1.516 -12.626 -8.884 1.00 98.81 535 VAL A O 1
ATOM 4097 N N . THR A 1 536 ? -0.846 -12.161 -6.781 1.00 98.44 536 THR A N 1
ATOM 4098 C CA . THR A 1 536 ? 0.223 -11.209 -7.123 1.00 98.44 536 THR A CA 1
ATOM 4099 C C . THR A 1 536 ? 1.210 -11.020 -5.969 1.00 98.44 536 THR A C 1
ATOM 4101 O O . THR A 1 536 ? 0.821 -11.046 -4.801 1.00 98.44 536 THR A O 1
ATOM 4104 N N . ALA A 1 537 ? 2.477 -10.743 -6.288 1.00 96.19 537 ALA A N 1
ATOM 4105 C CA . ALA A 1 537 ? 3.432 -10.119 -5.359 1.00 96.19 537 ALA A CA 1
ATOM 4106 C C . ALA A 1 537 ? 3.924 -8.736 -5.831 1.00 96.19 537 ALA A C 1
ATOM 4108 O O . ALA A 1 537 ? 4.960 -8.260 -5.366 1.00 96.19 537 ALA A O 1
ATOM 4109 N N . SER A 1 538 ? 3.177 -8.082 -6.728 1.00 93.88 538 SER A N 1
ATOM 4110 C CA . SER A 1 538 ? 3.483 -6.765 -7.299 1.00 93.88 538 SER A CA 1
ATOM 4111 C C . SER A 1 538 ? 4.894 -6.732 -7.886 1.00 93.88 538 SER A C 1
ATOM 4113 O O . SER A 1 538 ? 5.150 -7.420 -8.875 1.00 93.88 538 SER A O 1
ATOM 4115 N N . HIS A 1 539 ? 5.812 -6.005 -7.261 1.00 94.88 539 HIS A N 1
ATOM 4116 C CA . HIS A 1 539 ? 7.172 -5.764 -7.725 1.00 94.88 539 HIS A CA 1
ATOM 4117 C C . HIS A 1 539 ? 8.243 -6.697 -7.143 1.00 94.88 539 HIS A C 1
ATOM 4119 O O . HIS A 1 539 ? 9.408 -6.567 -7.501 1.00 94.88 539 HIS A O 1
ATOM 4125 N N . ASN A 1 540 ? 7.892 -7.628 -6.247 1.00 92.56 540 ASN A N 1
ATOM 4126 C CA . ASN A 1 540 ? 8.882 -8.544 -5.667 1.00 92.56 540 ASN A CA 1
ATOM 4127 C C . ASN A 1 540 ? 9.577 -9.402 -6.751 1.00 92.56 540 ASN A C 1
ATOM 4129 O O . ASN A 1 540 ? 8.949 -9.686 -7.778 1.00 92.56 540 ASN A O 1
ATOM 4133 N N . PRO A 1 541 ? 10.791 -9.926 -6.488 1.00 93.25 541 PRO A N 1
ATOM 4134 C CA . PRO A 1 541 ? 11.473 -10.894 -7.352 1.00 93.25 541 PRO A CA 1
ATOM 4135 C C . PRO A 1 541 ? 10.586 -12.061 -7.816 1.00 93.25 541 PRO A C 1
ATOM 4137 O O . PRO A 1 541 ? 9.582 -12.399 -7.178 1.00 93.25 541 PRO A O 1
ATOM 4140 N N . ALA A 1 542 ? 10.938 -12.672 -8.950 1.00 94.50 542 ALA A N 1
ATOM 4141 C CA . ALA A 1 542 ? 10.108 -13.643 -9.675 1.00 94.50 542 ALA A CA 1
ATOM 4142 C C . ALA A 1 542 ? 9.633 -14.851 -8.835 1.00 94.50 542 ALA A C 1
ATOM 4144 O O . ALA A 1 542 ? 8.566 -15.414 -9.095 1.00 94.50 542 ALA A O 1
ATOM 4145 N N . GLU A 1 543 ? 10.400 -15.251 -7.820 1.00 96.19 543 GLU A N 1
ATOM 4146 C CA . GLU A 1 543 ? 10.100 -16.379 -6.937 1.00 96.19 543 GLU A CA 1
ATOM 4147 C C . GLU A 1 543 ? 9.038 -16.097 -5.856 1.00 96.19 543 GLU A C 1
ATOM 4149 O O . GLU A 1 543 ? 8.555 -17.039 -5.223 1.00 96.19 543 GLU A O 1
ATOM 4154 N N . ASP A 1 544 ? 8.658 -14.838 -5.630 1.00 97.06 544 ASP A N 1
ATOM 4155 C CA . ASP A 1 544 ? 7.605 -14.444 -4.686 1.00 97.06 544 ASP A CA 1
ATOM 4156 C C . ASP A 1 544 ? 6.216 -14.430 -5.344 1.00 97.06 544 ASP A C 1
ATOM 4158 O O . ASP A 1 544 ? 6.065 -14.161 -6.537 1.00 97.06 544 ASP A O 1
ATOM 4162 N N . ASN A 1 545 ? 5.173 -14.700 -4.554 1.00 98.38 545 ASN A N 1
ATOM 4163 C CA . ASN A 1 545 ? 3.773 -14.497 -4.940 1.00 98.38 545 ASN A CA 1
ATOM 4164 C C . ASN A 1 545 ? 2.932 -14.102 -3.704 1.00 98.38 545 ASN A C 1
ATOM 4166 O O . ASN A 1 545 ? 3.467 -13.942 -2.603 1.00 98.38 545 ASN A O 1
ATOM 4170 N N . GLY A 1 546 ? 1.627 -13.906 -3.864 1.00 97.88 546 GLY A N 1
ATOM 4171 C CA . GLY A 1 546 ? 0.770 -13.393 -2.804 1.00 97.88 546 GLY A CA 1
ATOM 4172 C C . GLY A 1 546 ? -0.691 -13.211 -3.201 1.00 97.88 546 GLY A C 1
ATOM 4173 O O . GLY A 1 546 ? -1.140 -13.699 -4.238 1.00 97.88 546 GLY A O 1
ATOM 4174 N N . PHE A 1 547 ? -1.439 -12.522 -2.340 1.00 98.62 547 PHE A N 1
ATOM 4175 C CA . PHE A 1 547 ? -2.876 -12.298 -2.452 1.00 98.62 547 PHE A CA 1
ATOM 4176 C C . PHE A 1 547 ? -3.239 -10.883 -1.967 1.00 98.62 547 PHE A C 1
ATOM 4178 O O . PHE A 1 547 ? -3.188 -10.612 -0.764 1.00 98.62 547 PHE A O 1
ATOM 4185 N N . LYS A 1 548 ? -3.668 -10.005 -2.885 1.00 98.44 548 LYS A N 1
ATOM 4186 C CA . LYS A 1 548 ? -4.396 -8.760 -2.559 1.00 98.44 548 LYS A CA 1
ATOM 4187 C C . LYS A 1 548 ? -5.895 -9.101 -2.490 1.00 98.44 548 LYS A C 1
ATOM 4189 O O . LYS A 1 548 ? -6.409 -9.751 -3.403 1.00 98.44 548 LYS A O 1
ATOM 4194 N N . ILE A 1 549 ? -6.587 -8.740 -1.403 1.00 98.56 549 ILE A N 1
ATOM 4195 C CA . ILE A 1 549 ? -7.930 -9.267 -1.069 1.00 98.56 549 ILE A CA 1
ATOM 4196 C C . ILE A 1 549 ? -8.928 -8.131 -0.807 1.00 98.56 549 ILE A C 1
ATOM 4198 O O . ILE A 1 549 ? -8.683 -7.265 0.032 1.00 98.56 549 ILE A O 1
ATOM 4202 N N . VAL A 1 550 ? -10.091 -8.194 -1.459 1.00 98.19 550 VAL A N 1
ATOM 4203 C CA . VAL A 1 550 ? -11.265 -7.337 -1.226 1.00 98.19 550 VAL A CA 1
ATOM 4204 C C . VAL A 1 550 ? -12.451 -8.218 -0.835 1.00 98.19 550 VAL A C 1
ATOM 4206 O O . VAL A 1 550 ? -12.735 -9.203 -1.514 1.00 98.19 550 VAL A O 1
ATOM 4209 N N . ILE A 1 551 ? -13.167 -7.868 0.238 1.00 97.38 551 ILE A N 1
ATOM 4210 C CA . ILE A 1 551 ? -14.426 -8.525 0.620 1.00 97.38 551 ILE A CA 1
ATOM 4211 C C . ILE A 1 551 ? -15.501 -7.464 0.880 1.00 97.38 551 ILE A C 1
ATOM 4213 O O . ILE A 1 551 ? -15.308 -6.571 1.705 1.00 97.38 551 ILE A O 1
ATOM 4217 N N . CYS A 1 552 ? -16.640 -7.574 0.194 1.00 94.25 552 CYS A N 1
ATOM 4218 C CA . CYS A 1 552 ? -17.782 -6.654 0.269 1.00 94.25 552 CYS A CA 1
ATOM 4219 C C . CYS A 1 552 ? -17.393 -5.169 0.104 1.00 94.25 552 CYS A C 1
ATOM 4221 O O . CYS A 1 552 ? -17.802 -4.320 0.896 1.00 94.25 552 CYS A O 1
ATOM 4223 N N . GLY A 1 553 ? -16.554 -4.862 -0.888 1.00 91.88 553 GLY A N 1
ATOM 4224 C CA . GLY A 1 553 ? -16.073 -3.510 -1.191 1.00 91.88 553 GLY A CA 1
ATOM 4225 C C . GLY A 1 553 ? -14.982 -2.980 -0.250 1.00 91.88 553 GLY A C 1
ATOM 4226 O O . GLY A 1 553 ? -14.535 -1.849 -0.420 1.00 91.88 553 GLY A O 1
ATOM 4227 N N . ARG A 1 554 ? -14.529 -3.772 0.733 1.00 94.12 554 ARG A N 1
ATOM 4228 C CA . ARG A 1 554 ? -13.427 -3.428 1.645 1.00 94.12 554 ARG A CA 1
ATOM 4229 C C . ARG A 1 554 ? -12.179 -4.241 1.311 1.00 94.12 554 ARG A C 1
ATOM 4231 O O . ARG A 1 554 ? -12.178 -5.461 1.471 1.00 94.12 554 ARG A O 1
ATOM 4238 N N . THR A 1 555 ? -11.104 -3.561 0.922 1.00 94.62 555 THR A N 1
ATOM 4239 C CA . THR A 1 555 ? -9.749 -4.133 0.923 1.00 94.62 555 THR A CA 1
ATOM 4240 C C . THR A 1 555 ? -9.373 -4.538 2.347 1.00 94.62 555 THR A C 1
ATOM 4242 O O . THR A 1 555 ? -9.588 -3.768 3.285 1.00 94.62 555 THR A O 1
ATOM 4245 N N . LEU A 1 556 ? -8.853 -5.752 2.528 1.00 94.25 556 LEU A N 1
ATOM 4246 C CA . LEU A 1 556 ? -8.458 -6.251 3.845 1.00 94.25 556 LEU A CA 1
ATOM 4247 C C . LEU A 1 556 ? -7.087 -5.692 4.244 1.00 94.25 556 LEU A C 1
ATOM 4249 O O . LEU A 1 556 ? -6.155 -5.741 3.449 1.00 94.25 556 LEU A O 1
ATOM 4253 N N . ALA A 1 557 ? -6.957 -5.215 5.484 1.00 90.12 557 ALA A N 1
ATOM 4254 C CA . ALA A 1 557 ? -5.687 -4.751 6.043 1.00 90.12 557 ALA A CA 1
ATOM 4255 C C . ALA A 1 557 ? -5.547 -5.058 7.548 1.00 90.12 557 ALA A C 1
ATOM 4257 O O . ALA A 1 557 ? -6.532 -5.248 8.270 1.00 90.12 557 ALA A O 1
ATOM 4258 N N . SER A 1 558 ? -4.299 -5.111 8.008 1.00 90.31 558 SER A N 1
ATOM 4259 C CA . SER A 1 558 ? -3.805 -5.393 9.357 1.00 90.31 558 SER A CA 1
ATOM 4260 C C . SER A 1 558 ? -4.558 -6.542 10.036 1.00 90.31 558 SER A C 1
ATOM 4262 O O . SER A 1 558 ? -4.349 -7.713 9.711 1.00 90.31 558 SER A O 1
ATOM 4264 N N . ASN A 1 559 ? -5.479 -6.229 10.952 1.00 90.81 559 ASN A N 1
ATOM 4265 C CA . ASN A 1 559 ? -6.256 -7.235 11.675 1.00 90.81 559 ASN A CA 1
ATOM 4266 C C . ASN A 1 559 ? -7.120 -8.102 10.745 1.00 90.81 559 ASN A C 1
ATOM 4268 O O . ASN A 1 559 ? -7.318 -9.273 11.047 1.00 90.81 559 ASN A O 1
ATOM 4272 N N . ASP A 1 560 ? -7.594 -7.588 9.604 1.00 91.25 560 ASP A N 1
ATOM 4273 C CA . ASP A 1 560 ? -8.378 -8.391 8.657 1.00 91.25 560 ASP A CA 1
ATOM 4274 C C . ASP A 1 560 ? -7.535 -9.509 8.020 1.00 91.25 560 ASP A C 1
ATOM 4276 O O . ASP A 1 560 ? -8.014 -10.633 7.878 1.00 91.25 560 ASP A O 1
ATOM 4280 N N . ILE A 1 561 ? -6.265 -9.238 7.697 1.00 95.38 561 ILE A N 1
ATOM 4281 C CA . ILE A 1 561 ? -5.331 -10.242 7.162 1.00 95.38 561 ILE A CA 1
ATOM 4282 C C . ILE A 1 561 ? -4.997 -11.287 8.241 1.00 95.38 561 ILE A C 1
ATOM 4284 O O . ILE A 1 561 ? -5.005 -12.491 7.969 1.00 95.38 561 ILE A O 1
ATOM 4288 N N . GLN A 1 562 ? -4.804 -10.862 9.495 1.00 94.50 562 GLN A N 1
ATOM 4289 C CA . GLN A 1 562 ? -4.607 -11.793 10.614 1.00 94.50 562 GLN A CA 1
ATOM 4290 C C . GLN A 1 562 ? -5.877 -12.605 10.944 1.00 94.50 562 GLN A C 1
ATOM 4292 O O . GLN A 1 562 ? -5.764 -13.760 11.353 1.00 94.50 562 GLN A O 1
ATOM 4297 N N . ASN A 1 563 ? -7.084 -12.083 10.692 1.00 94.81 563 ASN A N 1
ATOM 4298 C CA . ASN A 1 563 ? -8.336 -12.841 10.824 1.00 94.81 563 ASN A CA 1
ATOM 4299 C C . ASN A 1 563 ? -8.420 -13.993 9.800 1.00 94.81 563 ASN A C 1
ATOM 4301 O O . ASN A 1 563 ? -8.867 -15.089 10.148 1.00 94.81 563 ASN A O 1
ATOM 4305 N N . ILE A 1 564 ? -7.936 -13.793 8.562 1.00 97.88 564 ILE A N 1
ATOM 4306 C CA . ILE A 1 564 ? -7.811 -14.876 7.565 1.00 97.88 564 ILE A CA 1
ATOM 4307 C C . ILE A 1 564 ? -6.888 -15.980 8.100 1.00 97.88 564 ILE A C 1
ATOM 4309 O O . ILE A 1 564 ? -7.275 -17.150 8.099 1.00 97.88 564 ILE A O 1
ATOM 4313 N N . ARG A 1 565 ? -5.716 -15.624 8.644 1.00 96.81 565 ARG A N 1
ATOM 4314 C CA . ARG A 1 565 ? -4.808 -16.581 9.301 1.00 96.81 565 ARG A CA 1
ATOM 4315 C C . ARG A 1 565 ? -5.483 -17.311 10.467 1.00 96.81 565 ARG A C 1
ATOM 4317 O O . ARG A 1 565 ? -5.434 -18.539 10.535 1.00 96.81 565 ARG A O 1
ATOM 4324 N N . GLN A 1 566 ? -6.166 -16.580 11.349 1.00 96.81 566 GLN A N 1
ATOM 4325 C CA . GLN A 1 566 ? -6.833 -17.145 12.523 1.00 96.81 566 GLN A CA 1
ATOM 4326 C C . GLN A 1 566 ? -7.909 -18.172 12.136 1.00 96.81 566 GLN A C 1
ATOM 4328 O O . GLN A 1 566 ? -8.067 -19.179 12.827 1.00 96.81 566 GLN A O 1
ATOM 4333 N N . ARG A 1 567 ? -8.629 -17.983 11.019 1.00 97.25 567 ARG A N 1
ATOM 4334 C CA . ARG A 1 567 ? -9.585 -18.982 10.499 1.00 97.25 567 ARG A CA 1
ATOM 4335 C C . ARG A 1 567 ? -8.912 -20.299 10.109 1.00 97.25 567 ARG A C 1
ATOM 4337 O O . ARG A 1 567 ? -9.464 -21.357 10.411 1.00 97.25 567 ARG A O 1
ATOM 4344 N N . ILE A 1 568 ? -7.724 -20.242 9.502 1.00 97.62 568 ILE A N 1
ATOM 4345 C CA . ILE A 1 568 ? -6.921 -21.424 9.142 1.00 97.62 568 ILE A CA 1
ATOM 4346 C C . ILE A 1 568 ? -6.450 -22.147 10.412 1.00 97.62 568 ILE A C 1
ATOM 4348 O O . ILE A 1 568 ? -6.688 -23.347 10.567 1.00 97.62 568 ILE A O 1
ATOM 4352 N N . GLU A 1 569 ? -5.850 -21.410 11.351 1.00 96.69 569 GLU A N 1
ATOM 4353 C CA . GLU A 1 569 ? -5.281 -21.955 12.595 1.00 96.69 569 GLU A CA 1
ATOM 4354 C C . GLU A 1 569 ? -6.345 -22.508 13.562 1.00 96.69 569 GLU A C 1
ATOM 4356 O O . GLU A 1 569 ? -6.083 -23.466 14.288 1.00 96.69 569 GLU A O 1
ATOM 4361 N N . SER A 1 570 ? -7.563 -21.956 13.551 1.00 96.25 570 SER A N 1
ATOM 4362 C CA . SER A 1 570 ? -8.689 -22.411 14.389 1.00 96.25 570 SER A CA 1
ATOM 4363 C C . SER A 1 570 ? -9.598 -23.457 13.734 1.00 96.25 570 SER A C 1
ATOM 4365 O O . SER A 1 570 ? -10.464 -24.012 14.409 1.00 96.25 570 SER A O 1
ATOM 4367 N N . GLY A 1 571 ? -9.461 -23.713 12.427 1.00 95.12 571 GLY A N 1
ATOM 4368 C CA . GLY A 1 571 ? -10.400 -24.560 11.683 1.00 95.12 571 GLY A CA 1
ATOM 4369 C C . GLY A 1 571 ? -11.803 -23.948 11.523 1.00 95.12 571 GLY A C 1
ATOM 4370 O O . GLY A 1 571 ? -12.762 -24.672 11.229 1.00 95.12 571 GLY A O 1
ATOM 4371 N N . ASN A 1 572 ? -11.945 -22.626 11.702 1.00 95.81 572 ASN A N 1
ATOM 4372 C CA . ASN A 1 572 ? -13.196 -21.872 11.536 1.00 95.81 572 ASN A CA 1
ATOM 4373 C C . ASN A 1 572 ? -13.512 -21.612 10.048 1.00 95.81 572 ASN A C 1
ATOM 4375 O O . ASN A 1 572 ? -13.525 -20.477 9.557 1.00 95.81 572 ASN A O 1
ATOM 4379 N N . ILE A 1 573 ? -13.712 -22.724 9.340 1.00 97.69 573 ILE A N 1
ATOM 4380 C CA . ILE A 1 573 ? -13.813 -22.836 7.888 1.00 97.69 573 ILE A CA 1
ATOM 4381 C C . ILE A 1 573 ? -15.204 -23.356 7.499 1.00 97.69 573 ILE A C 1
ATOM 4383 O O . ILE A 1 573 ? -15.669 -24.383 8.000 1.00 97.69 573 ILE A O 1
ATOM 4387 N N . ASN A 1 574 ? -15.888 -22.659 6.598 1.00 96.88 574 ASN A N 1
ATOM 4388 C CA . ASN A 1 574 ? -17.165 -23.084 6.030 1.00 96.88 574 ASN A CA 1
ATOM 4389 C C . ASN A 1 574 ? -16.970 -24.309 5.119 1.00 96.88 574 ASN A C 1
ATOM 4391 O O . ASN A 1 574 ? -15.859 -24.631 4.703 1.00 96.88 574 ASN A O 1
ATOM 4395 N N . SER A 1 575 ? -18.040 -25.046 4.828 1.00 96.81 575 SER A N 1
ATOM 4396 C CA . SER A 1 575 ? -17.957 -26.253 3.997 1.00 96.81 575 SER A CA 1
ATOM 4397 C C . SER A 1 575 ? -19.197 -26.382 3.123 1.00 96.81 575 SER A C 1
ATOM 4399 O O . SER A 1 575 ? -20.316 -26.321 3.631 1.00 96.81 575 SER A O 1
ATOM 4401 N N . GLY A 1 576 ? -18.992 -26.589 1.827 1.00 96.88 576 GLY A N 1
ATOM 4402 C CA . GLY A 1 576 ? -20.047 -26.654 0.824 1.00 96.88 576 GLY A CA 1
ATOM 4403 C C . GLY A 1 576 ? -19.486 -26.998 -0.554 1.00 96.88 576 GLY A C 1
ATOM 4404 O O . GLY A 1 576 ? -18.427 -27.608 -0.671 1.00 96.88 576 GLY A O 1
ATOM 4405 N N . SER A 1 577 ? -20.208 -26.605 -1.600 1.00 96.19 577 SER A N 1
ATOM 4406 C CA . SER A 1 577 ? -19.740 -26.668 -2.984 1.00 96.19 577 SER A CA 1
ATOM 4407 C C . SER A 1 577 ? -20.342 -25.497 -3.747 1.00 96.19 577 SER A C 1
ATOM 4409 O O . SER A 1 577 ? -21.545 -25.494 -4.001 1.00 96.19 577 SER A O 1
ATOM 4411 N N . GLY A 1 578 ? -19.518 -24.512 -4.093 1.00 97.81 578 GLY A N 1
ATOM 4412 C CA . GLY A 1 578 ? -19.875 -23.506 -5.091 1.00 97.81 578 GLY A CA 1
ATOM 4413 C C . GLY A 1 578 ? -19.648 -24.002 -6.520 1.00 97.81 578 GLY A C 1
ATOM 4414 O O . GLY A 1 578 ? -19.423 -25.193 -6.764 1.00 97.81 578 GLY A O 1
ATOM 4415 N N . THR A 1 579 ? -19.681 -23.068 -7.463 1.00 98.12 579 THR A N 1
ATOM 4416 C CA . THR A 1 579 ? -19.420 -23.271 -8.891 1.00 98.12 579 THR A CA 1
ATOM 4417 C C . THR A 1 579 ? -18.255 -22.408 -9.376 1.00 98.12 579 THR A C 1
ATOM 4419 O O . THR A 1 579 ? -17.944 -21.375 -8.789 1.00 98.12 579 THR A O 1
ATOM 4422 N N . LEU A 1 580 ? -17.607 -22.830 -10.466 1.00 98.31 580 LEU A N 1
ATOM 4423 C CA . LEU A 1 580 ? -16.611 -22.032 -11.182 1.00 98.31 580 LEU A CA 1
ATOM 4424 C C . LEU A 1 580 ? -17.209 -21.522 -12.493 1.00 98.31 580 LEU A C 1
ATOM 4426 O O . LEU A 1 580 ? -17.781 -22.301 -13.259 1.00 98.31 580 LEU A O 1
ATOM 4430 N N . LYS A 1 581 ? -17.020 -20.235 -12.774 1.00 97.44 581 LYS A N 1
ATOM 4431 C CA . LYS A 1 581 ? -17.276 -19.609 -14.075 1.00 97.44 581 LYS A CA 1
ATOM 4432 C C . LYS A 1 581 ? -16.031 -18.846 -14.514 1.00 97.44 581 LYS A C 1
ATOM 4434 O O . LYS A 1 581 ? -15.252 -18.401 -13.678 1.00 97.44 581 LYS A O 1
ATOM 4439 N N . THR A 1 582 ? -15.872 -18.664 -15.819 1.00 97.25 582 THR A N 1
ATOM 4440 C CA . THR A 1 582 ? -14.871 -17.754 -16.388 1.00 97.25 582 THR A CA 1
ATOM 4441 C C . THR A 1 582 ? -15.573 -16.487 -16.856 1.00 97.25 582 THR A C 1
ATOM 4443 O O . THR A 1 582 ? -16.600 -16.575 -17.531 1.00 97.25 582 THR A O 1
ATOM 4446 N N . LEU A 1 583 ? -15.017 -15.326 -16.522 1.00 95.31 583 LEU A N 1
ATOM 4447 C CA . LEU A 1 583 ? -15.521 -14.014 -16.917 1.00 95.31 583 LEU A CA 1
ATOM 4448 C C . LEU A 1 583 ? -14.419 -13.272 -17.681 1.00 95.31 583 LEU A C 1
ATOM 4450 O O . LEU A 1 583 ? -13.339 -13.058 -17.150 1.00 95.31 583 LEU A O 1
ATOM 4454 N N . ASN A 1 584 ? -14.680 -12.859 -18.922 1.00 94.62 584 ASN A N 1
ATOM 4455 C CA . ASN A 1 584 ? -13.795 -11.925 -19.618 1.00 94.62 584 ASN A CA 1
ATOM 4456 C C . ASN A 1 584 ? -14.357 -10.510 -19.464 1.00 94.62 584 ASN A C 1
ATOM 4458 O O . ASN A 1 584 ? -15.435 -10.217 -19.977 1.00 94.62 584 ASN A O 1
ATOM 4462 N N . ILE A 1 585 ? -13.622 -9.666 -18.746 1.00 93.75 585 ILE A N 1
ATOM 4463 C CA . ILE A 1 585 ? -13.970 -8.270 -18.446 1.00 93.75 585 ILE A CA 1
ATOM 4464 C C . ILE A 1 585 ? -12.978 -7.287 -19.106 1.00 93.75 585 ILE A C 1
ATOM 4466 O O . ILE A 1 585 ? -13.106 -6.073 -18.970 1.00 93.75 585 ILE A O 1
ATOM 4470 N N . ASN A 1 586 ? -11.990 -7.805 -19.846 1.00 93.94 586 ASN A N 1
ATOM 4471 C CA . ASN A 1 586 ? -10.814 -7.053 -20.281 1.00 93.94 586 ASN A CA 1
ATOM 4472 C C . ASN A 1 586 ? -11.157 -5.940 -21.277 1.00 93.94 586 ASN A C 1
ATOM 4474 O O . ASN A 1 586 ? -10.601 -4.853 -21.164 1.00 93.94 586 ASN A O 1
ATOM 4478 N N . SER A 1 587 ? -12.086 -6.182 -22.213 1.00 93.75 587 SER A N 1
ATOM 4479 C CA . SER A 1 587 ? -12.560 -5.118 -23.108 1.00 93.75 587 SER A CA 1
ATOM 4480 C C . SER A 1 587 ? -13.333 -4.065 -22.323 1.00 93.75 587 SER A C 1
ATOM 4482 O O . SER A 1 587 ? -12.967 -2.906 -22.389 1.00 93.75 587 SER A O 1
ATOM 4484 N N . ALA A 1 588 ? -14.289 -4.462 -21.473 1.00 95.31 588 ALA A N 1
ATOM 4485 C CA . ALA A 1 588 ? -15.110 -3.532 -20.694 1.00 95.31 588 ALA A CA 1
ATOM 4486 C C . ALA A 1 588 ? -14.284 -2.579 -19.806 1.00 95.31 588 ALA A C 1
ATOM 4488 O O . ALA A 1 588 ? -14.695 -1.442 -19.588 1.00 95.31 588 ALA A O 1
ATOM 4489 N N . TYR A 1 589 ? -13.118 -3.020 -19.322 1.00 96.25 589 TYR A N 1
ATOM 4490 C CA . TYR A 1 589 ? -12.158 -2.166 -18.620 1.00 96.25 589 TYR A CA 1
ATOM 4491 C C . TYR A 1 589 ? -11.505 -1.119 -19.542 1.00 96.25 589 TYR A C 1
ATOM 4493 O O . TYR A 1 589 ? -11.469 0.059 -19.194 1.00 96.25 589 TYR A O 1
ATOM 4501 N N . MET A 1 590 ? -11.025 -1.525 -20.723 1.00 94.69 590 MET A N 1
ATOM 4502 C CA . MET A 1 590 ? -10.399 -0.615 -21.697 1.00 94.69 590 MET A CA 1
ATOM 4503 C C . MET A 1 590 ? -11.439 0.322 -22.336 1.00 94.69 590 MET A C 1
ATOM 4505 O O . MET A 1 590 ? -11.248 1.536 -22.317 1.00 94.69 590 MET A O 1
ATOM 4509 N N . ASP A 1 591 ? -12.586 -0.220 -22.764 1.00 94.69 591 ASP A N 1
ATOM 4510 C CA . ASP A 1 591 ? -13.762 0.495 -23.280 1.00 94.69 591 ASP A CA 1
ATOM 4511 C C . ASP A 1 591 ? -14.190 1.629 -22.325 1.00 94.69 591 ASP A C 1
ATOM 4513 O O . ASP A 1 591 ? -14.455 2.749 -22.759 1.00 94.69 591 ASP A O 1
ATOM 4517 N N . GLN A 1 592 ? -14.235 1.363 -21.011 1.00 95.69 592 GLN A N 1
ATOM 4518 C CA . GLN A 1 592 ? -14.640 2.349 -20.003 1.00 95.69 592 GLN A CA 1
ATOM 4519 C C . GLN A 1 592 ? -13.627 3.493 -19.835 1.00 95.69 592 GLN A C 1
ATOM 4521 O O . GLN A 1 592 ? -14.034 4.615 -19.529 1.00 95.69 592 GLN A O 1
ATOM 4526 N N . ILE A 1 593 ? -12.331 3.236 -20.033 1.00 95.12 593 ILE A N 1
ATOM 4527 C CA . ILE A 1 593 ? -11.284 4.267 -19.965 1.00 95.12 593 ILE A CA 1
ATOM 4528 C C . ILE A 1 593 ? -11.258 5.075 -21.271 1.00 95.12 593 ILE A C 1
ATOM 4530 O O . ILE A 1 593 ? -11.264 6.305 -21.233 1.00 95.12 593 ILE A O 1
ATOM 4534 N N . ALA A 1 594 ? -11.308 4.400 -22.422 1.00 92.62 594 ALA A N 1
ATOM 4535 C CA . ALA A 1 594 ? -11.330 5.024 -23.746 1.00 92.62 594 ALA A CA 1
ATOM 4536 C C . ALA A 1 594 ? -12.604 5.854 -24.013 1.00 92.62 594 ALA A C 1
ATOM 4538 O O . ALA A 1 594 ? -12.582 6.777 -24.824 1.00 92.62 594 ALA A O 1
ATOM 4539 N N . ALA A 1 595 ? -13.712 5.562 -23.322 1.00 93.50 595 ALA A N 1
ATOM 4540 C CA . ALA A 1 595 ? -14.941 6.355 -23.390 1.00 93.50 595 ALA A CA 1
ATOM 4541 C C . ALA A 1 595 ? -14.919 7.642 -22.537 1.00 93.50 595 ALA A C 1
ATOM 4543 O O . ALA A 1 595 ? -15.722 8.539 -22.799 1.00 93.50 595 ALA A O 1
ATOM 4544 N N . ASP A 1 596 ? -14.043 7.733 -21.528 1.00 95.25 596 ASP A N 1
ATOM 4545 C CA . ASP A 1 596 ? -13.958 8.873 -20.596 1.00 95.25 596 ASP A CA 1
ATOM 4546 C C . ASP A 1 596 ? -12.775 9.810 -20.919 1.00 95.25 596 ASP A C 1
ATOM 4548 O O . ASP A 1 596 ? -12.885 11.032 -20.805 1.00 95.25 596 ASP A O 1
ATOM 4552 N N . ILE A 1 597 ? -11.650 9.256 -21.390 1.00 93.88 597 ILE A N 1
ATOM 4553 C CA . ILE A 1 597 ? -10.430 10.010 -21.707 1.00 93.88 597 ILE A CA 1
ATOM 4554 C C . ILE A 1 597 ? -10.369 10.358 -23.201 1.00 93.88 597 ILE A C 1
ATOM 4556 O O . ILE A 1 597 ? -10.259 9.485 -24.056 1.00 93.88 597 ILE A O 1
ATOM 4560 N N . ALA A 1 598 ? -10.333 11.656 -23.514 1.00 87.88 598 ALA A N 1
ATOM 4561 C CA . ALA A 1 598 ? -10.083 12.168 -24.862 1.00 87.88 598 ALA A CA 1
ATOM 4562 C C . ALA A 1 598 ? -8.764 12.960 -24.915 1.00 87.88 598 ALA A C 1
ATOM 4564 O O . ALA A 1 598 ? -8.664 14.050 -24.345 1.00 87.88 598 ALA A O 1
ATOM 4565 N N . LEU A 1 599 ? -7.754 12.429 -25.612 1.00 88.94 599 LEU A N 1
ATOM 4566 C CA . LEU A 1 599 ? -6.455 13.088 -25.783 1.00 88.94 599 LEU A CA 1
ATOM 4567 C C . LEU A 1 599 ? -6.480 14.135 -26.911 1.00 88.94 599 LEU A C 1
ATOM 4569 O O . LEU A 1 599 ? -7.164 13.982 -27.923 1.00 88.94 599 LEU A O 1
ATOM 4573 N N . SER A 1 600 ? -5.717 15.220 -26.742 1.00 81.19 600 SER A N 1
ATOM 4574 C CA . SER A 1 600 ? -5.642 16.324 -27.708 1.00 81.19 600 SER A CA 1
ATOM 4575 C C . SER A 1 600 ? -4.312 16.333 -28.467 1.00 81.19 600 SER A C 1
ATOM 4577 O O . SER A 1 600 ? -3.339 16.941 -28.018 1.00 81.19 600 SER A O 1
ATOM 4579 N N . GLY A 1 601 ? -4.299 15.713 -29.648 1.00 78.56 601 GLY A N 1
ATOM 4580 C CA . GLY A 1 601 ? -3.119 15.596 -30.512 1.00 78.56 601 GLY A CA 1
ATOM 4581 C C . GLY A 1 601 ? -2.458 14.219 -30.431 1.00 78.56 601 GLY A C 1
ATOM 4582 O O . GLY A 1 601 ? -2.853 13.376 -29.632 1.00 78.56 601 GLY A O 1
ATOM 4583 N N . ASN A 1 602 ? -1.459 13.996 -31.283 1.00 87.81 602 ASN A N 1
ATOM 4584 C CA . ASN A 1 602 ? -0.730 12.734 -31.354 1.00 87.81 602 ASN A CA 1
ATOM 4585 C C . ASN A 1 602 ? 0.462 12.806 -30.391 1.00 87.81 602 ASN A C 1
ATOM 4587 O O . ASN A 1 602 ? 1.395 13.561 -30.659 1.00 87.81 602 ASN A O 1
ATOM 4591 N N . LEU A 1 603 ? 0.430 12.041 -29.299 1.00 96.06 603 LEU A N 1
ATOM 4592 C CA . 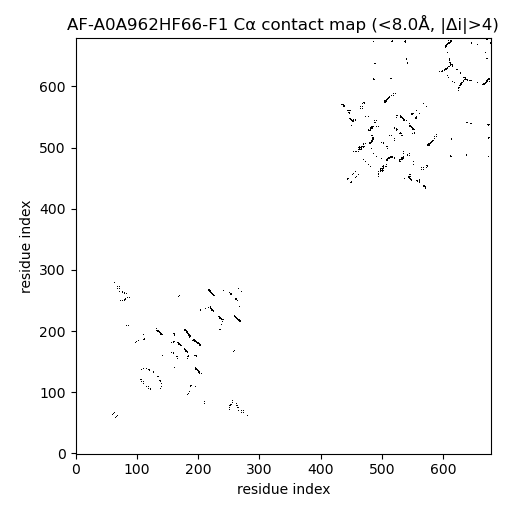LEU A 1 603 ? 1.565 11.889 -28.383 1.00 96.06 603 LEU A CA 1
ATOM 4593 C C . LEU A 1 603 ? 2.351 10.629 -28.738 1.00 96.06 603 LEU A C 1
ATOM 4595 O O . LEU A 1 603 ? 1.750 9.566 -28.910 1.00 96.06 603 LEU A O 1
ATOM 4599 N N . LYS A 1 604 ? 3.680 10.719 -28.792 1.00 98.31 604 LYS A N 1
ATOM 4600 C CA . LYS A 1 604 ? 4.556 9.548 -28.840 1.00 98.31 604 LYS A CA 1
ATOM 4601 C C . LYS A 1 604 ? 4.979 9.167 -27.426 1.00 98.31 604 LYS A C 1
ATOM 4603 O O . LYS A 1 604 ? 5.598 9.967 -26.726 1.00 98.31 604 LYS A O 1
ATOM 4608 N N . VAL A 1 605 ? 4.667 7.943 -27.009 1.00 98.38 605 VAL A N 1
ATOM 4609 C CA . VAL A 1 605 ? 4.883 7.461 -25.638 1.00 98.38 605 VAL A CA 1
ATOM 4610 C C . VAL A 1 605 ? 5.725 6.192 -25.667 1.00 98.38 605 VAL A C 1
ATOM 4612 O O . VAL A 1 605 ? 5.333 5.204 -26.286 1.00 98.38 605 VAL A O 1
ATOM 4615 N N . VAL A 1 606 ? 6.865 6.190 -24.973 1.00 98.75 606 VAL A N 1
ATOM 4616 C CA . VAL A 1 606 ? 7.533 4.930 -24.618 1.00 98.75 606 VAL A CA 1
ATOM 4617 C C . VAL A 1 606 ? 6.862 4.389 -23.364 1.00 98.75 606 VAL A C 1
ATOM 4619 O O . VAL A 1 606 ? 6.731 5.120 -22.384 1.00 98.75 606 VAL A O 1
ATOM 4622 N N . ILE A 1 607 ? 6.447 3.126 -23.380 1.00 98.62 607 ILE A N 1
ATOM 4623 C CA . ILE A 1 607 ? 5.900 2.465 -22.195 1.00 98.62 607 ILE A CA 1
ATOM 4624 C C . ILE A 1 607 ? 6.746 1.255 -21.824 1.00 98.62 607 ILE A C 1
ATOM 4626 O O . ILE A 1 607 ? 6.906 0.339 -22.628 1.00 98.62 607 ILE A O 1
ATOM 4630 N N . ASP A 1 608 ? 7.257 1.262 -20.599 1.00 98.62 608 ASP A N 1
ATOM 4631 C CA . ASP A 1 608 ? 7.847 0.105 -19.948 1.00 98.62 608 ASP A CA 1
ATOM 4632 C C . ASP A 1 608 ? 6.800 -0.626 -19.098 1.00 98.62 608 ASP A C 1
ATOM 4634 O O . ASP A 1 608 ? 5.936 -0.017 -18.459 1.00 98.62 608 ASP A O 1
ATOM 4638 N N . CYS A 1 609 ? 6.862 -1.952 -19.102 1.00 98.25 609 CYS A N 1
ATOM 4639 C CA . CYS A 1 609 ? 6.037 -2.816 -18.259 1.00 98.25 609 CYS A CA 1
ATOM 4640 C C . CYS A 1 609 ? 6.854 -3.893 -17.529 1.00 98.25 609 CYS A C 1
ATOM 4642 O O . CYS A 1 609 ? 6.247 -4.773 -16.924 1.00 98.25 609 CYS A O 1
ATOM 4644 N N . ALA A 1 610 ? 8.192 -3.878 -17.621 1.00 97.25 610 ALA A N 1
ATOM 4645 C CA . ALA A 1 610 ? 9.108 -4.774 -16.910 1.00 97.25 610 ALA A CA 1
ATOM 4646 C C . ALA A 1 610 ? 8.752 -6.277 -16.998 1.00 97.25 610 ALA A C 1
ATOM 4648 O O . ALA A 1 610 ? 8.865 -7.020 -16.024 1.00 97.25 610 ALA A O 1
ATOM 4649 N N . ASN A 1 611 ? 8.231 -6.728 -18.147 1.00 98.50 611 ASN A N 1
ATOM 4650 C CA . ASN A 1 611 ? 7.659 -8.067 -18.366 1.00 98.50 611 ASN A CA 1
ATOM 4651 C C . ASN A 1 611 ? 6.482 -8.461 -17.434 1.00 98.50 611 ASN A C 1
ATOM 4653 O O . ASN A 1 611 ? 6.015 -9.603 -17.470 1.00 98.50 611 ASN A O 1
ATOM 4657 N N . GLY A 1 612 ? 5.958 -7.522 -16.644 1.00 98.12 612 GLY A N 1
ATOM 4658 C CA . GLY A 1 612 ? 4.755 -7.648 -15.828 1.00 98.12 612 GLY A CA 1
ATOM 4659 C C . GLY A 1 612 ? 3.462 -7.710 -16.644 1.00 98.12 612 GLY A C 1
ATOM 4660 O O . GLY A 1 612 ? 3.430 -7.456 -17.850 1.00 98.12 612 GLY A O 1
ATOM 4661 N N . ILE A 1 613 ? 2.354 -8.040 -15.974 1.00 98.25 613 ILE A N 1
ATOM 4662 C CA . ILE A 1 613 ? 1.059 -8.286 -16.641 1.00 98.25 613 ILE A CA 1
ATOM 4663 C C . ILE A 1 613 ? 0.465 -7.035 -17.303 1.00 98.25 613 ILE A C 1
ATOM 4665 O O . ILE A 1 613 ? -0.350 -7.155 -18.215 1.00 98.25 613 ILE A O 1
ATOM 4669 N N . ALA A 1 614 ? 0.910 -5.838 -16.909 1.00 97.31 614 ALA A N 1
ATOM 4670 C CA . ALA A 1 614 ? 0.528 -4.579 -17.543 1.00 97.31 614 ALA A CA 1
ATOM 4671 C C . ALA A 1 614 ? 0.801 -4.555 -19.061 1.00 97.31 614 ALA A C 1
ATOM 4673 O O . ALA A 1 614 ? 0.035 -3.939 -19.804 1.00 97.31 614 ALA A O 1
ATOM 4674 N N . GLY A 1 615 ? 1.817 -5.287 -19.538 1.00 97.44 615 GLY A N 1
ATOM 4675 C CA . GLY A 1 615 ? 2.169 -5.371 -20.959 1.00 97.44 615 GLY A CA 1
ATOM 4676 C C . GLY A 1 615 ? 1.076 -5.965 -21.859 1.00 97.44 615 GLY A C 1
ATOM 4677 O O . GLY A 1 615 ? 0.989 -5.610 -23.033 1.00 97.44 615 GLY A O 1
ATOM 4678 N N . ASP A 1 616 ? 0.174 -6.790 -21.309 1.00 96.62 616 ASP A N 1
ATOM 4679 C CA . ASP A 1 616 ? -0.985 -7.318 -22.044 1.00 96.62 616 ASP A CA 1
ATOM 4680 C C . ASP A 1 616 ? -2.092 -6.266 -22.276 1.00 96.62 616 ASP A C 1
ATOM 4682 O O . ASP A 1 616 ? -2.998 -6.512 -23.076 1.00 96.62 616 ASP A O 1
ATOM 4686 N N . PHE A 1 617 ? -2.036 -5.104 -21.615 1.00 97.12 617 PHE A N 1
ATOM 4687 C CA . PHE A 1 617 ? -3.123 -4.115 -21.576 1.00 97.12 617 PHE A CA 1
ATOM 4688 C C . PHE A 1 617 ? -2.670 -2.705 -21.962 1.00 97.12 617 PHE A C 1
ATOM 4690 O O . PHE A 1 617 ? -3.227 -2.102 -22.876 1.00 97.12 617 PHE A O 1
ATOM 4697 N N . ALA A 1 618 ? -1.662 -2.170 -21.272 1.00 97.00 618 ALA A N 1
ATOM 4698 C CA . ALA A 1 618 ? -1.342 -0.748 -21.302 1.00 97.00 618 ALA A CA 1
ATOM 4699 C C . ALA A 1 618 ? -0.879 -0.219 -22.678 1.00 97.00 618 ALA A C 1
ATOM 4701 O O . ALA A 1 618 ? -1.319 0.872 -23.041 1.00 97.00 618 ALA A O 1
ATOM 4702 N N . PRO A 1 619 ? -0.101 -0.964 -23.497 1.00 97.75 619 PRO A N 1
ATOM 4703 C CA . PRO A 1 619 ? 0.204 -0.533 -24.862 1.00 97.75 619 PRO A CA 1
ATOM 4704 C C . PRO A 1 619 ? -1.056 -0.381 -25.725 1.00 97.75 619 PRO A C 1
ATOM 4706 O O . PRO A 1 619 ? -1.232 0.647 -26.368 1.00 97.75 619 PRO A O 1
ATOM 4709 N N . LYS A 1 620 ? -1.975 -1.357 -25.668 1.00 96.56 620 LYS A N 1
ATOM 4710 C CA . LYS A 1 620 ? -3.230 -1.358 -26.445 1.00 96.56 620 LYS A CA 1
ATOM 4711 C C . LYS A 1 620 ? -4.144 -0.213 -26.020 1.00 96.56 620 LYS A C 1
ATOM 4713 O O . LYS A 1 620 ? -4.689 0.477 -26.868 1.00 96.56 620 LYS A O 1
ATOM 4718 N N . LEU A 1 621 ? -4.255 0.030 -24.714 1.00 96.12 621 LEU A N 1
ATOM 4719 C CA . LEU A 1 621 ? -5.039 1.138 -24.172 1.00 96.12 621 LEU A CA 1
ATOM 4720 C C . LEU A 1 621 ? -4.489 2.504 -24.623 1.00 96.12 621 LEU A C 1
ATOM 4722 O O . LEU A 1 621 ? -5.261 3.393 -24.964 1.00 96.12 621 LEU A O 1
ATOM 4726 N N . LEU A 1 622 ? -3.164 2.680 -24.671 1.00 96.06 622 LEU A N 1
ATOM 4727 C CA . LEU A 1 622 ? -2.553 3.905 -25.199 1.00 96.06 622 LEU A CA 1
ATOM 4728 C C . LEU A 1 622 ? -2.737 4.045 -26.724 1.00 96.06 622 LEU A C 1
ATOM 4730 O O . LEU A 1 622 ? -2.975 5.155 -27.197 1.00 96.06 622 LEU A O 1
ATOM 4734 N N . GLU A 1 623 ? -2.681 2.948 -27.486 1.00 95.38 623 GLU A N 1
ATOM 4735 C CA . GLU A 1 623 ? -3.008 2.931 -28.923 1.00 95.38 623 GLU A CA 1
ATOM 4736 C C . GLU A 1 623 ? -4.488 3.296 -29.174 1.00 95.38 623 GLU A C 1
ATOM 4738 O O . GLU A 1 623 ? -4.780 4.116 -30.045 1.00 95.38 623 GLU A O 1
ATOM 4743 N N . GLU A 1 624 ? -5.421 2.756 -28.381 1.00 93.69 624 GLU A N 1
ATOM 4744 C CA . GLU A 1 624 ? -6.863 3.057 -28.437 1.00 93.69 624 GLU A CA 1
ATOM 4745 C C . GLU A 1 624 ? -7.175 4.519 -28.063 1.00 93.69 624 GLU A C 1
ATOM 4747 O O . GLU A 1 624 ? -8.061 5.131 -28.662 1.00 93.69 624 GLU A O 1
ATOM 4752 N N . LEU A 1 625 ? -6.402 5.112 -27.145 1.00 94.06 625 LEU A N 1
ATOM 4753 C CA . LEU A 1 625 ? -6.449 6.543 -26.810 1.00 94.06 625 LEU A CA 1
ATOM 4754 C C . LEU A 1 625 ? -5.782 7.455 -27.866 1.00 94.06 625 LEU A C 1
ATOM 4756 O O . LEU A 1 625 ? -5.892 8.679 -27.768 1.00 94.06 625 LEU A O 1
ATOM 4760 N N . GLY A 1 626 ? -5.125 6.887 -28.885 1.00 93.56 626 GLY A N 1
ATOM 4761 C CA . GLY A 1 626 ? -4.564 7.613 -30.031 1.00 93.56 626 GLY A CA 1
ATOM 4762 C C . GLY A 1 626 ? -3.071 7.964 -29.953 1.00 93.56 626 GLY A C 1
ATOM 4763 O O . GLY A 1 626 ? -2.612 8.804 -30.732 1.00 93.56 626 GLY A O 1
ATOM 4764 N N . CYS A 1 627 ? -2.304 7.353 -29.047 1.00 96.62 627 CYS A N 1
ATOM 4765 C CA . CYS A 1 627 ? -0.854 7.553 -28.947 1.00 96.62 627 CYS A CA 1
ATOM 4766 C C . CYS A 1 627 ? -0.064 6.740 -29.994 1.00 96.62 627 CYS A C 1
ATOM 4768 O O . CYS A 1 627 ? -0.434 5.622 -30.347 1.00 96.62 627 CYS A O 1
ATOM 4770 N N . GLU A 1 628 ? 1.094 7.255 -30.425 1.00 97.69 628 GLU A N 1
ATOM 4771 C CA . GLU A 1 628 ? 2.148 6.439 -31.045 1.00 97.69 628 GLU A CA 1
ATOM 4772 C C . GLU A 1 628 ? 2.915 5.728 -29.921 1.00 97.69 628 GLU A C 1
ATOM 4774 O O . GLU A 1 628 ? 3.713 6.345 -29.212 1.00 97.69 628 GLU A O 1
ATOM 4779 N N . VAL A 1 629 ? 2.653 4.436 -29.725 1.00 98.31 629 VAL A N 1
ATOM 4780 C CA . VAL A 1 629 ? 3.244 3.666 -28.625 1.00 98.31 629 VAL A CA 1
ATOM 4781 C C . VAL A 1 629 ? 4.539 2.987 -29.059 1.00 98.31 629 VAL A C 1
ATOM 4783 O O . VAL A 1 629 ? 4.587 2.272 -30.058 1.00 98.31 629 VAL A O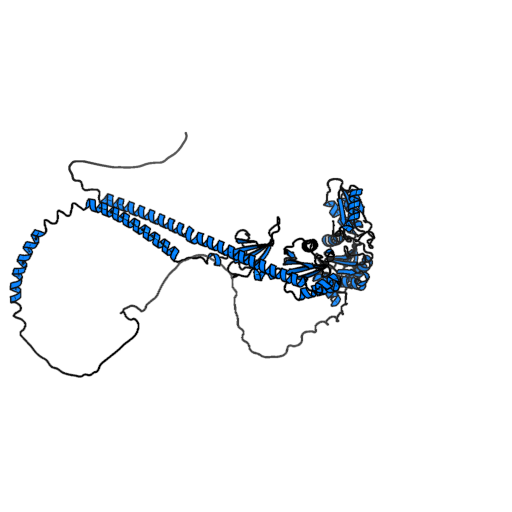 1
ATOM 4786 N N . VAL A 1 630 ? 5.591 3.164 -28.260 1.00 98.62 630 VAL A N 1
ATOM 4787 C CA . VAL A 1 630 ? 6.834 2.398 -28.368 1.00 98.62 630 VAL A CA 1
ATOM 4788 C C . VAL A 1 630 ? 6.936 1.455 -27.165 1.00 98.62 630 VAL A C 1
ATOM 4790 O O . VAL A 1 630 ? 7.250 1.912 -26.064 1.00 98.62 630 VAL A O 1
ATOM 4793 N N . PRO A 1 631 ? 6.676 0.147 -27.334 1.00 98.38 631 PRO A N 1
ATOM 4794 C CA . PRO A 1 631 ? 6.739 -0.802 -26.231 1.00 98.38 631 PRO A CA 1
ATOM 4795 C C . PRO A 1 631 ? 8.187 -1.098 -25.820 1.00 98.38 631 PRO A C 1
ATOM 4797 O O . PRO A 1 631 ? 9.042 -1.394 -26.661 1.00 98.38 631 PRO A O 1
ATOM 4800 N N . LEU A 1 632 ? 8.433 -1.085 -24.513 1.00 98.31 632 LEU A N 1
ATOM 4801 C CA . LEU A 1 632 ? 9.654 -1.531 -23.853 1.00 98.31 632 LEU A CA 1
ATOM 4802 C C . LEU A 1 632 ? 9.267 -2.628 -22.848 1.00 98.31 632 LEU A C 1
ATOM 4804 O O . LEU A 1 632 ? 8.333 -2.484 -22.067 1.00 98.31 632 LEU A O 1
ATOM 4808 N N . TYR A 1 633 ? 9.887 -3.802 -22.973 1.00 98.31 633 TYR A N 1
ATOM 4809 C CA . TYR A 1 633 ? 9.639 -4.983 -22.129 1.00 98.31 633 TYR A CA 1
ATOM 4810 C C . TYR A 1 633 ? 8.159 -5.414 -21.929 1.00 98.31 633 TYR A C 1
ATOM 4812 O O . TYR A 1 633 ? 7.857 -6.212 -21.047 1.00 98.31 633 TYR A O 1
ATOM 4820 N N . CYS A 1 634 ? 7.227 -4.997 -22.801 1.00 98.44 634 CYS A N 1
ATOM 4821 C CA . CYS A 1 634 ? 5.787 -5.293 -22.687 1.00 98.44 634 CYS A CA 1
ATOM 4822 C C . CYS A 1 634 ? 5.367 -6.748 -22.982 1.00 98.44 634 CYS A C 1
ATOM 4824 O O . CYS A 1 634 ? 4.180 -7.059 -22.948 1.00 98.44 634 CYS A O 1
ATOM 4826 N N . THR A 1 635 ? 6.293 -7.656 -23.304 1.00 98.25 635 THR A N 1
ATOM 4827 C CA . THR A 1 635 ? 5.951 -9.085 -23.437 1.00 98.25 635 THR A CA 1
ATOM 4828 C C . THR A 1 635 ? 5.914 -9.710 -22.049 1.00 98.25 635 THR A C 1
ATOM 4830 O O . THR A 1 635 ? 6.941 -9.739 -21.376 1.00 98.25 635 THR A O 1
ATOM 4833 N N . VAL A 1 636 ? 4.746 -10.203 -21.628 1.00 98.25 636 VAL A N 1
ATOM 4834 C CA . VAL A 1 636 ? 4.545 -10.758 -20.281 1.00 98.25 636 VAL A CA 1
ATOM 4835 C C . VAL A 1 636 ? 5.402 -12.012 -20.080 1.00 98.25 636 VAL A C 1
ATOM 4837 O O . VAL A 1 636 ? 5.117 -13.063 -20.657 1.00 98.25 636 VAL A O 1
ATOM 4840 N N . ASP A 1 637 ? 6.421 -11.909 -19.229 1.00 98.12 637 ASP A N 1
ATOM 4841 C CA . ASP A 1 637 ? 7.312 -13.004 -18.844 1.00 98.12 637 ASP A CA 1
ATOM 4842 C C . ASP A 1 637 ? 7.590 -12.948 -17.338 1.00 98.12 637 ASP A C 1
ATOM 4844 O O . ASP A 1 637 ? 8.306 -12.085 -16.828 1.00 98.12 637 ASP A O 1
ATOM 4848 N N . GLY A 1 638 ? 7.012 -13.911 -16.620 1.00 96.56 638 GLY A N 1
ATOM 4849 C CA . GLY A 1 638 ? 7.085 -14.017 -15.168 1.00 96.56 638 GLY A CA 1
ATOM 4850 C C . GLY A 1 638 ? 8.454 -14.405 -14.603 1.00 96.56 638 GLY A C 1
ATOM 4851 O O . GLY A 1 638 ? 8.510 -14.700 -13.411 1.00 96.56 638 GLY A O 1
ATOM 4852 N N . SER A 1 639 ? 9.519 -14.461 -15.416 1.00 96.81 639 SER A N 1
ATOM 4853 C CA . SER A 1 639 ? 10.906 -14.513 -14.933 1.00 96.81 639 SER A CA 1
ATOM 4854 C C . SER A 1 639 ? 11.610 -13.148 -14.896 1.00 96.81 639 SER A C 1
ATOM 4856 O O . SER A 1 639 ? 12.791 -13.125 -14.563 1.00 96.81 639 SER A O 1
ATOM 4858 N N . PHE A 1 640 ? 10.935 -12.057 -15.286 1.00 96.88 640 PHE A N 1
ATOM 4859 C CA . PHE A 1 640 ? 11.452 -10.675 -15.314 1.00 96.88 640 PHE A CA 1
ATOM 4860 C C . PHE A 1 640 ? 12.883 -10.544 -15.900 1.00 96.88 640 PHE A C 1
ATOM 4862 O O . PHE A 1 640 ? 13.806 -10.092 -15.226 1.00 96.88 640 PHE A O 1
ATOM 4869 N N . PRO A 1 641 ? 13.111 -10.988 -17.155 1.00 97.50 641 PRO A N 1
ATOM 4870 C CA . PRO A 1 641 ? 14.453 -11.231 -17.698 1.00 97.50 641 PRO A CA 1
ATOM 4871 C C . PRO A 1 641 ? 15.309 -9.990 -18.019 1.00 97.50 641 PRO A C 1
ATOM 4873 O O . PRO A 1 641 ? 16.454 -10.173 -18.433 1.00 97.50 641 PRO A O 1
ATOM 4876 N N . ASN A 1 642 ? 14.786 -8.766 -17.879 1.00 96.88 642 ASN A N 1
ATOM 4877 C CA . ASN A 1 642 ? 15.503 -7.528 -18.226 1.00 96.88 642 ASN A CA 1
ATOM 4878 C C . ASN A 1 642 ? 15.913 -6.736 -16.971 1.00 96.88 642 ASN A C 1
ATOM 4880 O O . ASN A 1 642 ? 17.101 -6.517 -16.747 1.00 96.88 642 ASN A O 1
ATOM 4884 N N . HIS A 1 643 ? 14.946 -6.380 -16.124 1.00 95.12 643 HIS A N 1
ATOM 4885 C CA . HIS A 1 643 ? 15.151 -5.800 -14.793 1.00 95.12 643 HIS A CA 1
ATOM 4886 C C . HIS A 1 643 ? 13.977 -6.168 -13.873 1.00 95.12 643 HIS A C 1
ATOM 4888 O O . HIS A 1 643 ? 12.937 -6.637 -14.345 1.00 95.12 643 HIS A O 1
ATOM 4894 N N . ASP A 1 644 ? 14.128 -5.941 -12.565 1.00 93.12 644 ASP A N 1
ATOM 4895 C CA . ASP A 1 644 ? 13.043 -6.161 -11.606 1.00 93.12 644 ASP A CA 1
ATOM 4896 C C . ASP A 1 644 ? 11.853 -5.218 -11.880 1.00 93.12 644 ASP A C 1
ATOM 4898 O O . ASP A 1 644 ? 12.052 -4.054 -12.253 1.00 93.12 644 ASP A O 1
ATOM 4902 N N . PRO A 1 645 ? 10.605 -5.674 -11.665 1.00 94.25 645 PRO A N 1
ATOM 4903 C CA . PRO A 1 645 ? 9.403 -4.920 -12.003 1.00 94.25 645 PRO A CA 1
ATOM 4904 C C . PRO A 1 645 ? 9.012 -3.889 -10.931 1.00 94.25 645 PRO A C 1
ATOM 4906 O O . PRO A 1 645 ? 7.842 -3.791 -10.549 1.00 94.25 645 PRO A O 1
ATOM 4909 N N . ASP A 1 646 ? 9.994 -3.112 -10.455 1.00 95.69 646 ASP A N 1
ATOM 4910 C CA . ASP A 1 646 ? 9.796 -1.971 -9.559 1.00 95.69 646 ASP A CA 1
ATOM 4911 C C . ASP A 1 646 ? 10.235 -0.637 -10.196 1.00 95.69 646 ASP A C 1
ATOM 4913 O O . ASP A 1 646 ? 11.437 -0.371 -10.269 1.00 95.69 646 ASP A O 1
ATOM 4917 N N . PRO A 1 647 ? 9.305 0.242 -10.612 1.00 93.94 647 PRO A N 1
ATOM 4918 C CA . PRO A 1 647 ? 9.653 1.532 -11.204 1.00 93.94 647 PRO A CA 1
ATOM 4919 C C . PRO A 1 647 ? 10.080 2.593 -10.169 1.00 93.94 647 PRO A C 1
ATOM 4921 O O . PRO A 1 647 ? 10.537 3.666 -10.555 1.00 93.94 647 PRO A O 1
ATOM 4924 N N . SER A 1 648 ? 9.972 2.331 -8.856 1.00 91.31 648 SER A N 1
ATOM 4925 C CA . SER A 1 648 ? 10.490 3.247 -7.819 1.00 91.31 648 SER A CA 1
ATOM 4926 C C . SER A 1 648 ? 12.023 3.283 -7.743 1.00 91.31 648 SER A C 1
ATOM 4928 O O . SER A 1 648 ? 12.587 4.258 -7.233 1.00 91.31 648 SER A O 1
ATOM 4930 N N . LEU A 1 649 ? 12.707 2.253 -8.250 1.00 90.12 649 LEU A N 1
ATOM 4931 C CA . LEU A 1 649 ? 14.164 2.198 -8.335 1.00 90.12 649 LEU A CA 1
ATOM 4932 C C . LEU A 1 649 ? 14.641 2.855 -9.635 1.00 90.12 649 LEU A C 1
ATOM 4934 O O . LEU A 1 649 ? 14.387 2.353 -10.724 1.00 90.12 649 LEU A O 1
ATOM 4938 N N . LEU A 1 650 ? 15.389 3.958 -9.525 1.00 90.44 650 LEU A N 1
ATOM 4939 C CA . LEU A 1 650 ? 15.838 4.745 -10.687 1.00 90.44 650 LEU A CA 1
ATOM 4940 C C . LEU A 1 650 ? 16.650 3.937 -11.717 1.00 90.44 650 LEU A C 1
ATOM 4942 O O . LEU A 1 650 ? 16.572 4.237 -12.903 1.00 90.44 650 LEU A O 1
ATOM 4946 N N . SER A 1 651 ? 17.385 2.906 -11.288 1.00 93.38 651 SER A N 1
ATOM 4947 C CA . SER A 1 651 ? 18.131 2.000 -12.178 1.00 93.38 651 SER A CA 1
ATOM 4948 C C . SER A 1 651 ? 17.233 1.183 -13.110 1.00 93.38 651 SER A C 1
ATOM 4950 O O . SER A 1 651 ? 17.652 0.813 -14.200 1.00 93.38 651 SER A O 1
ATOM 4952 N N . ASN A 1 652 ? 15.986 0.929 -12.708 1.00 93.69 652 ASN A N 1
ATOM 4953 C CA . ASN A 1 652 ? 14.999 0.213 -13.517 1.00 93.69 652 ASN A CA 1
ATOM 4954 C C . ASN A 1 652 ? 14.328 1.139 -14.551 1.00 93.69 652 ASN A C 1
ATOM 4956 O O . ASN A 1 652 ? 13.441 0.709 -15.279 1.00 93.69 652 ASN A O 1
ATOM 4960 N N . LEU A 1 653 ? 14.733 2.415 -14.608 1.00 97.44 653 LEU A N 1
ATOM 4961 C CA . LEU A 1 653 ? 14.243 3.415 -15.557 1.00 97.44 653 LEU A CA 1
ATOM 4962 C C . LEU A 1 653 ? 15.316 3.842 -16.573 1.00 97.44 653 LEU A C 1
ATOM 4964 O O . LEU A 1 653 ? 15.007 4.637 -17.461 1.00 97.44 653 LEU A O 1
ATOM 4968 N N . ASP A 1 654 ? 16.559 3.355 -16.465 1.00 97.38 654 ASP A N 1
ATOM 4969 C CA . ASP A 1 654 ? 17.665 3.786 -17.334 1.00 97.38 654 ASP A CA 1
ATOM 4970 C C . ASP A 1 654 ? 17.375 3.474 -18.817 1.00 97.38 654 ASP A C 1
ATOM 4972 O O . ASP A 1 654 ? 17.453 4.375 -19.656 1.00 97.38 654 ASP A O 1
ATOM 4976 N N . ASP A 1 655 ? 16.924 2.252 -19.133 1.00 97.94 655 ASP A N 1
ATOM 4977 C CA . ASP A 1 655 ? 16.534 1.853 -20.497 1.00 97.94 655 ASP A CA 1
ATOM 4978 C C . ASP A 1 655 ? 15.363 2.691 -21.037 1.00 97.94 655 ASP A C 1
ATOM 4980 O O . ASP A 1 655 ? 15.402 3.144 -22.183 1.00 97.94 655 ASP A O 1
ATOM 4984 N N . LEU A 1 656 ? 14.342 2.966 -20.214 1.00 98.44 656 LEU A N 1
ATOM 4985 C CA . LEU A 1 656 ? 13.220 3.840 -20.577 1.00 98.44 656 LEU A CA 1
ATOM 4986 C C . LEU A 1 656 ? 13.711 5.261 -20.892 1.00 98.44 656 LEU A C 1
ATOM 4988 O O . LEU A 1 656 ? 13.333 5.856 -21.904 1.00 98.44 656 LEU A O 1
ATOM 4992 N N . VAL A 1 657 ? 14.602 5.795 -20.058 1.00 98.19 657 VAL A N 1
ATOM 4993 C CA . VAL A 1 657 ? 15.187 7.133 -20.191 1.00 98.19 657 VAL A CA 1
ATOM 4994 C C . VAL A 1 657 ? 16.122 7.243 -21.403 1.00 98.19 657 VAL A C 1
ATOM 4996 O O . VAL A 1 657 ? 16.196 8.316 -22.011 1.00 98.19 657 VAL A O 1
ATOM 4999 N N . GLU A 1 658 ? 16.825 6.179 -21.800 1.00 98.31 658 GLU A N 1
ATOM 5000 C CA . GLU A 1 658 ? 17.547 6.132 -23.079 1.00 98.31 658 GLU A CA 1
ATOM 5001 C C . GLU A 1 658 ? 16.587 6.008 -24.269 1.00 98.31 658 GLU A C 1
ATOM 5003 O O . GLU A 1 658 ? 16.713 6.754 -25.246 1.00 98.31 658 GLU A O 1
ATOM 5008 N N . LYS A 1 659 ? 15.581 5.131 -24.176 1.00 98.50 659 LYS A N 1
ATOM 5009 C CA . LYS A 1 659 ? 14.619 4.858 -25.248 1.00 98.50 659 LYS A CA 1
ATOM 5010 C C . LYS A 1 659 ? 13.781 6.087 -25.601 1.00 98.50 659 LYS A C 1
ATOM 5012 O O . LYS A 1 659 ? 13.663 6.395 -26.785 1.00 98.50 659 LYS A O 1
ATOM 5017 N N . VAL A 1 660 ? 13.294 6.847 -24.615 1.00 98.56 660 VAL A N 1
ATOM 5018 C CA . VAL A 1 660 ? 12.576 8.124 -24.823 1.00 98.56 660 VAL A CA 1
ATOM 5019 C C . VAL A 1 660 ? 13.419 9.116 -25.630 1.00 98.56 660 VAL A C 1
ATOM 5021 O O . VAL A 1 660 ? 12.931 9.700 -26.599 1.00 98.56 660 VAL A O 1
ATOM 5024 N N . LYS A 1 661 ? 14.707 9.267 -25.286 1.00 98.25 661 LYS A N 1
ATOM 5025 C CA . LYS A 1 661 ? 15.636 10.172 -25.987 1.00 98.25 661 LYS A CA 1
ATOM 5026 C C . LYS A 1 661 ? 15.944 9.694 -27.405 1.00 98.25 661 LYS A C 1
ATOM 5028 O O . LYS A 1 661 ? 15.981 10.510 -28.321 1.00 98.25 661 LYS A O 1
ATOM 5033 N N . ALA A 1 662 ? 16.168 8.393 -27.591 1.00 98.44 662 ALA A N 1
ATOM 5034 C CA . ALA A 1 662 ? 16.470 7.808 -28.896 1.00 98.44 662 ALA A CA 1
ATOM 5035 C C . ALA A 1 662 ? 15.280 7.916 -29.867 1.00 98.44 662 ALA A C 1
ATOM 5037 O O . ALA A 1 662 ? 15.454 8.235 -31.042 1.00 98.44 662 ALA A O 1
ATOM 5038 N N . GLU A 1 663 ? 14.066 7.698 -29.362 1.00 98.00 663 GLU A N 1
ATOM 5039 C CA . GLU A 1 663 ? 12.818 7.733 -30.131 1.00 98.00 663 GLU A CA 1
ATOM 5040 C C . GLU A 1 663 ? 12.260 9.141 -30.362 1.00 98.00 663 GLU A C 1
ATOM 5042 O O . GLU A 1 663 ? 11.362 9.298 -31.193 1.00 98.00 663 GLU A O 1
ATOM 5047 N N . ASN A 1 664 ? 12.792 10.143 -29.648 1.00 97.50 664 ASN A N 1
ATOM 5048 C CA . ASN A 1 664 ? 12.248 11.501 -29.540 1.00 97.50 664 ASN A CA 1
ATOM 5049 C C . ASN A 1 664 ? 10.765 11.482 -29.116 1.00 97.50 664 ASN A C 1
ATOM 5051 O O . ASN A 1 664 ? 9.928 12.146 -29.722 1.00 97.50 664 ASN A O 1
ATOM 5055 N N . ALA A 1 665 ? 10.448 10.666 -28.107 1.00 98.12 665 ALA A N 1
ATOM 5056 C CA . ALA A 1 665 ? 9.104 10.551 -27.547 1.00 98.12 665 ALA A CA 1
ATOM 5057 C C . ALA A 1 665 ? 8.771 11.735 -26.621 1.00 98.12 665 ALA A C 1
ATOM 5059 O O . ALA A 1 665 ? 9.658 12.281 -25.962 1.00 98.12 665 ALA A O 1
ATOM 5060 N N . ASP A 1 666 ? 7.489 12.096 -26.542 1.00 97.69 666 ASP A N 1
ATOM 5061 C CA . ASP A 1 666 ? 6.983 13.166 -25.673 1.00 97.69 666 ASP A CA 1
ATOM 5062 C C . ASP A 1 666 ? 6.986 12.755 -24.191 1.00 97.69 666 ASP A C 1
ATOM 5064 O O . ASP A 1 666 ? 7.134 13.600 -23.306 1.00 97.69 666 ASP A O 1
ATOM 5068 N N . LEU A 1 667 ? 6.815 11.455 -23.921 1.00 96.94 667 LEU A N 1
ATOM 5069 C CA . LEU A 1 667 ? 6.717 10.888 -22.579 1.00 96.94 667 LEU A CA 1
ATOM 5070 C C . LEU A 1 667 ? 7.324 9.475 -22.514 1.00 96.94 667 LEU A C 1
ATOM 5072 O O . LEU A 1 667 ? 7.255 8.705 -23.474 1.00 96.94 667 LEU A O 1
ATOM 5076 N N . GLY A 1 668 ? 7.886 9.137 -21.354 1.00 98.12 668 GLY A N 1
ATOM 5077 C CA . GLY A 1 668 ? 8.116 7.762 -20.916 1.00 98.12 668 GLY A CA 1
ATOM 5078 C C . GLY A 1 668 ? 7.184 7.435 -19.752 1.00 98.12 668 GLY A C 1
ATOM 5079 O O . GLY A 1 668 ? 6.947 8.308 -18.922 1.00 98.12 668 GLY A O 1
ATOM 5080 N N . ILE A 1 669 ? 6.665 6.211 -19.706 1.00 98.50 669 ILE A N 1
ATOM 5081 C CA . ILE A 1 669 ? 5.845 5.678 -18.610 1.00 98.50 669 ILE A CA 1
ATOM 5082 C C . ILE A 1 669 ? 6.450 4.346 -18.171 1.00 98.50 669 ILE A C 1
ATOM 5084 O O . ILE A 1 669 ? 6.696 3.504 -19.031 1.00 98.50 669 ILE A O 1
ATOM 5088 N N . ALA A 1 670 ? 6.634 4.119 -16.872 1.00 98.38 670 ALA A N 1
ATOM 5089 C CA . ALA A 1 670 ? 6.967 2.801 -16.327 1.00 98.38 670 ALA A CA 1
ATOM 5090 C C . ALA A 1 670 ? 5.835 2.263 -15.443 1.00 98.38 670 ALA A C 1
ATOM 5092 O O . ALA A 1 670 ? 5.333 2.970 -14.569 1.00 98.38 670 ALA A O 1
ATOM 5093 N N . LEU A 1 671 ? 5.450 1.000 -15.648 1.00 98.12 671 LEU A N 1
ATOM 5094 C CA . LEU A 1 671 ? 4.460 0.288 -14.833 1.00 98.12 671 LEU A CA 1
ATOM 5095 C C . LEU A 1 671 ? 5.096 -0.865 -14.053 1.00 98.12 671 LEU A C 1
ATOM 5097 O O . LEU A 1 671 ? 6.043 -1.496 -14.520 1.00 98.12 671 LEU A O 1
ATOM 5101 N N . ASP A 1 672 ? 4.552 -1.152 -12.870 1.00 97.19 672 ASP A N 1
ATOM 5102 C CA . ASP A 1 672 ? 5.028 -2.242 -12.018 1.00 97.19 672 ASP A CA 1
ATOM 5103 C C . ASP A 1 672 ? 4.404 -3.612 -12.347 1.00 97.19 672 ASP A C 1
ATOM 5105 O O . ASP A 1 672 ? 3.499 -3.735 -13.176 1.00 97.19 672 ASP A O 1
ATOM 5109 N N . GLY A 1 673 ? 4.916 -4.671 -11.708 1.00 94.56 673 GLY A N 1
ATOM 5110 C CA . GLY A 1 673 ? 4.669 -6.065 -12.109 1.00 94.56 673 GLY A CA 1
ATOM 5111 C C . GLY A 1 673 ? 3.200 -6.501 -12.201 1.00 94.56 673 GLY A C 1
ATOM 5112 O O . GLY A 1 673 ? 2.871 -7.354 -13.036 1.00 94.56 673 GLY A O 1
ATOM 5113 N N . ASP A 1 674 ? 2.315 -5.904 -11.394 1.00 97.44 674 ASP A N 1
ATOM 5114 C CA . ASP A 1 674 ? 0.860 -6.093 -11.455 1.00 97.44 674 ASP A CA 1
ATOM 5115 C C . ASP A 1 674 ? 0.057 -4.851 -11.885 1.00 97.44 674 ASP A C 1
ATOM 5117 O O . ASP A 1 674 ? -1.173 -4.918 -11.980 1.00 97.44 674 ASP A O 1
ATOM 5121 N N . GLY A 1 675 ? 0.747 -3.764 -12.238 1.00 96.69 675 GLY A N 1
ATOM 5122 C CA . GLY A 1 675 ? 0.188 -2.577 -12.872 1.00 96.69 675 GLY A CA 1
ATOM 5123 C C . GLY A 1 675 ? -0.713 -1.735 -11.972 1.00 96.69 675 GLY A C 1
ATOM 5124 O O . GLY A 1 675 ? -1.684 -1.183 -12.484 1.00 96.69 675 GLY A O 1
ATOM 5125 N N . ASP A 1 676 ? -0.441 -1.658 -10.661 1.00 96.00 676 ASP A N 1
ATOM 5126 C CA . ASP A 1 676 ? -1.106 -0.696 -9.761 1.00 96.00 676 ASP A CA 1
ATOM 5127 C C . ASP A 1 676 ? -0.245 0.513 -9.366 1.00 96.00 676 ASP A C 1
ATOM 5129 O O . ASP A 1 676 ? -0.755 1.444 -8.737 1.00 96.00 676 ASP A O 1
ATOM 5133 N N . ARG A 1 677 ? 1.014 0.570 -9.827 1.00 95.75 677 ARG A N 1
ATOM 5134 C CA . ARG A 1 677 ? 1.880 1.756 -9.726 1.00 95.75 677 ARG A CA 1
ATOM 5135 C C . ARG A 1 677 ? 2.420 2.196 -11.088 1.00 95.75 677 ARG A C 1
ATOM 5137 O O . ARG A 1 677 ? 2.598 1.389 -11.999 1.00 95.75 677 ARG A O 1
ATOM 5144 N N . ILE A 1 678 ? 2.680 3.499 -11.188 1.00 96.50 678 ILE A N 1
ATOM 5145 C CA . ILE A 1 678 ? 3.129 4.211 -12.388 1.00 96.50 678 ILE A CA 1
ATOM 5146 C C . ILE A 1 678 ? 4.190 5.257 -12.016 1.00 96.50 678 ILE A C 1
ATOM 5148 O O . ILE A 1 678 ? 4.092 5.865 -10.945 1.00 96.50 678 ILE A O 1
ATOM 5152 N N . VAL A 1 679 ? 5.173 5.460 -12.898 1.00 95.12 679 VAL A N 1
ATOM 5153 C CA . VAL A 1 679 ? 6.190 6.530 -12.856 1.00 95.12 679 VAL A CA 1
ATOM 5154 C C . VAL A 1 679 ? 6.302 7.186 -14.229 1.00 95.12 679 VAL A C 1
ATOM 5156 O O . VAL A 1 679 ? 6.283 6.428 -15.227 1.00 95.12 679 VAL A O 1
#

Foldseek 3Di:
DDDDDDDDDDDDDDDDYDDYDDDDDDDDDVVVCVVVVVVVVVVVVVVVVVVLVVVVVVLCCVPFVVVLVVVLQVVLQVLQQQLLVLLLVVVVVVQVVQVVLLADPQLQVCLLVVVVVSNVVSQVVVQVVDPQWPGKHWFFQPRLVVDPDDPVRSVQFVCVQVVHDDFWDWDDDPNFIKIKDKHFRAHPVDNPHGRGMIIIIGGCVVSQVSNPPDPLQFFKKWKWFDDDVGDIDTRDIRHDDDDPPDPPAFDWDDNPSHRIIITTHGHVVSSVVGCPPVVSVVVSVVVVVVVVVVVVVVVCVVVVVVCVVPVPPPVVPPPVPPVVPVVVVVVVVVVVVPVVVVPPPPPPDDDDDDDDDDDDDDDDDDDDDDDDDDDDDDDDDDDDDDDDDDDDDDDDDDDDDDDDDDDDDDDDDDDDDDDDDDDDDDDDDDPPQQAFDDADPVQLAFQWRKDFCPPHQDLVNLLLLLQLQLLVQVVVPHQEEEEEEKLAPSGVSSSVSSQNNNQFQRHEYAYQYYAFPVVQCVCLVPDPHVWYWYWAPWQDARRMITIFITHNVDTDGDVRSVSSVVCRNRVVGHGDGYYYDYDHCQVVVLVVVLVPDADDDEFEEEEEQLLARCLVHVQVSCVSNRYNYDYDNSNNDSNSVPDTQDPVDVVVCPVQVVCCVVVVGPYYKGAIRRRPDID

Radius of gyration: 53.2 Å; Cα contacts (8 Å, |Δi|>4): 967; chains: 1; bounding box: 101×141×148 Å